Protein AF-0000000079759950 (afdb_homodimer)

Structure (mmCIF, N/CA/C/O backbone):
data_AF-0000000079759950-model_v1
#
loop_
_entity.id
_entity.type
_entity.pdbx_description
1 polymer 'Uncharacterized protein'
#
loop_
_atom_site.group_PDB
_atom_site.id
_atom_site.type_symbol
_atom_site.label_atom_id
_atom_site.label_alt_id
_atom_site.label_comp_id
_atom_site.label_asym_id
_atom_site.label_entity_id
_atom_site.label_seq_id
_atom_site.pdbx_PDB_ins_code
_atom_site.Cartn_x
_atom_site.Cartn_y
_atom_site.Cartn_z
_atom_site.occupancy
_atom_site.B_iso_or_equiv
_atom_site.auth_seq_id
_atom_site.auth_comp_id
_atom_site.auth_asym_id
_atom_site.auth_atom_id
_atom_site.pdbx_PDB_model_num
ATOM 1 N N . MET A 1 1 ? -33.906 28.5 10.883 1 54.34 1 MET A N 1
ATOM 2 C CA . MET A 1 1 ? -33.438 27.734 9.742 1 54.34 1 MET A CA 1
ATOM 3 C C . MET A 1 1 ? -32.594 28.625 8.82 1 54.34 1 MET A C 1
ATOM 5 O O . MET A 1 1 ? -31.562 28.188 8.305 1 54.34 1 MET A O 1
ATOM 9 N N . ARG A 1 2 ? -32.938 29.859 8.703 1 65.94 2 ARG A N 1
ATOM 10 C CA . ARG A 1 2 ? -32.219 30.797 7.84 1 65.94 2 ARG A CA 1
ATOM 11 C C . ARG A 1 2 ? -30.844 31.109 8.383 1 65.94 2 ARG A C 1
ATOM 13 O O . ARG A 1 2 ? -29.875 31.203 7.625 1 65.94 2 ARG A O 1
ATOM 20 N N . SER A 1 3 ? -30.828 31.047 9.617 1 78.44 3 SER A N 1
ATOM 21 C CA . SER A 1 3 ? -29.547 31.359 10.25 1 78.44 3 SER A CA 1
ATOM 22 C C . SER A 1 3 ? -28.562 30.203 10.102 1 78.44 3 SER A C 1
ATOM 24 O O . SER A 1 3 ? -27.375 30.422 9.875 1 78.44 3 SER A O 1
ATOM 26 N N . PHE A 1 4 ? -29.156 29.031 10.031 1 85.56 4 PHE A N 1
ATOM 27 C CA . PHE A 1 4 ? -28.312 27.844 9.875 1 85.56 4 PHE A CA 1
ATOM 28 C C . PHE A 1 4 ? -27.656 27.828 8.5 1 85.56 4 PHE A C 1
ATOM 30 O O . PHE A 1 4 ? -26.438 27.641 8.391 1 85.56 4 PHE A O 1
ATOM 37 N N . TRP A 1 5 ? -28.438 28.031 7.527 1 86.69 5 TRP A N 1
ATOM 38 C CA . TRP A 1 5 ? -27.938 27.969 6.16 1 86.69 5 TRP A CA 1
ATOM 39 C C . TRP A 1 5 ? -26.969 29.109 5.879 1 86.69 5 TRP A C 1
ATOM 41 O O . TRP A 1 5 ? -26.016 28.953 5.117 1 86.69 5 TRP A O 1
ATOM 51 N N . LEU A 1 6 ? -27.25 30.188 6.508 1 87.25 6 LEU A N 1
ATOM 52 C CA . LEU A 1 6 ? -26.328 31.312 6.371 1 87.25 6 LEU A CA 1
ATOM 53 C C . LEU A 1 6 ? -24.969 30.984 6.984 1 87.25 6 LEU A C 1
ATOM 55 O O . LEU A 1 6 ? -23.938 31.266 6.391 1 87.25 6 LEU A O 1
ATOM 59 N N . LEU A 1 7 ? -25.047 30.406 8.125 1 86.75 7 LEU A N 1
ATOM 60 C CA . LEU A 1 7 ? -23.797 30.016 8.797 1 86.75 7 LEU A CA 1
ATOM 61 C C . LEU A 1 7 ? -23.062 28.953 8 1 86.75 7 LEU A C 1
ATOM 63 O O . LEU A 1 7 ? -21.828 28.984 7.922 1 86.75 7 LEU A O 1
ATOM 67 N N . THR A 1 8 ? -23.859 28.062 7.535 1 89.44 8 THR A N 1
ATOM 68 C CA . THR A 1 8 ? -23.266 27.016 6.695 1 89.44 8 THR A CA 1
ATOM 69 C C . THR A 1 8 ? -22.578 27.641 5.477 1 89.44 8 THR A C 1
ATOM 71 O O . THR A 1 8 ? -21.5 27.203 5.082 1 89.44 8 THR A O 1
ATOM 74 N N . GLY A 1 9 ? -23.203 28.531 4.879 1 90 9 GLY A N 1
ATOM 75 C CA . GLY A 1 9 ? -22.609 29.234 3.746 1 90 9 GLY A CA 1
ATOM 76 C C . GLY A 1 9 ? -21.297 29.922 4.09 1 90 9 GLY A C 1
ATOM 77 O O . GLY A 1 9 ? -20.344 29.859 3.322 1 90 9 GLY A O 1
ATOM 78 N N . PHE A 1 10 ? -21.234 30.484 5.215 1 87.44 10 PHE A N 1
ATOM 79 C CA . PHE A 1 10 ? -20.031 31.172 5.664 1 87.44 10 PHE A CA 1
ATOM 80 C C . PHE A 1 10 ? -18.906 30.172 5.918 1 87.44 10 PHE A C 1
ATOM 82 O O . PHE A 1 10 ? -17.75 30.453 5.617 1 87.44 10 PHE A O 1
ATOM 89 N N . GLU A 1 11 ? -19.312 29.156 6.484 1 88.38 11 GLU A N 1
ATOM 90 C CA . GLU A 1 11 ? -18.312 28.125 6.758 1 88.38 11 GLU A CA 1
ATOM 91 C C . GLU A 1 11 ? -17.75 27.547 5.465 1 88.38 11 GLU A C 1
ATOM 93 O O . GLU A 1 11 ? -16.562 27.234 5.379 1 88.38 11 GLU A O 1
ATOM 98 N N . TYR A 1 12 ? -18.594 27.359 4.5 1 91.06 12 TYR A N 1
ATOM 99 C CA . TYR A 1 12 ? -18.109 26.906 3.195 1 91.06 12 TYR A CA 1
ATOM 100 C C . TYR A 1 12 ? -17.172 27.938 2.586 1 91.06 12 TYR A C 1
ATOM 102 O O . TYR A 1 12 ? -16.156 27.578 1.994 1 91.06 12 TYR A O 1
ATOM 110 N N . LYS A 1 13 ? -17.562 29.141 2.709 1 89.56 13 LYS A N 1
ATOM 111 C CA . LYS A 1 13 ? -16.703 30.203 2.176 1 89.56 13 LYS A CA 1
ATOM 112 C C . LYS A 1 13 ? -15.344 30.203 2.852 1 89.56 13 LYS A C 1
ATOM 114 O O . LYS A 1 13 ? -14.312 30.375 2.189 1 89.56 13 LYS A O 1
ATOM 119 N N . LYS A 1 14 ? -15.336 30.016 4.098 1 86.19 14 LYS A N 1
ATOM 120 C CA . LYS A 1 14 ? -14.086 29.938 4.852 1 86.19 14 LYS A CA 1
ATOM 121 C C . LYS A 1 14 ? -13.211 28.797 4.348 1 86.19 14 LYS A C 1
ATOM 123 O O . LYS A 1 14 ? -12 28.953 4.199 1 86.19 14 LYS A O 1
ATOM 128 N N . LEU A 1 15 ? -13.844 27.703 4.129 1 88.94 15 LEU A N 1
ATOM 129 C CA . LEU A 1 15 ? -13.125 26.516 3.654 1 88.94 15 LEU A CA 1
ATOM 130 C C . LEU A 1 15 ? -12.586 26.734 2.246 1 88.94 15 LEU A C 1
ATOM 132 O O . LEU A 1 15 ? -11.438 26.406 1.959 1 88.94 15 LEU A O 1
ATOM 136 N N . PHE A 1 16 ? -13.367 27.344 1.4 1 91.06 16 PHE A N 1
ATOM 137 C CA . PHE A 1 16 ? -13.031 27.5 -0.008 1 91.06 16 PHE A CA 1
ATOM 138 C C . PHE A 1 16 ? -12.062 28.672 -0.199 1 91.06 16 PHE A C 1
ATOM 140 O O . PHE A 1 16 ? -11.461 28.812 -1.266 1 91.06 16 PHE A O 1
ATOM 147 N N . GLN A 1 17 ? -11.883 29.453 0.745 1 89.12 17 GLN A N 1
ATOM 148 C CA . GLN A 1 17 ? -10.93 30.562 0.665 1 89.12 17 GLN A CA 1
ATOM 149 C C . GLN A 1 17 ? -9.492 30.062 0.838 1 89.12 17 GLN A C 1
ATOM 151 O O . GLN A 1 17 ? -8.547 30.75 0.435 1 89.12 17 GLN A O 1
ATOM 156 N N . ARG A 1 18 ? -9.414 28.984 1.383 1 86.19 18 ARG A N 1
ATOM 157 C CA . ARG A 1 18 ? -8.086 28.406 1.569 1 86.19 18 ARG A CA 1
ATOM 158 C C . ARG A 1 18 ? -7.586 27.766 0.284 1 86.19 18 ARG A C 1
ATOM 160 O O . ARG A 1 18 ? -8.172 26.781 -0.192 1 86.19 18 ARG A O 1
ATOM 167 N N . LYS A 1 19 ? -6.504 28.141 -0.191 1 86.31 19 LYS A N 1
ATOM 168 C CA . LYS A 1 19 ? -5.93 27.641 -1.439 1 86.31 19 LYS A CA 1
ATOM 169 C C . LYS A 1 19 ? -5.547 26.172 -1.321 1 86.31 19 LYS A C 1
ATOM 171 O O . LYS A 1 19 ? -5.629 25.422 -2.297 1 86.31 19 LYS A O 1
ATOM 176 N N . ILE A 1 20 ? -5.176 25.766 -0.132 1 83.88 20 ILE A N 1
ATOM 177 C CA . ILE A 1 20 ? -4.699 24.406 0.089 1 83.88 20 ILE A CA 1
ATOM 178 C C . ILE A 1 20 ? -5.828 23.422 -0.193 1 83.88 20 ILE A C 1
ATOM 180 O O . ILE A 1 20 ? -5.578 22.297 -0.629 1 83.88 20 ILE A O 1
ATOM 184 N N . VAL A 1 21 ? -7.043 23.812 0.044 1 90.38 21 VAL A N 1
ATOM 185 C CA . VAL A 1 21 ? -8.203 22.953 -0.175 1 90.38 21 VAL A CA 1
ATOM 186 C C . VAL A 1 21 ? -8.352 22.656 -1.666 1 90.38 21 VAL A C 1
ATOM 188 O O . VAL A 1 21 ? -8.469 21.5 -2.066 1 90.38 21 VAL A O 1
ATOM 191 N N . TRP A 1 22 ? -8.172 23.656 -2.465 1 91.62 22 TRP A N 1
ATOM 192 C CA . TRP A 1 22 ? -8.336 23.5 -3.908 1 91.62 22 TRP A CA 1
ATOM 193 C C . TRP A 1 22 ? -7.148 22.766 -4.52 1 91.62 22 TRP A C 1
ATOM 195 O O . TRP A 1 22 ? -7.32 21.938 -5.41 1 91.62 22 TRP A O 1
ATOM 205 N N . ILE A 1 23 ? -6.047 23.047 -4.023 1 88.75 23 ILE A N 1
ATOM 206 C CA . ILE A 1 23 ? -4.844 22.406 -4.539 1 88.75 23 ILE A CA 1
ATOM 207 C C . ILE A 1 23 ? -4.871 20.922 -4.211 1 88.75 23 ILE A C 1
ATOM 209 O O . ILE A 1 23 ? -4.629 20.078 -5.082 1 88.75 23 ILE A O 1
ATOM 213 N N . THR A 1 24 ? -5.211 20.672 -2.988 1 89.56 24 THR A N 1
ATOM 214 C CA . THR A 1 24 ? -5.254 19.281 -2.574 1 89.56 24 THR A CA 1
ATOM 215 C C . THR A 1 24 ? -6.324 18.516 -3.352 1 89.56 24 THR A C 1
ATOM 217 O O . THR A 1 24 ? -6.074 17.422 -3.842 1 89.56 24 THR A O 1
ATOM 220 N N . LEU A 1 25 ? -7.449 19.094 -3.477 1 93.44 25 LEU A N 1
ATOM 221 C CA . LEU A 1 25 ? -8.539 18.453 -4.207 1 93.44 25 LEU A CA 1
ATOM 222 C C . LEU A 1 25 ? -8.148 18.203 -5.66 1 93.44 25 LEU A C 1
ATOM 224 O O . LEU A 1 25 ? -8.352 17.094 -6.18 1 93.44 25 LEU A O 1
ATOM 228 N N . ALA A 1 26 ? -7.559 19.172 -6.301 1 93.31 26 ALA A N 1
ATOM 229 C CA . ALA A 1 26 ? -7.152 19.062 -7.699 1 93.31 26 ALA A CA 1
ATOM 230 C C . ALA A 1 26 ? -6.105 17.953 -7.879 1 93.31 26 ALA A C 1
ATOM 232 O O . ALA A 1 26 ? -6.199 17.156 -8.805 1 93.31 26 ALA A O 1
ATOM 233 N N . VAL A 1 27 ? -5.242 17.953 -6.984 1 89.31 27 VAL A N 1
ATOM 234 C CA . VAL A 1 27 ? -4.168 16.969 -7.066 1 89.31 27 VAL A CA 1
ATOM 235 C C . VAL A 1 27 ? -4.742 15.562 -6.875 1 89.31 27 VAL A C 1
ATOM 237 O O . VAL A 1 27 ? -4.363 14.625 -7.59 1 89.31 27 VAL A O 1
ATOM 240 N N . MET A 1 28 ? -5.629 15.445 -5.938 1 92.81 28 MET A N 1
ATOM 241 C CA . MET A 1 28 ? -6.211 14.141 -5.66 1 92.81 28 MET A CA 1
ATOM 242 C C . MET A 1 28 ? -7.078 13.672 -6.82 1 92.81 28 MET A C 1
ATOM 244 O O . MET A 1 28 ? -7.059 12.492 -7.18 1 92.81 28 MET A O 1
ATOM 248 N N . ILE A 1 29 ? -7.797 14.57 -7.398 1 94.31 29 ILE A N 1
ATOM 249 C CA . ILE A 1 29 ? -8.617 14.234 -8.555 1 94.31 29 ILE A CA 1
ATOM 250 C C . ILE A 1 29 ? -7.715 13.836 -9.727 1 94.31 29 ILE A C 1
ATOM 252 O O . ILE A 1 29 ? -7.988 12.859 -10.422 1 94.31 29 ILE A O 1
ATOM 256 N N . ALA A 1 30 ? -6.676 14.555 -9.906 1 91.94 30 ALA A N 1
ATOM 257 C CA . ALA A 1 30 ? -5.73 14.234 -10.977 1 91.94 30 ALA A CA 1
ATOM 258 C C . ALA A 1 30 ? -5.117 12.852 -10.766 1 91.94 30 ALA A C 1
ATOM 260 O O . ALA A 1 30 ? -4.98 12.078 -11.719 1 91.94 30 ALA A O 1
ATOM 261 N N . ALA A 1 31 ? -4.82 12.594 -9.578 1 89.5 31 ALA A N 1
ATOM 262 C CA . ALA A 1 31 ? -4.254 11.281 -9.266 1 89.5 31 ALA A CA 1
ATOM 263 C C . ALA A 1 31 ? -5.254 10.172 -9.57 1 89.5 31 ALA A C 1
ATOM 265 O O . ALA A 1 31 ? -4.879 9.117 -10.094 1 89.5 31 ALA A O 1
ATOM 266 N N . CYS A 1 32 ? -6.469 10.398 -9.25 1 91.88 32 CYS A N 1
ATOM 267 C CA . CYS A 1 32 ? -7.52 9.414 -9.492 1 91.88 32 CYS A CA 1
ATOM 268 C C . CYS A 1 32 ? -7.73 9.203 -10.984 1 91.88 32 CYS A C 1
ATOM 270 O O . CYS A 1 32 ? -8.023 8.086 -11.422 1 91.88 32 CYS A O 1
ATOM 272 N N . ILE A 1 33 ? -7.543 10.227 -11.742 1 91.5 33 ILE A N 1
ATOM 273 C CA . ILE A 1 33 ? -7.707 10.109 -13.188 1 91.5 33 ILE A CA 1
ATOM 274 C C . ILE A 1 33 ? -6.504 9.383 -13.781 1 91.5 33 ILE A C 1
ATOM 276 O O . ILE A 1 33 ? -6.656 8.539 -14.672 1 91.5 33 ILE A O 1
ATOM 280 N N . LEU A 1 34 ? -5.395 9.625 -13.266 1 85.94 34 LEU A N 1
ATOM 281 C CA . LEU A 1 34 ? -4.156 9.141 -13.867 1 85.94 34 LEU A CA 1
ATOM 282 C C . LEU A 1 34 ? -3.938 7.668 -13.539 1 85.94 34 LEU A C 1
ATOM 284 O O . LEU A 1 34 ? -3.379 6.926 -14.344 1 85.94 34 LEU A O 1
ATOM 288 N N . LEU A 1 35 ? -4.371 7.254 -12.445 1 85 35 LEU A N 1
ATOM 289 C CA . LEU A 1 35 ? -4.066 5.906 -11.984 1 85 35 LEU A CA 1
ATOM 290 C C . LEU A 1 35 ? -4.578 4.863 -12.977 1 85 35 LEU A C 1
ATOM 292 O O . LEU A 1 35 ? -3.814 4.016 -13.445 1 85 35 LEU A O 1
ATOM 296 N N . PRO A 1 36 ? -5.828 4.91 -13.375 1 84.81 36 PRO A N 1
ATOM 297 C CA . PRO A 1 36 ? -6.281 3.912 -14.344 1 84.81 36 PRO A CA 1
ATOM 298 C C . PRO A 1 36 ? -5.645 4.098 -15.719 1 84.81 36 PRO A C 1
ATOM 300 O O . PRO A 1 36 ? -5.48 3.127 -16.469 1 84.81 36 PRO A O 1
ATOM 303 N N . CYS A 1 37 ? -5.219 5.219 -16 1 81.25 37 CYS A N 1
ATOM 304 C CA . CYS A 1 37 ? -4.664 5.504 -17.312 1 81.25 37 CYS A CA 1
ATOM 305 C C . CYS A 1 37 ? -3.242 4.973 -17.438 1 81.25 37 CYS A C 1
ATOM 307 O O . CYS A 1 37 ? -2.83 4.523 -18.5 1 81.25 37 CYS A O 1
ATOM 309 N N . ILE A 1 38 ? -2.549 5.008 -16.391 1 75.94 38 ILE A N 1
ATOM 310 C CA . ILE A 1 38 ? -1.153 4.586 -16.406 1 75.94 38 ILE A CA 1
ATOM 311 C C . ILE A 1 38 ? -1.077 3.076 -16.641 1 75.94 38 ILE A C 1
ATOM 313 O O . ILE A 1 38 ? -0.226 2.598 -17.391 1 75.94 38 ILE A O 1
ATOM 317 N N . SER A 1 39 ? -1.91 2.391 -15.961 1 66.69 39 SER A N 1
ATOM 318 C CA . SER A 1 39 ? -1.923 0.938 -16.094 1 66.69 39 SER A CA 1
ATOM 319 C C . SER A 1 39 ? -2.184 0.514 -17.531 1 66.69 39 SER A C 1
ATOM 321 O O . SER A 1 39 ? -1.73 -0.548 -17.969 1 66.69 39 SER A O 1
ATOM 323 N N . TYR A 1 40 ? -2.775 1.352 -18.219 1 69.56 40 TYR A N 1
ATOM 324 C CA . TYR A 1 40 ? -3.148 0.972 -19.578 1 69.56 40 TYR A CA 1
ATOM 325 C C . TYR A 1 40 ? -2.141 1.506 -20.594 1 69.56 40 TYR A C 1
ATOM 327 O O . TYR A 1 40 ? -2.086 1.034 -21.734 1 69.56 40 TYR A O 1
ATOM 335 N N . MET A 1 41 ? -1.49 2.492 -20.141 1 67.31 41 MET A N 1
ATOM 336 C CA . MET A 1 41 ? -0.475 3.049 -21.031 1 67.31 41 MET A CA 1
ATOM 337 C C . MET A 1 41 ? 0.798 2.211 -20.984 1 67.31 41 MET A C 1
ATOM 339 O O . MET A 1 41 ? 1.613 2.273 -21.906 1 67.31 41 MET A O 1
ATOM 343 N N . ALA A 1 42 ? 0.924 1.417 -19.984 1 57.72 42 ALA A N 1
ATOM 344 C CA . ALA A 1 42 ? 2.141 0.632 -19.797 1 57.72 42 ALA A CA 1
ATOM 345 C C . ALA A 1 42 ? 2.25 -0.474 -20.844 1 57.72 42 ALA A C 1
ATOM 347 O O . ALA A 1 42 ? 1.273 -1.175 -21.125 1 57.72 42 ALA A O 1
ATOM 348 N N . THR A 1 43 ? 2.977 -0.289 -22.062 1 55.91 43 THR A N 1
ATOM 349 C CA . THR A 1 43 ? 3.24 -1.2 -23.172 1 55.91 43 THR A CA 1
ATOM 350 C C . THR A 1 43 ? 3.934 -2.467 -22.672 1 55.91 43 THR A C 1
ATOM 352 O O . THR A 1 43 ? 4.352 -3.305 -23.469 1 55.91 43 THR A O 1
ATOM 355 N N . GLY A 1 44 ? 3.939 -3.021 -21.609 1 52.22 44 GLY A N 1
ATOM 356 C CA . GLY A 1 44 ? 4.98 -3.961 -21.219 1 52.22 44 GLY A CA 1
ATOM 357 C C . GLY A 1 44 ? 4.918 -5.27 -21.984 1 52.22 44 GLY A C 1
ATOM 358 O O . GLY A 1 44 ? 5.707 -6.18 -21.734 1 52.22 44 GLY A O 1
ATOM 359 N N . TYR A 1 45 ? 3.869 -5.418 -22.875 1 53.41 45 TYR A N 1
ATOM 360 C CA . TYR A 1 45 ? 3.816 -6.805 -23.328 1 53.41 45 TYR A CA 1
ATOM 361 C C . TYR A 1 45 ? 4.387 -6.949 -24.734 1 53.41 45 TYR A C 1
ATOM 363 O O . TYR A 1 45 ? 4.395 -5.988 -25.5 1 53.41 45 TYR A O 1
ATOM 371 N N . THR A 1 46 ? 5.395 -7.695 -24.844 1 52.09 46 THR A N 1
ATOM 372 C CA . THR A 1 46 ? 5.852 -8.109 -26.172 1 52.09 46 THR A CA 1
ATOM 373 C C . THR A 1 46 ? 5.086 -9.344 -26.641 1 52.09 46 THR A C 1
ATOM 375 O O . THR A 1 46 ? 4.859 -10.273 -25.875 1 52.09 46 THR A O 1
ATOM 378 N N . ILE A 1 47 ? 4.23 -9.172 -27.609 1 52.28 47 ILE A N 1
ATOM 379 C CA . ILE A 1 47 ? 3.656 -10.32 -28.312 1 52.28 47 ILE A CA 1
ATOM 380 C C . ILE A 1 47 ? 4.504 -10.656 -29.531 1 52.28 47 ILE A C 1
ATOM 382 O O . ILE A 1 47 ? 4.684 -9.812 -30.422 1 52.28 47 ILE A O 1
ATOM 386 N N . ASP A 1 48 ? 4.93 -11.906 -29.609 1 50.34 48 ASP A N 1
ATOM 387 C CA . ASP A 1 48 ? 5.738 -12.414 -30.703 1 50.34 48 ASP A CA 1
ATOM 388 C C . ASP A 1 48 ? 6.949 -11.516 -30.953 1 50.34 48 ASP A C 1
ATOM 390 O O . ASP A 1 48 ? 7.285 -11.227 -32.125 1 50.34 48 ASP A O 1
ATOM 394 N N . GLY A 1 49 ? 7.457 -10.852 -29.844 1 54.44 49 GLY A N 1
ATOM 395 C CA . GLY A 1 49 ? 8.695 -10.094 -29.969 1 54.44 49 GLY A CA 1
ATOM 396 C C . GLY A 1 49 ? 8.469 -8.617 -30.234 1 54.44 49 GLY A C 1
ATOM 397 O O . GLY A 1 49 ? 9.414 -7.828 -30.203 1 54.44 49 GLY A O 1
ATOM 398 N N . GLU A 1 50 ? 7.281 -8.32 -30.703 1 57.75 50 GLU A N 1
ATOM 399 C CA . GLU A 1 50 ? 7.016 -6.926 -31.031 1 57.75 50 GLU A CA 1
ATOM 400 C C . GLU A 1 50 ? 6.344 -6.199 -29.875 1 57.75 50 GLU A C 1
ATOM 402 O O . GLU A 1 50 ? 5.422 -6.73 -29.25 1 57.75 50 GLU A O 1
ATOM 407 N N . PRO A 1 51 ? 6.93 -5.18 -29.531 1 60.75 51 PRO A N 1
ATOM 408 C CA . PRO A 1 51 ? 6.297 -4.387 -28.469 1 60.75 51 PRO A CA 1
ATOM 409 C C . PRO A 1 51 ? 4.898 -3.902 -28.844 1 60.75 51 PRO A C 1
ATOM 411 O O . PRO A 1 51 ? 4.688 -3.436 -29.969 1 60.75 51 PRO A O 1
ATOM 414 N N . VAL A 1 52 ? 3.904 -4.367 -28.266 1 64.62 52 VAL A N 1
ATOM 415 C CA . VAL A 1 52 ? 2.537 -3.934 -28.547 1 64.62 52 VAL A CA 1
ATOM 416 C C . VAL A 1 52 ? 2.115 -2.885 -27.516 1 64.62 52 VAL A C 1
ATOM 418 O O . VAL A 1 52 ? 2.533 -2.938 -26.359 1 64.62 52 VAL A O 1
ATOM 421 N N . ASN A 1 53 ? 1.562 -1.842 -28.125 1 69.38 53 ASN A N 1
ATOM 422 C CA . ASN A 1 53 ? 1.013 -0.799 -27.266 1 69.38 53 ASN A CA 1
ATOM 423 C C . ASN A 1 53 ? 0.017 -1.369 -26.25 1 69.38 53 ASN A C 1
ATOM 425 O O . ASN A 1 53 ? -0.835 -2.186 -26.609 1 69.38 53 ASN A O 1
ATOM 429 N N . GLY A 1 54 ? 0.21 -1.082 -25.047 1 72.38 54 GLY A N 1
ATOM 430 C CA . GLY A 1 54 ? -0.637 -1.579 -23.969 1 72.38 54 GLY A CA 1
ATOM 431 C C . GLY A 1 54 ? -2.111 -1.299 -24.188 1 72.38 54 GLY A C 1
ATOM 432 O O . GLY A 1 54 ? -2.961 -2.145 -23.906 1 72.38 54 GLY A O 1
ATOM 433 N N . TYR A 1 55 ? -2.309 -0.155 -24.828 1 76 55 TYR A N 1
ATOM 434 C CA . TYR A 1 55 ? -3.697 0.229 -25.047 1 76 55 TYR A CA 1
ATOM 435 C C . TYR A 1 55 ? -4.324 -0.613 -26.156 1 76 55 TYR A C 1
ATOM 437 O O . TYR A 1 55 ? -5.469 -1.06 -26.031 1 76 55 TYR A O 1
ATOM 445 N N . ASP A 1 56 ? -3.625 -0.832 -27.188 1 77.06 56 ASP A N 1
ATOM 446 C CA . ASP A 1 56 ? -4.145 -1.627 -28.297 1 77.06 56 ASP A CA 1
ATOM 447 C C . ASP A 1 56 ? -4.32 -3.088 -27.891 1 77.06 56 ASP A C 1
ATOM 449 O O . ASP A 1 56 ? -5.289 -3.736 -28.297 1 77.06 56 ASP A O 1
ATOM 453 N N . LEU A 1 57 ? -3.416 -3.447 -27.125 1 78.25 57 LEU A N 1
ATOM 454 C CA . LEU A 1 57 ? -3.529 -4.809 -26.609 1 78.25 57 LEU A CA 1
ATOM 455 C C . LEU A 1 57 ? -4.75 -4.953 -25.719 1 78.25 57 LEU A C 1
ATOM 457 O O . LEU A 1 57 ? -5.484 -5.941 -25.797 1 78.25 57 LEU A O 1
ATOM 461 N N . LYS A 1 58 ? -4.949 -3.955 -24.953 1 82.69 58 LYS A N 1
ATOM 462 C CA . LYS A 1 58 ? -6.117 -3.992 -24.078 1 82.69 58 LYS A CA 1
ATOM 463 C C . LYS A 1 58 ? -7.41 -3.965 -24.891 1 82.69 58 LYS A C 1
ATOM 465 O O . LYS A 1 58 ? -8.359 -4.684 -24.578 1 82.69 58 LYS A O 1
ATOM 470 N N . LYS A 1 59 ? -7.41 -3.207 -25.844 1 84.12 59 LYS A N 1
ATOM 471 C CA . LYS A 1 59 ? -8.594 -3.131 -26.703 1 84.12 59 LYS A CA 1
ATOM 472 C C . LYS A 1 59 ? -8.891 -4.48 -27.344 1 84.12 59 LYS A C 1
ATOM 474 O O . LYS A 1 59 ? -10.055 -4.891 -27.438 1 84.12 59 LYS A O 1
ATOM 479 N N . LYS A 1 60 ? -7.859 -5.078 -27.75 1 83.81 60 LYS A N 1
ATOM 480 C CA . LYS A 1 60 ? -8.023 -6.398 -28.359 1 83.81 60 LYS A CA 1
ATOM 481 C C . LYS A 1 60 ? -8.547 -7.406 -27.328 1 83.81 60 LYS A C 1
ATOM 483 O O . LYS A 1 60 ? -9.453 -8.188 -27.625 1 83.81 60 LYS A O 1
ATOM 488 N N . HIS A 1 61 ? -7.984 -7.332 -26.188 1 84.31 61 HIS A N 1
ATOM 489 C CA . HIS A 1 61 ? -8.414 -8.242 -25.125 1 84.31 61 HIS A CA 1
ATOM 490 C C . HIS A 1 61 ? -9.867 -7.98 -24.734 1 84.31 61 HIS A C 1
ATOM 492 O O . HIS A 1 61 ? -10.625 -8.922 -24.5 1 84.31 61 HIS A O 1
ATOM 498 N N . VAL A 1 62 ? -10.18 -6.746 -24.719 1 89.12 62 VAL A N 1
ATOM 499 C CA . VAL A 1 62 ? -11.539 -6.371 -24.359 1 89.12 62 VAL A CA 1
ATOM 500 C C . VAL A 1 62 ? -12.516 -6.898 -25.422 1 89.12 62 VAL A C 1
ATOM 502 O O . VAL A 1 62 ? -13.562 -7.449 -25.078 1 89.12 62 VAL A O 1
ATOM 505 N N . ALA A 1 63 ? -12.156 -6.734 -26.641 1 90.62 63 ALA A N 1
ATOM 506 C CA . ALA A 1 63 ? -13.016 -7.219 -27.719 1 90.62 63 ALA A CA 1
ATOM 507 C C . ALA A 1 63 ? -13.18 -8.734 -27.641 1 90.62 63 ALA A C 1
ATOM 509 O O . ALA A 1 63 ? -14.297 -9.25 -27.797 1 90.62 63 ALA A O 1
ATOM 510 N N . GLN A 1 64 ? -12.125 -9.414 -27.359 1 90.62 64 GLN A N 1
ATOM 511 C CA . GLN A 1 64 ? -12.164 -10.867 -27.25 1 90.62 64 GLN A CA 1
ATOM 512 C C . GLN A 1 64 ? -13.008 -11.305 -26.062 1 90.62 64 GLN A C 1
ATOM 514 O O . GLN A 1 64 ? -13.805 -12.242 -26.172 1 90.62 64 GLN A O 1
ATOM 519 N N . ASP A 1 65 ? -12.812 -10.68 -25.016 1 93.56 65 ASP A N 1
ATOM 520 C CA . ASP A 1 65 ? -13.547 -11.016 -23.797 1 93.56 65 ASP A CA 1
ATOM 521 C C . ASP A 1 65 ? -15.039 -10.711 -23.953 1 93.56 65 ASP A C 1
ATOM 523 O O . ASP A 1 65 ? -15.883 -11.445 -23.438 1 93.56 65 ASP A O 1
ATOM 527 N N . LYS A 1 66 ? -15.344 -9.633 -24.641 1 93.44 66 LYS A N 1
ATOM 528 C CA . LYS A 1 66 ? -16.734 -9.281 -24.891 1 93.44 66 LYS A CA 1
ATOM 529 C C . LYS A 1 66 ? -17.422 -10.328 -25.766 1 93.44 66 LYS A C 1
ATOM 531 O O . LYS A 1 66 ? -18.578 -10.664 -25.547 1 93.44 66 LYS A O 1
ATOM 536 N N . GLU A 1 67 ? -16.672 -10.82 -26.672 1 92.81 67 GLU A N 1
ATOM 537 C CA . GLU A 1 67 ? -17.219 -11.844 -27.562 1 92.81 67 GLU A CA 1
ATOM 538 C C . GLU A 1 67 ? -17.484 -13.141 -26.812 1 92.81 67 GLU A C 1
ATOM 540 O O . GLU A 1 67 ? -18.406 -13.875 -27.156 1 92.81 67 GLU A O 1
ATOM 545 N N . ALA A 1 68 ? -16.734 -13.375 -25.812 1 93.5 68 ALA A N 1
ATOM 546 C CA . ALA A 1 68 ? -16.859 -14.609 -25.047 1 93.5 68 ALA A CA 1
ATOM 547 C C . ALA A 1 68 ? -17.906 -14.477 -23.953 1 93.5 68 ALA A C 1
ATOM 549 O O . ALA A 1 68 ? -18.203 -15.438 -23.234 1 93.5 68 ALA A O 1
ATOM 550 N N . SER A 1 69 ? -18.438 -13.266 -23.828 1 94.88 69 SER A N 1
ATOM 551 C CA . SER A 1 69 ? -19.453 -13.031 -22.797 1 94.88 69 SER A CA 1
ATOM 552 C C . SER A 1 69 ? -20.656 -13.93 -23 1 94.88 69 SER A C 1
ATOM 554 O O . SER A 1 69 ? -21.172 -14.07 -24.109 1 94.88 69 SER A O 1
ATOM 556 N N . GLY A 1 70 ? -21.062 -14.617 -21.922 1 94.44 70 GLY A N 1
ATOM 557 C CA . GLY A 1 70 ? -22.172 -15.547 -21.984 1 94.44 70 GLY A CA 1
ATOM 558 C C . GLY A 1 70 ? -21.75 -17 -22.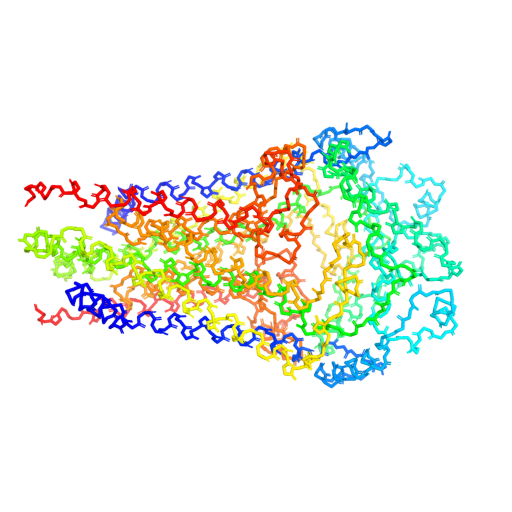062 1 94.44 70 GLY A C 1
ATOM 559 O O . GLY A 1 70 ? -22.594 -17.906 -22.031 1 94.44 70 GLY A O 1
ATOM 560 N N . THR A 1 71 ? -20.453 -17.25 -22.094 1 95.56 71 THR A N 1
ATOM 561 C CA . THR A 1 71 ? -19.938 -18.609 -22.188 1 95.56 71 THR A CA 1
ATOM 562 C C . THR A 1 71 ? -20.031 -19.328 -20.844 1 95.56 71 THR A C 1
ATOM 564 O O . THR A 1 71 ? -19.594 -18.781 -19.812 1 95.56 71 THR A O 1
ATOM 567 N N . ARG A 1 72 ? -20.531 -20.484 -20.875 1 95.38 72 ARG A N 1
ATOM 568 C CA . ARG A 1 72 ? -20.609 -21.297 -19.672 1 95.38 72 ARG A CA 1
ATOM 569 C C . ARG A 1 72 ? -19.328 -22.078 -19.453 1 95.38 72 ARG A C 1
ATOM 571 O O . ARG A 1 72 ? -18.719 -22.578 -20.406 1 95.38 72 ARG A O 1
ATOM 578 N N . LEU A 1 73 ? -18.875 -22.109 -18.297 1 95.62 73 LEU A N 1
ATOM 579 C CA . LEU A 1 73 ? -17.688 -22.875 -17.953 1 95.62 73 LEU A CA 1
ATOM 580 C C . LEU A 1 73 ? -18.031 -24.344 -17.719 1 95.62 73 LEU A C 1
ATOM 582 O O . LEU A 1 73 ? -18.031 -24.812 -16.578 1 95.62 73 LEU A O 1
ATOM 586 N N . ASP A 1 74 ? -18.328 -25 -18.828 1 95.5 74 ASP A N 1
ATOM 587 C CA . ASP A 1 74 ? -18.719 -26.406 -18.781 1 95.5 74 ASP A CA 1
ATOM 588 C C . ASP A 1 74 ? -17.656 -27.297 -19.422 1 95.5 74 ASP A C 1
ATOM 590 O O . ASP A 1 74 ? -16.531 -26.844 -19.688 1 95.5 74 ASP A O 1
ATOM 594 N N . GLY A 1 75 ? -17.953 -28.5 -19.5 1 94.31 75 GLY A N 1
ATOM 595 C CA . GLY A 1 75 ? -17.016 -29.453 -20.047 1 94.31 75 GLY A CA 1
ATOM 596 C C . GLY A 1 75 ? -16.562 -29.109 -21.453 1 94.31 75 GLY A C 1
ATOM 597 O O . GLY A 1 75 ? -15.391 -29.281 -21.797 1 94.31 75 GLY A O 1
ATOM 598 N N . LYS A 1 76 ? -17.5 -28.578 -22.266 1 93.44 76 LYS A N 1
ATOM 599 C CA . LYS A 1 76 ? -17.156 -28.188 -23.641 1 93.44 76 LYS A CA 1
ATOM 600 C C . LYS A 1 76 ? -16.125 -27.078 -23.641 1 93.44 76 LYS A C 1
ATOM 602 O O . LYS A 1 76 ? -15.156 -27.125 -24.406 1 93.44 76 LYS A O 1
ATOM 607 N N . THR A 1 77 ? -16.328 -26.094 -22.844 1 94.19 77 THR A N 1
ATOM 608 C CA . THR A 1 77 ? -15.398 -24.969 -22.75 1 94.19 77 THR A CA 1
ATOM 609 C C . THR A 1 77 ? -14.023 -25.438 -22.281 1 94.19 77 THR A C 1
ATOM 611 O O . THR A 1 77 ? -13 -24.984 -22.797 1 94.19 77 THR A O 1
ATOM 614 N N . LEU A 1 78 ? -13.953 -26.312 -21.297 1 93.88 78 LEU A N 1
ATOM 615 C CA . LEU A 1 78 ? -12.688 -26.828 -20.781 1 93.88 78 LEU A CA 1
ATOM 616 C C . LEU A 1 78 ? -11.945 -27.625 -21.844 1 93.88 78 LEU A C 1
ATOM 618 O O . LEU A 1 78 ? -10.719 -27.516 -21.953 1 93.88 78 LEU A O 1
ATOM 622 N N . LYS A 1 79 ? -12.648 -28.344 -22.594 1 92.44 79 LYS A N 1
ATOM 623 C CA . LYS A 1 79 ? -12.039 -29.094 -23.688 1 92.44 79 LYS A CA 1
ATOM 624 C C . LYS A 1 79 ? -11.469 -28.156 -24.734 1 92.44 79 LYS A C 1
ATOM 626 O O . LYS A 1 79 ? -10.359 -28.375 -25.234 1 92.44 79 LYS A O 1
ATOM 631 N N . ASN A 1 80 ? -12.211 -27.125 -25.047 1 91.25 80 ASN A N 1
ATOM 632 C CA . ASN A 1 80 ? -11.727 -26.141 -25.984 1 91.25 80 ASN A CA 1
ATOM 633 C C . ASN A 1 80 ? -10.461 -25.453 -25.484 1 91.25 80 ASN A C 1
ATOM 635 O O . ASN A 1 80 ? -9.562 -25.141 -26.266 1 91.25 80 ASN A O 1
ATOM 639 N N . MET A 1 81 ? -10.438 -25.219 -24.188 1 90.38 81 MET A N 1
ATOM 640 C CA . MET A 1 81 ? -9.266 -24.578 -23.578 1 90.38 81 MET A CA 1
ATOM 641 C C . MET A 1 81 ? -8.031 -25.469 -23.719 1 90.38 81 MET A C 1
ATOM 643 O O . MET A 1 81 ? -6.918 -24.969 -23.875 1 90.38 81 MET A O 1
ATOM 647 N N . GLU A 1 82 ? -8.266 -26.688 -23.625 1 87.88 82 GLU A N 1
ATOM 648 C CA . GLU A 1 82 ? -7.176 -27.641 -23.75 1 87.88 82 GLU A CA 1
ATOM 649 C C . GLU A 1 82 ? -6.703 -27.75 -25.203 1 87.88 82 GLU A C 1
ATOM 651 O O . GLU A 1 82 ? -5.5 -27.766 -25.469 1 87.88 82 GLU A O 1
ATOM 656 N N . GLU A 1 83 ? -7.59 -27.766 -26.156 1 86.38 83 GLU A N 1
ATOM 657 C CA . GLU A 1 83 ? -7.293 -28.031 -27.562 1 86.38 83 GLU A CA 1
ATOM 658 C C . GLU A 1 83 ? -6.797 -26.766 -28.266 1 86.38 83 GLU A C 1
ATOM 660 O O . GLU A 1 83 ? -5.895 -26.844 -29.094 1 86.38 83 GLU A O 1
ATOM 665 N N . SER A 1 84 ? -7.418 -25.672 -27.859 1 85.44 84 SER A N 1
ATOM 666 C CA . SER A 1 84 ? -7.074 -24.422 -28.516 1 85.44 84 SER A CA 1
ATOM 667 C C . SER A 1 84 ? -6.926 -23.281 -27.5 1 85.44 84 SER A C 1
ATOM 669 O O . SER A 1 84 ? -7.691 -22.312 -27.531 1 85.44 84 SER A O 1
ATOM 671 N N . PRO A 1 85 ? -5.832 -23.359 -26.719 1 81.88 85 PRO A N 1
ATOM 672 C CA . PRO A 1 85 ? -5.664 -22.359 -25.656 1 81.88 85 PRO A CA 1
ATOM 673 C C . PRO A 1 85 ? -5.547 -20.938 -26.203 1 81.88 85 PRO A C 1
ATOM 675 O O . PRO A 1 85 ? -5.941 -19.984 -25.547 1 81.88 85 PRO A O 1
ATOM 678 N N . SER A 1 86 ? -5.074 -20.75 -27.375 1 76.44 86 SER A N 1
ATOM 679 C CA . SER A 1 86 ? -4.848 -19.422 -27.938 1 76.44 86 SER A CA 1
ATOM 680 C C . SER A 1 86 ? -6.164 -18.734 -28.312 1 76.44 86 SER A C 1
ATOM 682 O O . SER A 1 86 ? -6.227 -17.516 -28.406 1 76.44 86 SER A O 1
ATOM 684 N N . ASP A 1 87 ? -7.203 -19.594 -28.438 1 78.5 87 ASP A N 1
ATOM 685 C CA . ASP A 1 87 ? -8.492 -19.062 -28.859 1 78.5 87 ASP A CA 1
ATOM 686 C C . ASP A 1 87 ? -9.336 -18.656 -27.656 1 78.5 87 ASP A C 1
ATOM 688 O O . ASP A 1 87 ? -10.406 -18.062 -27.812 1 78.5 87 ASP A O 1
ATOM 692 N N . ILE A 1 88 ? -8.844 -19.016 -26.578 1 82.69 88 ILE A N 1
ATOM 693 C CA . ILE A 1 88 ? -9.641 -18.75 -25.375 1 82.69 88 ILE A CA 1
ATOM 694 C C . ILE A 1 88 ? -9.258 -17.375 -24.797 1 82.69 88 ILE A C 1
ATOM 696 O O . ILE A 1 88 ? -8.086 -17.109 -24.578 1 82.69 88 ILE A O 1
ATOM 700 N N . PRO A 1 89 ? -10.328 -16.609 -24.609 1 86.81 89 PRO A N 1
ATOM 701 C CA . PRO A 1 89 ? -10.078 -15.273 -24.062 1 86.81 89 PRO A CA 1
ATOM 702 C C . PRO A 1 89 ? -9.469 -15.312 -22.656 1 86.81 89 PRO A C 1
ATOM 704 O O . PRO A 1 89 ? -9.664 -16.281 -21.922 1 86.81 89 PRO A O 1
ATOM 707 N N . GLY A 1 90 ? -8.781 -14.281 -22.266 1 85.62 90 GLY A N 1
ATOM 708 C CA . GLY A 1 90 ? -8.086 -14.164 -21 1 85.62 90 GLY A CA 1
ATOM 709 C C . GLY A 1 90 ? -9.008 -14.242 -19.797 1 85.62 90 GLY A C 1
ATOM 710 O O . GLY A 1 90 ? -8.68 -14.867 -18.781 1 85.62 90 GLY A O 1
ATOM 711 N N . GLY A 1 91 ? -10.156 -13.68 -20 1 89.06 91 GLY A N 1
ATOM 712 C CA . GLY A 1 91 ? -11.094 -13.672 -18.891 1 89.06 91 GLY A CA 1
ATOM 713 C C . GLY A 1 91 ? -11.516 -15.062 -18.453 1 89.06 91 GLY A C 1
ATOM 714 O O . GLY A 1 91 ? -11.594 -15.344 -17.25 1 89.06 91 GLY A O 1
ATOM 715 N N . LEU A 1 92 ? -11.695 -15.898 -19.406 1 91.38 92 LEU A N 1
ATOM 716 C CA . LEU A 1 92 ? -12.086 -17.281 -19.109 1 91.38 92 LEU A CA 1
ATOM 717 C C . LEU A 1 92 ? -10.922 -18.047 -18.5 1 91.38 92 LEU A C 1
ATOM 719 O O . LEU A 1 92 ? -11.109 -18.828 -17.562 1 91.38 92 LEU A O 1
ATOM 723 N N . PHE A 1 93 ? -9.844 -17.828 -18.984 1 88.25 93 PHE A N 1
ATOM 724 C CA . PHE A 1 93 ? -8.648 -18.469 -18.438 1 88.25 93 PHE A CA 1
ATOM 725 C C . PHE A 1 93 ? -8.422 -18.062 -17 1 88.25 93 PHE A C 1
ATOM 727 O O . PHE A 1 93 ? -8.07 -18.891 -16.156 1 88.25 93 PHE A O 1
ATOM 734 N N . ASN A 1 94 ? -8.609 -16.844 -16.797 1 89.81 94 ASN A N 1
ATOM 735 C CA . ASN A 1 94 ? -8.422 -16.344 -15.438 1 89.81 94 ASN A CA 1
ATOM 736 C C . ASN A 1 94 ? -9.398 -16.984 -14.461 1 89.81 94 ASN A C 1
ATOM 738 O O . ASN A 1 94 ? -9.047 -17.266 -13.312 1 89.81 94 ASN A O 1
ATOM 742 N N . MET A 1 95 ? -10.594 -17.203 -14.898 1 93.38 95 MET A N 1
ATOM 743 C CA . MET A 1 95 ? -11.578 -17.859 -14.039 1 93.38 95 MET A CA 1
ATOM 744 C C . MET A 1 95 ? -11.086 -19.234 -13.594 1 93.38 95 MET A C 1
ATOM 746 O O . MET A 1 95 ? -11.141 -19.562 -12.414 1 93.38 95 MET A O 1
ATOM 750 N N . VAL A 1 96 ? -10.578 -19.953 -14.539 1 92 96 VAL A N 1
ATOM 751 C CA . VAL A 1 96 ? -10.086 -21.297 -14.258 1 92 96 VAL A CA 1
ATOM 752 C C . VAL A 1 96 ? -8.844 -21.219 -13.375 1 92 96 VAL A C 1
ATOM 754 O O . VAL A 1 96 ? -8.703 -21.984 -12.422 1 92 96 VAL A O 1
ATOM 757 N N . TYR A 1 97 ? -8.086 -20.281 -13.695 1 85.94 97 TYR A N 1
ATOM 758 C CA . TYR A 1 97 ? -6.871 -20.062 -12.922 1 85.94 97 TYR A CA 1
ATOM 759 C C . TYR A 1 97 ? -7.199 -19.797 -11.453 1 85.94 97 TYR A C 1
ATOM 761 O O . TYR A 1 97 ? -6.566 -20.359 -10.555 1 85.94 97 TYR A O 1
ATOM 769 N N . TYR A 1 98 ? -8.109 -19 -11.219 1 89.44 98 TYR A N 1
ATOM 770 C CA . TYR A 1 98 ? -8.453 -18.625 -9.852 1 89.44 98 TYR A CA 1
ATOM 771 C C . TYR A 1 98 ? -9.086 -19.797 -9.109 1 89.44 98 TYR A C 1
ATOM 773 O O . TYR A 1 98 ? -8.961 -19.891 -7.883 1 89.44 98 TYR A O 1
ATOM 781 N N . ILE A 1 99 ? -9.656 -20.641 -9.82 1 92.06 99 ILE A N 1
ATOM 782 C CA . ILE A 1 99 ? -10.266 -21.812 -9.18 1 92.06 99 ILE A CA 1
ATOM 783 C C . ILE A 1 99 ? -9.188 -22.859 -8.891 1 92.06 99 ILE A C 1
ATOM 785 O O . ILE A 1 99 ? -9.109 -23.375 -7.773 1 92.06 99 ILE A O 1
ATOM 789 N N . THR A 1 100 ? -8.312 -23.062 -9.836 1 88.06 100 THR A N 1
ATOM 790 C CA . THR A 1 100 ? -7.395 -24.203 -9.742 1 88.06 100 THR A CA 1
ATOM 791 C C . THR A 1 100 ? -6.066 -23.766 -9.125 1 88.06 100 THR A C 1
ATOM 793 O O . THR A 1 100 ? -5.32 -24.578 -8.602 1 88.06 100 THR A O 1
ATOM 796 N N . GLY A 1 101 ? -5.77 -22.5 -9.203 1 77.06 101 GLY A N 1
ATOM 797 C CA . GLY A 1 101 ? -4.488 -22.016 -8.719 1 77.06 101 GLY A CA 1
ATOM 798 C C . GLY A 1 101 ? -3.367 -22.172 -9.727 1 77.06 101 GLY A C 1
ATOM 799 O O . GLY A 1 101 ? -2.203 -21.906 -9.422 1 77.06 101 GLY A O 1
ATOM 800 N N . GLY A 1 102 ? -3.734 -22.672 -10.977 1 71.38 102 GLY A N 1
ATOM 801 C CA . GLY A 1 102 ? -2.736 -22.891 -12.008 1 71.38 102 GLY A CA 1
ATOM 802 C C . GLY A 1 102 ? -3.295 -22.75 -13.414 1 71.38 102 GLY A C 1
ATOM 803 O O . GLY A 1 102 ? -4.512 -22.672 -13.602 1 71.38 102 GLY A O 1
ATOM 804 N N . TRP A 1 103 ? -2.373 -22.703 -14.289 1 66.94 103 TRP A N 1
ATOM 805 C CA . TRP A 1 103 ? -2.762 -22.469 -15.672 1 66.94 103 TRP A CA 1
ATOM 806 C C . TRP A 1 103 ? -2.977 -23.781 -16.422 1 66.94 103 TRP A C 1
ATOM 808 O O . TRP A 1 103 ? -3.48 -23.781 -17.547 1 66.94 103 TRP A O 1
ATOM 818 N N . GLU A 1 104 ? -2.771 -24.906 -15.773 1 69.44 104 GLU A N 1
ATOM 819 C CA . GLU A 1 104 ? -2.885 -26.203 -16.453 1 69.44 104 GLU A CA 1
ATOM 820 C C . GLU A 1 104 ? -4.324 -26.703 -16.438 1 69.44 104 GLU A C 1
ATOM 822 O O . GLU A 1 104 ? -4.938 -26.828 -15.375 1 69.44 104 GLU A O 1
ATOM 827 N N . VAL A 1 105 ? -4.84 -26.938 -17.641 1 78.31 105 VAL A N 1
ATOM 828 C CA . VAL A 1 105 ? -6.219 -27.406 -17.75 1 78.31 105 VAL A CA 1
ATOM 829 C C . VAL A 1 105 ? -6.242 -28.797 -18.406 1 78.31 105 VAL A C 1
ATOM 831 O O . VAL A 1 105 ? -7.293 -29.266 -18.844 1 78.31 105 VAL A O 1
ATOM 834 N N . ASP A 1 106 ? -5.113 -29.453 -18.438 1 78.12 106 ASP A N 1
ATOM 835 C CA . ASP A 1 106 ? -5.051 -30.734 -19.125 1 78.12 106 ASP A CA 1
ATOM 836 C C . ASP A 1 106 ? -5.883 -31.781 -18.406 1 78.12 106 ASP A C 1
ATOM 838 O O . ASP A 1 106 ? -5.609 -32.125 -17.234 1 78.12 106 ASP A O 1
ATOM 842 N N . GLY A 1 107 ? -6.844 -32.281 -19.125 1 84.44 107 GLY A N 1
ATOM 843 C CA . GLY A 1 107 ? -7.66 -33.375 -18.609 1 84.44 107 GLY A CA 1
ATOM 844 C C . GLY A 1 107 ? -8.641 -32.969 -17.547 1 84.44 107 GLY A C 1
ATOM 845 O O . GLY A 1 107 ? -9.273 -33.781 -16.906 1 84.44 107 GLY A O 1
ATOM 846 N N . LEU A 1 108 ? -8.789 -31.719 -17.344 1 90.31 108 LEU A N 1
ATOM 847 C CA . LEU A 1 108 ? -9.68 -31.203 -16.312 1 90.31 108 LEU A CA 1
ATOM 848 C C . LEU A 1 108 ? -11.141 -31.344 -16.734 1 90.31 108 LEU A C 1
ATOM 850 O O . LEU A 1 108 ? -11.555 -30.781 -17.75 1 90.31 108 LEU A O 1
ATOM 854 N N . LYS A 1 109 ? -11.867 -32.156 -16.016 1 93.19 109 LYS A N 1
ATOM 855 C CA . LYS A 1 109 ? -13.289 -32.375 -16.281 1 93.19 109 LYS A CA 1
ATOM 856 C C . LYS A 1 109 ? -14.133 -31.359 -15.5 1 93.19 109 LYS A C 1
ATOM 858 O O . LYS A 1 109 ? -13.664 -30.766 -14.523 1 93.19 109 LYS A O 1
ATOM 863 N N . GLU A 1 110 ? -15.305 -31.141 -16.016 1 95.06 110 GLU A N 1
ATOM 864 C CA . GLU A 1 110 ? -16.234 -30.188 -15.406 1 95.06 110 GLU A CA 1
ATOM 865 C C . GLU A 1 110 ? -16.469 -30.516 -13.938 1 95.06 110 GLU A C 1
ATOM 867 O O . GLU A 1 110 ? -16.375 -29.625 -13.078 1 95.06 110 GLU A O 1
ATOM 872 N N . GLN A 1 111 ? -16.75 -31.75 -13.664 1 94.88 111 GLN A N 1
ATOM 873 C CA . GLN A 1 111 ? -17.016 -32.188 -12.297 1 94.88 111 GLN A CA 1
ATOM 874 C C . GLN A 1 111 ? -15.812 -31.922 -11.391 1 94.88 111 GLN A C 1
ATOM 876 O O . GLN A 1 111 ? -15.969 -31.516 -10.242 1 94.88 111 GLN A O 1
ATOM 881 N N . GLU A 1 112 ? -14.688 -32.156 -11.898 1 94 112 GLU A N 1
ATOM 882 C CA . GLU A 1 112 ? -13.461 -31.953 -11.133 1 94 112 GLU A CA 1
ATOM 883 C C . GLU A 1 112 ? -13.234 -30.484 -10.836 1 94 112 GLU A C 1
ATOM 885 O O . GLU A 1 112 ? -12.82 -30.125 -9.734 1 94 112 GLU A O 1
ATOM 890 N N . LEU A 1 113 ? -13.508 -29.688 -11.781 1 95.69 113 LEU A N 1
ATOM 891 C CA . LEU A 1 113 ? -13.352 -28.25 -11.609 1 95.69 113 LEU A CA 1
ATOM 892 C C . LEU A 1 113 ? -14.219 -27.75 -10.469 1 95.69 113 LEU A C 1
ATOM 894 O O . LEU A 1 113 ? -13.734 -27.016 -9.594 1 95.69 113 LEU A O 1
ATOM 898 N N . TYR A 1 114 ? -15.445 -28.094 -10.469 1 96.12 114 TYR A N 1
ATOM 899 C CA . TYR A 1 114 ? -16.375 -27.578 -9.461 1 96.12 114 TYR A CA 1
ATOM 900 C C . TYR A 1 114 ? -16.125 -28.25 -8.109 1 96.12 114 TYR A C 1
ATOM 902 O O . TYR A 1 114 ? -16.438 -27.672 -7.066 1 96.12 114 TYR A O 1
ATOM 910 N N . GLN A 1 115 ? -15.523 -29.406 -8.141 1 94 115 GLN A N 1
ATOM 911 C CA . GLN A 1 115 ? -15.078 -30 -6.883 1 94 115 GLN A CA 1
ATOM 912 C C . GLN A 1 115 ? -13.898 -29.219 -6.297 1 94 115 GLN A C 1
ATOM 914 O O . GLN A 1 115 ? -13.836 -28.984 -5.09 1 94 115 GLN A O 1
ATOM 919 N N . ILE A 1 116 ? -13.031 -28.875 -7.16 1 93.12 116 ILE A N 1
ATOM 920 C CA . ILE A 1 116 ? -11.898 -28.062 -6.723 1 93.12 116 ILE A CA 1
ATOM 921 C C . ILE A 1 116 ? -12.406 -26.75 -6.152 1 93.12 116 ILE A C 1
ATOM 923 O O . ILE A 1 116 ? -11.938 -26.297 -5.102 1 93.12 116 ILE A O 1
ATOM 927 N N . ARG A 1 117 ? -13.328 -26.156 -6.832 1 96 117 ARG A N 1
ATOM 928 C CA . ARG A 1 117 ? -13.914 -24.906 -6.363 1 96 117 ARG A CA 1
ATOM 929 C C . ARG A 1 117 ? -14.523 -25.078 -4.977 1 96 117 ARG A C 1
ATOM 931 O O . ARG A 1 117 ? -14.273 -24.266 -4.078 1 96 117 ARG A O 1
ATOM 938 N N . GLU A 1 118 ? -15.273 -26.109 -4.836 1 94.81 118 GLU A N 1
ATOM 939 C CA . GLU A 1 118 ? -15.93 -26.375 -3.561 1 94.81 118 GLU A CA 1
ATOM 940 C C . GLU A 1 118 ? -14.906 -26.594 -2.449 1 94.81 118 GLU A C 1
ATOM 942 O O . GLU A 1 118 ? -15.062 -26.062 -1.345 1 94.81 118 GLU A O 1
ATOM 947 N N . ASN A 1 119 ? -13.953 -27.281 -2.762 1 91.19 119 ASN A N 1
ATOM 948 C CA . ASN A 1 119 ? -12.898 -27.531 -1.784 1 91.19 119 ASN A CA 1
ATOM 949 C C . ASN A 1 119 ? -12.188 -26.25 -1.377 1 91.19 119 ASN A C 1
ATOM 951 O O . ASN A 1 119 ? -11.883 -26.047 -0.2 1 91.19 119 ASN A O 1
ATOM 955 N N . ASN A 1 120 ? -11.93 -25.469 -2.354 1 90.19 120 ASN A N 1
ATOM 956 C CA . ASN A 1 120 ? -11.266 -24.203 -2.068 1 90.19 120 ASN A CA 1
ATOM 957 C C . ASN A 1 120 ? -12.141 -23.281 -1.216 1 90.19 120 ASN A C 1
ATOM 959 O O . ASN A 1 120 ? -11.648 -22.609 -0.317 1 90.19 120 ASN A O 1
ATOM 963 N N . ILE A 1 121 ? -13.398 -23.281 -1.477 1 93.81 121 ILE A N 1
ATOM 964 C CA . ILE A 1 121 ? -14.336 -22.484 -0.7 1 93.81 121 ILE A CA 1
ATOM 965 C C . ILE A 1 121 ? -14.375 -22.984 0.74 1 93.81 121 ILE A C 1
ATOM 967 O O . ILE A 1 121 ? -14.312 -22.203 1.685 1 93.81 121 ILE A O 1
ATOM 971 N N . GLU A 1 122 ? -14.406 -24.234 0.893 1 90.94 122 GLU A N 1
ATOM 972 C CA . GLU A 1 122 ? -14.43 -24.828 2.227 1 90.94 122 GLU A CA 1
ATOM 973 C C . GLU A 1 122 ? -13.117 -24.578 2.967 1 90.94 122 GLU A C 1
ATOM 975 O O . GLU A 1 122 ? -13.117 -24.328 4.172 1 90.94 122 GLU A O 1
ATOM 980 N N . ALA A 1 123 ? -12.086 -24.672 2.227 1 85.12 123 ALA A N 1
ATOM 981 C CA . ALA A 1 123 ? -10.781 -24.375 2.824 1 85.12 123 ALA A CA 1
ATOM 982 C C . ALA A 1 123 ? -10.719 -22.938 3.332 1 85.12 123 ALA A C 1
ATOM 984 O O . ALA A 1 123 ? -10.141 -22.672 4.391 1 85.12 123 ALA A O 1
ATOM 985 N N . ASN A 1 124 ? -11.297 -22.109 2.602 1 86.56 124 ASN A N 1
ATOM 986 C CA . ASN A 1 124 ? -11.359 -20.703 3.012 1 86.56 124 ASN A CA 1
ATOM 987 C C . ASN A 1 124 ? -12.203 -20.531 4.273 1 86.56 124 ASN A C 1
ATOM 989 O O . ASN A 1 124 ? -11.852 -19.734 5.152 1 86.56 124 ASN A O 1
ATOM 993 N N . TRP A 1 125 ? -13.266 -21.25 4.375 1 90.44 125 TRP A N 1
ATOM 994 C CA . TRP A 1 125 ? -14.117 -21.188 5.559 1 90.44 125 TRP A CA 1
ATOM 995 C C . TRP A 1 125 ? -13.375 -21.688 6.793 1 90.44 125 TRP A C 1
ATOM 997 O O . TRP A 1 125 ? -13.508 -21.109 7.875 1 90.44 125 TRP A O 1
ATOM 1007 N N . GLU A 1 126 ? -12.602 -22.641 6.598 1 84.62 126 GLU A N 1
ATOM 1008 C CA . GLU A 1 126 ? -11.836 -23.203 7.703 1 84.62 126 GLU A CA 1
ATOM 1009 C C . GLU A 1 126 ? -10.719 -22.25 8.141 1 84.62 126 GLU A C 1
ATOM 1011 O O . GLU A 1 126 ? -10.5 -22.062 9.336 1 84.62 126 GLU A O 1
ATOM 1016 N N . SER A 1 127 ? -10.164 -21.734 7.129 1 79.06 127 SER A N 1
ATOM 1017 C CA . SER A 1 127 ? -9.086 -20.797 7.43 1 79.06 127 SER A CA 1
ATOM 1018 C C . SER A 1 127 ? -9.617 -19.578 8.172 1 79.06 127 SER A C 1
ATOM 1020 O O . SER A 1 127 ? -8.93 -19.016 9.031 1 79.06 127 SER A O 1
ATOM 1022 N N . ALA A 1 128 ? -10.797 -19.188 7.848 1 83.31 128 ALA A N 1
ATOM 1023 C CA . ALA A 1 128 ? -11.422 -18.031 8.477 1 83.31 128 ALA A CA 1
ATOM 1024 C C . ALA A 1 128 ? -12.07 -18.406 9.805 1 83.31 128 ALA A C 1
ATOM 1026 O O . ALA A 1 128 ? -12.633 -17.562 10.492 1 83.31 128 ALA A O 1
ATOM 1027 N N . ARG A 1 129 ? -12.07 -19.672 10.18 1 84 129 ARG A N 1
ATOM 1028 C CA . ARG A 1 129 ? -12.594 -20.203 11.438 1 84 129 ARG A CA 1
ATOM 1029 C C . ARG A 1 129 ? -14.078 -19.875 11.586 1 84 129 ARG A C 1
ATOM 1031 O O . ARG A 1 129 ? -14.5 -19.375 12.633 1 84 129 ARG A O 1
ATOM 1038 N N . LEU A 1 130 ? -14.758 -20.219 10.555 1 91 130 LEU A N 1
ATOM 1039 C CA . LEU A 1 130 ? -16.203 -20 10.594 1 91 130 LEU A CA 1
ATOM 1040 C C . LEU A 1 130 ? -16.875 -20.984 11.555 1 91 130 LEU A C 1
ATOM 1042 O O . LEU A 1 130 ? -16.453 -22.125 11.664 1 91 130 LEU A O 1
ATOM 1046 N N . SER A 1 131 ? -17.859 -20.531 12.266 1 90.12 131 SER A N 1
ATOM 1047 C CA . SER A 1 131 ? -18.672 -21.406 13.102 1 90.12 131 SER A CA 1
ATOM 1048 C C . SER A 1 131 ? -19.562 -22.297 12.25 1 90.12 131 SER A C 1
ATOM 1050 O O . SER A 1 131 ? -19.688 -22.109 11.039 1 90.12 131 SER A O 1
ATOM 1052 N N . LYS A 1 132 ? -20.156 -23.312 12.867 1 92.88 132 LYS A N 1
ATOM 1053 C CA . LYS A 1 132 ? -21.062 -24.219 12.156 1 92.88 132 LYS A CA 1
ATOM 1054 C C . LYS A 1 132 ? -22.25 -23.469 11.57 1 92.88 132 LYS A C 1
ATOM 1056 O O . LYS A 1 132 ? -22.688 -23.75 10.453 1 92.88 132 LYS A O 1
ATOM 1061 N N . GLY A 1 133 ? -22.703 -22.531 12.312 1 94.38 133 GLY A N 1
ATOM 1062 C CA . GLY A 1 133 ? -23.812 -21.703 11.828 1 94.38 133 GLY A CA 1
ATOM 1063 C C . GLY A 1 133 ? -23.438 -20.828 10.648 1 94.38 133 GLY A C 1
ATOM 1064 O O . GLY A 1 133 ? -24.219 -20.688 9.703 1 94.38 133 GLY A O 1
ATOM 1065 N N . GLU A 1 134 ? -22.328 -20.297 10.664 1 94.88 134 GLU A N 1
ATOM 1066 C CA . GLU A 1 134 ? -21.844 -19.469 9.562 1 94.88 134 GLU A CA 1
ATOM 1067 C C . GLU A 1 134 ? -21.625 -20.297 8.297 1 94.88 134 GLU A C 1
ATOM 1069 O O . GLU A 1 134 ? -21.953 -19.859 7.195 1 94.88 134 GLU A O 1
ATOM 1074 N N . LYS A 1 135 ? -21.094 -21.453 8.484 1 95.56 135 LYS A N 1
ATOM 1075 C CA . LYS A 1 135 ? -20.859 -22.344 7.348 1 95.56 135 LYS A CA 1
ATOM 1076 C C . LYS A 1 135 ? -22.188 -22.734 6.68 1 95.56 135 LYS A C 1
ATOM 1078 O O . LYS A 1 135 ? -22.281 -22.75 5.453 1 95.56 135 LYS A O 1
ATOM 1083 N N . LYS A 1 136 ? -23.141 -23.031 7.516 1 95.62 136 LYS A N 1
ATOM 1084 C CA . LYS A 1 136 ? -24.453 -23.375 6.98 1 95.62 136 LYS A CA 1
ATOM 1085 C C . LYS A 1 136 ? -25.047 -22.188 6.203 1 95.62 136 LYS A C 1
ATOM 1087 O O . LYS A 1 136 ? -25.594 -22.375 5.113 1 95.62 136 LYS A O 1
ATOM 1092 N N . TYR A 1 137 ? -24.938 -21.078 6.789 1 96.31 137 TYR A N 1
ATOM 1093 C CA . TYR A 1 137 ? -25.438 -19.891 6.125 1 96.31 137 TYR A CA 1
ATOM 1094 C C . TYR A 1 137 ? -24.734 -19.656 4.793 1 96.31 137 TYR A C 1
ATOM 1096 O O . TYR A 1 137 ? -25.375 -19.375 3.781 1 96.31 137 TYR A O 1
ATOM 1104 N N . MET A 1 138 ? -23.438 -19.75 4.785 1 96.19 138 MET A N 1
ATOM 1105 C CA . MET A 1 138 ? -22.656 -19.531 3.566 1 96.19 138 MET A CA 1
ATOM 1106 C C . MET A 1 138 ? -22.969 -20.594 2.523 1 96.19 138 MET A C 1
ATOM 1108 O O . MET A 1 138 ? -22.953 -20.312 1.322 1 96.19 138 MET A O 1
ATOM 1112 N N . ALA A 1 139 ? -23.188 -21.781 2.965 1 96.06 139 ALA A N 1
ATOM 1113 C CA . ALA A 1 139 ? -23.578 -22.859 2.055 1 96.06 139 ALA A CA 1
ATOM 1114 C C . ALA A 1 139 ? -24.906 -22.531 1.366 1 96.06 139 ALA A C 1
ATOM 1116 O O . ALA A 1 139 ? -25.078 -22.828 0.182 1 96.06 139 ALA A O 1
ATOM 1117 N N . GLU A 1 140 ? -25.766 -21.969 2.129 1 95.69 140 GLU A N 1
ATOM 1118 C CA . GLU A 1 140 ? -27.031 -21.531 1.561 1 95.69 140 GLU A CA 1
ATOM 1119 C C . GLU A 1 140 ? -26.844 -20.469 0.497 1 95.69 140 GLU A C 1
ATOM 1121 O O . GLU A 1 140 ? -27.531 -20.453 -0.519 1 95.69 140 GLU A O 1
ATOM 1126 N N . GLN A 1 141 ? -25.922 -19.547 0.76 1 95.56 141 GLN A N 1
ATOM 1127 C CA . GLN A 1 141 ? -25.625 -18.531 -0.233 1 95.56 141 GLN A CA 1
ATOM 1128 C C . GLN A 1 141 ? -25.031 -19.141 -1.497 1 95.56 141 GLN A C 1
ATOM 1130 O O . GLN A 1 141 ? -25.344 -18.719 -2.609 1 95.56 141 GLN A O 1
ATOM 1135 N N . GLU A 1 142 ? -24.203 -20.125 -1.302 1 95.88 142 GLU A N 1
ATOM 1136 C CA . GLU A 1 142 ? -23.562 -20.828 -2.416 1 95.88 142 GLU A CA 1
ATOM 1137 C C . GLU A 1 142 ? -24.594 -21.516 -3.295 1 95.88 142 GLU A C 1
ATOM 1139 O O . GLU A 1 142 ? -24.438 -21.578 -4.516 1 95.88 142 GLU A O 1
ATOM 1144 N N . GLU A 1 143 ? -25.641 -22 -2.744 1 95 143 GLU A N 1
ATOM 1145 C CA . GLU A 1 143 ? -26.688 -22.719 -3.467 1 95 143 GLU A CA 1
ATOM 1146 C C . GLU A 1 143 ? -27.453 -21.797 -4.402 1 95 143 GLU A C 1
ATOM 1148 O O . GLU A 1 143 ? -28.031 -22.234 -5.387 1 95 143 GLU A O 1
ATOM 1153 N N . LYS A 1 144 ? -27.359 -20.547 -4.133 1 95.56 144 LYS A N 1
ATOM 1154 C CA . LYS A 1 144 ? -28.062 -19.578 -4.953 1 95.56 144 LYS A CA 1
ATOM 1155 C C . LYS A 1 144 ? -27.312 -19.297 -6.25 1 95.56 144 LYS A C 1
ATOM 1157 O O . LYS A 1 144 ? -27.859 -18.688 -7.172 1 95.56 144 LYS A O 1
ATOM 1162 N N . ILE A 1 145 ? -26.109 -19.719 -6.293 1 96.44 145 ILE A N 1
ATOM 1163 C CA . ILE A 1 145 ? -25.281 -19.484 -7.465 1 96.44 145 ILE A CA 1
ATOM 1164 C C . ILE A 1 145 ? -25.5 -20.594 -8.492 1 96.44 145 ILE A C 1
ATOM 1166 O O . ILE A 1 145 ? -25.359 -21.781 -8.172 1 96.44 145 ILE A O 1
ATOM 1170 N N . GLU A 1 146 ? -25.797 -20.141 -9.664 1 93.44 146 GLU A N 1
ATOM 1171 C CA . GLU A 1 146 ? -26.078 -21.109 -10.734 1 93.44 146 GLU A CA 1
ATOM 1172 C C . GLU A 1 146 ? -24.781 -21.703 -11.289 1 93.44 146 GLU A C 1
ATOM 1174 O O . GLU A 1 146 ? -23.828 -20.969 -11.578 1 93.44 146 GLU A O 1
ATOM 1179 N N . LYS A 1 147 ? -24.719 -23.016 -11.367 1 94.44 147 LYS A N 1
ATOM 1180 C CA . LYS A 1 147 ? -23.594 -23.75 -11.961 1 94.44 147 LYS A CA 1
ATOM 1181 C C . LYS A 1 147 ? -24.047 -24.516 -13.195 1 94.44 147 LYS A C 1
ATOM 1183 O O . LYS A 1 147 ? -25.172 -25 -13.258 1 94.44 147 LYS A O 1
ATOM 1188 N N . PRO A 1 148 ? -23.312 -24.641 -14.305 1 96.19 148 PRO A N 1
ATOM 1189 C CA . PRO A 1 148 ? -21.938 -24.141 -14.406 1 96.19 148 PRO A CA 1
ATOM 1190 C C . PRO A 1 148 ? -21.891 -22.609 -14.477 1 96.19 148 PRO A C 1
ATOM 1192 O O . PRO A 1 148 ? -22.828 -21.969 -14.961 1 96.19 148 PRO A O 1
ATOM 1195 N N . LEU A 1 149 ? -20.844 -22.062 -13.961 1 97.06 149 LEU A N 1
ATOM 1196 C CA . LEU A 1 149 ? -20.656 -20.609 -13.93 1 97.06 149 LEU A CA 1
ATOM 1197 C C . LEU A 1 149 ? -20.641 -20.031 -15.344 1 97.06 149 LEU A C 1
ATOM 1199 O O . LEU A 1 149 ? -20.203 -20.703 -16.281 1 97.06 149 LEU A O 1
ATOM 1203 N N . THR A 1 150 ? -21.188 -18.922 -15.477 1 96 150 THR A N 1
ATOM 1204 C CA . THR A 1 150 ? -21.188 -18.234 -16.766 1 96 150 THR A CA 1
ATOM 1205 C C . THR A 1 150 ? -20.234 -17.047 -16.734 1 96 150 THR A C 1
ATOM 1207 O O . THR A 1 150 ? -20.281 -16.219 -15.82 1 96 150 THR A O 1
ATOM 1210 N N . TYR A 1 151 ? -19.359 -17.047 -17.719 1 96.69 151 TYR A N 1
ATOM 1211 C CA . TYR A 1 151 ? -18.469 -15.906 -17.875 1 96.69 151 TYR A CA 1
ATOM 1212 C C . TYR A 1 151 ? -19.172 -14.758 -18.594 1 96.69 151 TYR A C 1
ATOM 1214 O O . TYR A 1 151 ? -19.672 -14.922 -19.703 1 96.69 151 TYR A O 1
ATOM 1222 N N . GLU A 1 152 ? -19.281 -13.695 -17.953 1 96.88 152 GLU A N 1
ATOM 1223 C CA . GLU A 1 152 ? -19.797 -12.453 -18.531 1 96.88 152 GLU A CA 1
ATOM 1224 C C . GLU A 1 152 ? -18.781 -11.32 -18.375 1 96.88 152 GLU A C 1
ATOM 1226 O O . GLU A 1 152 ? -18.234 -11.109 -17.297 1 96.88 152 GLU A O 1
ATOM 1231 N N . TYR A 1 153 ? -18.531 -10.672 -19.453 1 96.81 153 TYR A N 1
ATOM 1232 C CA . TYR A 1 153 ? -17.562 -9.586 -19.438 1 96.81 153 TYR A CA 1
ATOM 1233 C C . TYR A 1 153 ? -17.984 -8.477 -18.469 1 96.81 153 TYR A C 1
ATOM 1235 O O . TYR A 1 153 ? -19.109 -7.984 -18.562 1 96.81 153 TYR A O 1
ATOM 1243 N N . SER A 1 154 ? -17.141 -8.148 -17.531 1 96.81 154 SER A N 1
ATOM 1244 C CA . SER A 1 154 ? -17.422 -7.121 -16.531 1 96.81 154 SER A CA 1
ATOM 1245 C C . SER A 1 154 ? -16.141 -6.473 -16.016 1 96.81 154 SER A C 1
ATOM 1247 O O . SER A 1 154 ? -16.047 -6.094 -14.852 1 96.81 154 SER A O 1
ATOM 1249 N N . ASP A 1 155 ? -15.133 -6.277 -16.828 1 93.69 155 ASP A N 1
ATOM 1250 C CA . ASP A 1 155 ? -13.812 -5.801 -16.422 1 93.69 155 ASP A CA 1
ATOM 1251 C C . ASP A 1 155 ? -13.891 -4.379 -15.875 1 93.69 155 ASP A C 1
ATOM 1253 O O . ASP A 1 155 ? -13.164 -4.027 -14.938 1 93.69 155 ASP A O 1
ATOM 1257 N N . GLY A 1 156 ? -14.719 -3.588 -16.562 1 94.19 156 GLY A N 1
ATOM 1258 C CA . GLY A 1 156 ? -14.867 -2.229 -16.062 1 94.19 156 GLY A CA 1
ATOM 1259 C C . GLY A 1 156 ? -15.266 -2.168 -14.602 1 94.19 156 GLY A C 1
ATOM 1260 O O . GLY A 1 156 ? -14.703 -1.396 -13.82 1 94.19 156 GLY A O 1
ATOM 1261 N N . TYR A 1 157 ? -16.141 -3.02 -14.211 1 96.19 157 TYR A N 1
ATOM 1262 C CA . TYR A 1 157 ? -16.641 -3.033 -12.836 1 96.19 157 TYR A CA 1
ATOM 1263 C C . TYR A 1 157 ? -15.625 -3.631 -11.883 1 96.19 157 TYR A C 1
ATOM 1265 O O . TYR A 1 157 ? -15.453 -3.146 -10.766 1 96.19 157 TYR A O 1
ATOM 1273 N N . GLN A 1 158 ? -14.992 -4.641 -12.344 1 94.69 158 GLN A N 1
ATOM 1274 C CA . GLN A 1 158 ? -13.953 -5.25 -11.523 1 94.69 158 GLN A CA 1
ATOM 1275 C C . GLN A 1 158 ? -12.812 -4.266 -11.258 1 94.69 158 GLN A C 1
ATOM 1277 O O . GLN A 1 158 ? -12.383 -4.098 -10.117 1 94.69 158 GLN A O 1
ATOM 1282 N N . GLU A 1 159 ? -12.359 -3.623 -12.297 1 92.19 159 GLU A N 1
ATOM 1283 C CA . GLU A 1 159 ? -11.234 -2.697 -12.172 1 92.19 159 GLU A CA 1
ATOM 1284 C C . GLU A 1 159 ? -11.617 -1.484 -11.328 1 92.19 159 GLU A C 1
ATOM 1286 O O . GLU A 1 159 ? -10.836 -1.044 -10.477 1 92.19 159 GLU A O 1
ATOM 1291 N N . ALA A 1 160 ? -12.75 -0.979 -11.586 1 93.5 160 ALA A N 1
ATOM 1292 C CA . ALA A 1 160 ? -13.211 0.144 -10.773 1 93.5 160 ALA A CA 1
ATOM 1293 C C . ALA A 1 160 ? -13.281 -0.238 -9.297 1 93.5 160 ALA A C 1
ATOM 1295 O O . ALA A 1 160 ? -12.867 0.536 -8.43 1 93.5 160 ALA A O 1
ATOM 1296 N N . GLY A 1 161 ? -13.766 -1.4 -9.016 1 93.12 161 GLY A N 1
ATOM 1297 C CA . GLY A 1 161 ? -13.844 -1.877 -7.648 1 93.12 161 GLY A CA 1
ATOM 1298 C C . GLY A 1 161 ? -12.492 -2.018 -6.984 1 93.12 161 GLY A C 1
ATOM 1299 O O . GLY A 1 161 ? -12.32 -1.653 -5.816 1 93.12 161 GLY A O 1
ATOM 1300 N N . THR A 1 162 ? -11.609 -2.529 -7.707 1 91.19 162 THR A N 1
ATOM 1301 C CA . THR A 1 162 ? -10.273 -2.74 -7.164 1 91.19 162 THR A CA 1
ATOM 1302 C C . THR A 1 162 ? -9.602 -1.408 -6.852 1 91.19 162 THR A C 1
ATOM 1304 O O . THR A 1 162 ? -8.797 -1.317 -5.922 1 91.19 162 THR A O 1
ATOM 1307 N N . GLN A 1 163 ? -9.961 -0.39 -7.512 1 90.56 163 GLN A N 1
ATOM 1308 C CA . GLN A 1 163 ? -9.297 0.899 -7.348 1 90.56 163 GLN A CA 1
ATOM 1309 C C . GLN A 1 163 ? -9.969 1.729 -6.258 1 90.56 163 GLN A C 1
ATOM 1311 O O . GLN A 1 163 ? -9.492 2.812 -5.914 1 90.56 163 GLN A O 1
ATOM 1316 N N . MET A 1 164 ? -11.016 1.245 -5.688 1 91.81 164 MET A N 1
ATOM 1317 C CA . MET A 1 164 ? -11.727 1.995 -4.656 1 91.81 164 MET A CA 1
ATOM 1318 C C . MET A 1 164 ? -10.867 2.17 -3.412 1 91.81 164 MET A C 1
ATOM 1320 O O . MET A 1 164 ? -11.016 3.152 -2.684 1 91.81 164 MET A O 1
ATOM 1324 N N . VAL A 1 165 ? -9.977 1.262 -3.172 1 90.31 165 VAL A N 1
ATOM 1325 C CA . VAL A 1 165 ? -9.094 1.391 -2.021 1 90.31 165 VAL A CA 1
ATOM 1326 C C . VAL A 1 165 ? -8.242 2.652 -2.164 1 90.31 165 VAL A C 1
ATOM 1328 O O . VAL A 1 165 ? -7.945 3.324 -1.173 1 90.31 165 VAL A O 1
ATOM 1331 N N . PHE A 1 166 ? -7.844 2.977 -3.357 1 89.56 166 PHE A N 1
ATOM 1332 C CA . PHE A 1 166 ? -7.066 4.18 -3.621 1 89.56 166 PHE A CA 1
ATOM 1333 C C . PHE A 1 166 ? -7.895 5.43 -3.342 1 89.56 166 PHE A C 1
ATOM 1335 O O . PHE A 1 166 ? -7.391 6.398 -2.768 1 89.56 166 PHE A O 1
ATOM 1342 N N . VAL A 1 167 ? -9.117 5.395 -3.758 1 92.19 167 VAL A N 1
ATOM 1343 C CA . VAL A 1 167 ? -10.031 6.492 -3.455 1 92.19 167 VAL A CA 1
ATOM 1344 C C . VAL A 1 167 ? -10.125 6.684 -1.942 1 92.19 167 VAL A C 1
ATOM 1346 O O . VAL A 1 167 ? -10.078 7.812 -1.45 1 92.19 167 VAL A O 1
ATOM 1349 N N . GLY A 1 168 ? -10.266 5.582 -1.268 1 91.94 168 GLY A N 1
ATOM 1350 C CA . GLY A 1 168 ? -10.344 5.652 0.183 1 91.94 168 GLY A CA 1
ATOM 1351 C C . GLY A 1 168 ? -9.125 6.293 0.816 1 91.94 168 GLY A C 1
ATOM 1352 O O . GLY A 1 168 ? -9.25 7.094 1.747 1 91.94 168 GLY A O 1
ATOM 1353 N N . LEU A 1 169 ? -8.023 6.016 0.334 1 91 169 LEU A N 1
ATOM 1354 C CA . LEU A 1 169 ? -6.781 6.559 0.871 1 91 169 LEU A CA 1
ATOM 1355 C C . LEU A 1 169 ? -6.695 8.062 0.619 1 91 169 LEU A C 1
ATOM 1357 O O . LEU A 1 169 ? -6.371 8.828 1.527 1 91 169 LEU A O 1
ATOM 1361 N N . LEU A 1 170 ? -6.973 8.453 -0.583 1 92.69 170 LEU A N 1
ATOM 1362 C CA . LEU A 1 170 ? -6.895 9.867 -0.933 1 92.69 170 LEU A CA 1
ATOM 1363 C C . LEU A 1 170 ? -7.957 10.672 -0.192 1 92.69 170 LEU A C 1
ATOM 1365 O O . LEU A 1 170 ? -7.723 11.82 0.182 1 92.69 170 LEU A O 1
ATOM 1369 N N . GLN A 1 171 ? -9.07 10.039 -0.086 1 94.69 171 GLN A N 1
ATOM 1370 C CA . GLN A 1 171 ? -10.133 10.672 0.689 1 94.69 171 GLN A CA 1
ATOM 1371 C C . GLN A 1 171 ? -9.68 10.938 2.123 1 94.69 171 GLN A C 1
ATOM 1373 O O . GLN A 1 171 ? -9.93 12.016 2.668 1 94.69 171 GLN A O 1
ATOM 1378 N N . THR A 1 172 ? -9.109 9.938 2.721 1 93 172 THR A N 1
ATOM 1379 C CA . THR A 1 172 ? -8.617 10.086 4.086 1 93 172 THR A CA 1
ATOM 1380 C C . THR A 1 172 ? -7.598 11.219 4.176 1 93 172 THR A C 1
ATOM 1382 O O . THR A 1 172 ? -7.652 12.047 5.086 1 93 172 THR A O 1
ATOM 1385 N N . LEU A 1 173 ? -6.723 11.258 3.258 1 91.44 173 LEU A N 1
ATOM 1386 C CA . LEU A 1 173 ? -5.707 12.305 3.232 1 91.44 173 LEU A CA 1
ATOM 1387 C C . LEU A 1 173 ? -6.344 13.68 3.047 1 91.44 173 LEU A C 1
ATOM 1389 O O . LEU A 1 173 ? -5.992 14.625 3.746 1 91.44 173 LEU A O 1
ATOM 1393 N N . LEU A 1 174 ? -7.273 13.766 2.104 1 94.5 174 LEU A N 1
ATOM 1394 C CA . LEU A 1 174 ? -7.953 15.031 1.835 1 94.5 174 LEU A CA 1
ATOM 1395 C C . LEU A 1 174 ? -8.68 15.531 3.078 1 94.5 174 LEU A C 1
ATOM 1397 O O . LEU A 1 174 ? -8.555 16.703 3.447 1 94.5 174 LEU A O 1
ATOM 1401 N N . ILE A 1 175 ? -9.391 14.609 3.678 1 95.12 175 ILE A N 1
ATOM 1402 C CA . ILE A 1 175 ? -10.164 14.969 4.863 1 95.12 175 ILE A CA 1
ATOM 1403 C C . ILE A 1 175 ? -9.219 15.359 5.996 1 95.12 175 ILE A C 1
ATOM 1405 O O . ILE A 1 175 ? -9.469 16.344 6.707 1 95.12 175 ILE A O 1
ATOM 1409 N N . ALA A 1 176 ? -8.156 14.648 6.121 1 91.81 176 ALA A N 1
ATOM 1410 C CA . ALA A 1 176 ? -7.176 14.93 7.168 1 91.81 176 ALA A CA 1
ATOM 1411 C C . ALA A 1 176 ? -6.562 16.312 6.984 1 91.81 176 ALA A C 1
ATOM 1413 O O . ALA A 1 176 ? -6.242 17 7.965 1 91.81 176 ALA A O 1
ATOM 1414 N N . ILE A 1 177 ? -6.414 16.75 5.824 1 89.25 177 ILE A N 1
ATOM 1415 C CA . ILE A 1 177 ? -5.77 18.016 5.523 1 89.25 177 ILE A CA 1
ATOM 1416 C C . ILE A 1 177 ? -6.781 19.156 5.66 1 89.25 177 ILE A C 1
ATOM 1418 O O . ILE A 1 177 ? -6.48 20.203 6.246 1 89.25 177 ILE A O 1
ATOM 1422 N N . CYS A 1 178 ? -7.984 18.969 5.246 1 90.56 178 CYS A N 1
ATOM 1423 C CA . CYS A 1 178 ? -8.898 20.078 5.031 1 90.56 178 CYS A CA 1
ATOM 1424 C C . CYS A 1 178 ? -9.852 20.234 6.211 1 90.56 178 CYS A C 1
ATOM 1426 O O . CYS A 1 178 ? -10.203 21.359 6.582 1 90.56 178 CYS A O 1
ATOM 1428 N N . ILE A 1 179 ? -10.211 19.203 6.801 1 90.56 179 ILE A N 1
ATOM 1429 C CA . ILE A 1 179 ? -11.383 19.234 7.668 1 90.56 179 ILE A CA 1
ATOM 1430 C C . ILE A 1 179 ? -10.977 19.703 9.062 1 90.56 179 ILE A C 1
ATOM 1432 O O . ILE A 1 179 ? -11.68 20.516 9.68 1 90.56 179 ILE A O 1
ATOM 1436 N N . PRO A 1 180 ? -9.875 19.266 9.594 1 84.12 180 PRO A N 1
ATOM 1437 C CA . PRO A 1 180 ? -9.523 19.75 10.93 1 84.12 180 PRO A CA 1
ATOM 1438 C C . PRO A 1 180 ? -9.367 21.281 10.984 1 84.12 180 PRO A C 1
ATOM 1440 O O . PRO A 1 180 ? -9.539 21.875 12.047 1 84.12 180 PRO A O 1
ATOM 1443 N N . SER A 1 181 ? -9.117 21.906 9.922 1 79.06 181 SER A N 1
ATOM 1444 C CA . SER A 1 181 ? -8.922 23.344 9.875 1 79.06 181 SER A CA 1
ATOM 1445 C C . SER A 1 181 ? -10.227 24.094 10.125 1 79.06 181 SER A C 1
ATOM 1447 O O . SER A 1 181 ? -10.219 25.281 10.477 1 79.06 181 SER A O 1
ATOM 1449 N N . VAL A 1 182 ? -11.281 23.422 9.945 1 77.62 182 VAL A N 1
ATOM 1450 C CA . VAL A 1 182 ? -12.594 24.031 10.148 1 77.62 182 VAL A CA 1
ATOM 1451 C C . VAL A 1 182 ? -12.758 24.438 11.609 1 77.62 182 VAL A C 1
ATOM 1453 O O . VAL A 1 182 ? -13.297 25.5 11.906 1 77.62 182 VAL A O 1
ATOM 1456 N N . PHE A 1 183 ? -12.219 23.672 12.508 1 74.5 183 PHE A N 1
ATOM 1457 C CA . PHE A 1 183 ? -12.344 23.969 13.93 1 74.5 183 PHE A CA 1
ATOM 1458 C C . PHE A 1 183 ? -11.086 24.656 14.453 1 74.5 183 PHE A C 1
ATOM 1460 O O . PHE A 1 183 ? -11.156 25.5 15.359 1 74.5 183 PHE A O 1
ATOM 1467 N N . ALA A 1 184 ? -10.008 24.328 13.914 1 68.44 184 ALA A N 1
ATOM 1468 C CA . ALA A 1 184 ? -8.719 24.766 14.453 1 68.44 184 ALA A CA 1
ATOM 1469 C C . ALA A 1 184 ? -8.484 26.25 14.195 1 68.44 184 ALA A C 1
ATOM 1471 O O . ALA A 1 184 ? -7.812 26.922 14.984 1 68.44 184 ALA A O 1
ATOM 1472 N N . GLU A 1 185 ? -8.992 26.734 13.156 1 67.81 185 GLU A N 1
ATOM 1473 C CA . GLU A 1 185 ? -8.75 28.125 12.789 1 67.81 185 GLU A CA 1
ATOM 1474 C C . GLU A 1 185 ? -9.273 29.078 13.859 1 67.81 185 GLU A C 1
ATOM 1476 O O . GLU A 1 185 ? -8.664 30.109 14.141 1 67.81 185 GLU A O 1
ATOM 1481 N N . GLU A 1 186 ? -10.297 28.641 14.461 1 64.5 186 GLU A N 1
ATOM 1482 C CA . GLU A 1 186 ? -10.852 29.516 15.5 1 64.5 186 GLU A CA 1
ATOM 1483 C C . GLU A 1 186 ? -9.977 29.516 16.75 1 64.5 186 GLU A C 1
ATOM 1485 O O . GLU A 1 186 ? -9.883 30.531 17.438 1 64.5 186 GLU A O 1
ATOM 1490 N N . HIS A 1 187 ? -9.32 28.406 16.906 1 61.25 187 HIS A N 1
ATOM 1491 C CA . HIS A 1 187 ? -8.438 28.312 18.062 1 61.25 187 HIS A CA 1
ATOM 1492 C C . HIS A 1 187 ? -7.098 29 17.781 1 61.25 187 HIS A C 1
ATOM 1494 O O . HIS A 1 187 ? -6.555 29.672 18.656 1 61.25 187 HIS A O 1
ATOM 1500 N N . ILE A 1 188 ? -6.742 28.844 16.625 1 56.84 188 ILE A N 1
ATOM 1501 C CA . ILE A 1 188 ? -5.441 29.375 16.234 1 56.84 188 ILE A CA 1
ATOM 1502 C C . ILE A 1 188 ? -5.512 30.906 16.156 1 56.84 188 ILE A C 1
ATOM 1504 O O . ILE A 1 188 ? -4.59 31.594 16.594 1 56.84 188 ILE A O 1
ATOM 1508 N N . ARG A 1 189 ? -6.656 31.453 15.719 1 56.62 189 ARG A N 1
ATOM 1509 C CA . ARG A 1 189 ? -6.816 32.906 15.562 1 56.62 189 ARG A CA 1
ATOM 1510 C C . ARG A 1 189 ? -7.457 33.5 16.797 1 56.62 189 ARG A C 1
ATOM 1512 O O . ARG A 1 189 ? -7.684 34.719 16.844 1 56.62 189 ARG A O 1
ATOM 1519 N N . LYS A 1 190 ? -7.648 32.719 17.844 1 51.88 190 LYS A N 1
ATOM 1520 C CA . LYS A 1 190 ? -8.203 33.125 19.125 1 51.88 190 LYS A CA 1
ATOM 1521 C C . LYS A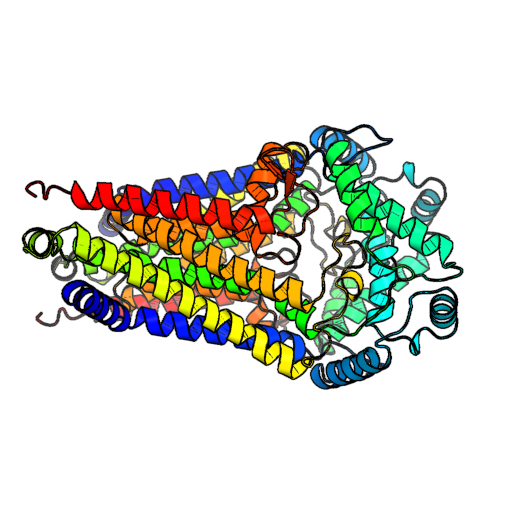 1 190 ? -9.531 33.844 18.938 1 51.88 190 LYS A C 1
ATOM 1523 O O . LYS A 1 190 ? -9.805 34.844 19.609 1 51.88 190 LYS A O 1
ATOM 1528 N N . THR A 1 191 ? -10.18 33.469 17.688 1 49.75 191 THR A N 1
ATOM 1529 C CA . THR A 1 191 ? -11.492 34.094 17.484 1 49.75 191 THR A CA 1
ATOM 1530 C C . THR A 1 191 ? -12.578 33.281 18.203 1 49.75 191 THR A C 1
ATOM 1532 O O . THR A 1 191 ? -13.758 33.656 18.156 1 49.75 191 THR A O 1
ATOM 1535 N N . ASP A 1 192 ? -12.219 32.281 18.828 1 56.38 192 ASP A N 1
ATOM 1536 C CA . ASP A 1 192 ? -13.148 31.453 19.578 1 56.38 192 ASP A CA 1
ATOM 1537 C C . ASP A 1 192 ? -13.891 32.25 20.641 1 56.38 192 ASP A C 1
ATOM 1539 O O . ASP A 1 192 ? -15.062 32 20.906 1 56.38 192 ASP A O 1
ATOM 1543 N N . GLN A 1 193 ? -13.195 33.219 21.125 1 53.06 193 GLN A N 1
ATOM 1544 C CA . GLN A 1 193 ? -13.797 34.031 22.172 1 53.06 193 GLN A CA 1
ATOM 1545 C C . GLN A 1 193 ? -14.953 34.875 21.625 1 53.06 193 GLN A C 1
ATOM 1547 O O . GLN A 1 193 ? -15.938 35.125 22.328 1 53.06 193 GLN A O 1
ATOM 1552 N N . LEU A 1 194 ? -14.797 35.344 20.422 1 53.34 194 LEU A N 1
ATOM 1553 C CA . LEU A 1 194 ? -15.836 36.156 19.828 1 53.34 194 LEU A CA 1
ATOM 1554 C C . LEU A 1 194 ? -17.016 35.312 19.375 1 53.34 194 LEU A C 1
ATOM 1556 O O . LEU A 1 194 ? -18.172 35.719 19.531 1 53.34 194 LEU A O 1
ATOM 1560 N N . ASN A 1 195 ? -16.781 34.25 18.844 1 57.78 195 ASN A N 1
ATOM 1561 C CA . ASN A 1 195 ? -17.828 33.375 18.312 1 57.78 195 ASN A CA 1
ATOM 1562 C C . ASN A 1 195 ? -18.688 32.781 19.422 1 57.78 195 ASN A C 1
ATOM 1564 O O . ASN A 1 195 ? -19.891 32.562 19.219 1 57.78 195 ASN A O 1
ATOM 1568 N N . LEU A 1 196 ? -18.047 32.594 20.531 1 57.09 196 LEU A N 1
ATOM 1569 C CA . LEU A 1 196 ? -18.766 31.969 21.641 1 57.09 196 LEU A CA 1
ATOM 1570 C C . LEU A 1 196 ? -19.688 32.969 22.328 1 57.09 196 LEU A C 1
ATOM 1572 O O . LEU A 1 196 ? -20.625 32.594 23.031 1 57.09 196 LEU A O 1
ATOM 1576 N N . CYS A 1 197 ? -19.375 34.25 22.094 1 52.03 197 CYS A N 1
ATOM 1577 C CA . CYS A 1 197 ? -20.172 35.281 22.75 1 52.03 197 CYS A CA 1
ATOM 1578 C C . CYS A 1 197 ? -21.375 35.688 21.891 1 52.03 197 CYS A C 1
ATOM 1580 O O . CYS A 1 197 ? -22.219 36.469 22.328 1 52.03 197 CYS A O 1
ATOM 1582 N N . THR A 1 198 ? -21.328 35.312 20.656 1 55.34 198 THR A N 1
ATOM 1583 C CA . THR A 1 198 ? -22.438 35.781 19.844 1 55.34 198 THR A CA 1
ATOM 1584 C C . THR A 1 198 ? -23.688 34.938 20.109 1 55.34 198 THR A C 1
ATOM 1586 O O . THR A 1 198 ? -23.594 33.812 20.594 1 55.34 198 THR A O 1
ATOM 1589 N N . ASN A 1 199 ? -24.875 35.594 19.953 1 51.03 199 ASN A N 1
ATOM 1590 C CA . ASN A 1 199 ? -26.203 35.062 20.234 1 51.03 199 ASN A CA 1
ATOM 1591 C C . ASN A 1 199 ? -26.453 33.75 19.484 1 51.03 199 ASN A C 1
ATOM 1593 O O . ASN A 1 199 ? -27.281 32.969 19.922 1 51.03 199 ASN A O 1
ATOM 1597 N N . MET A 1 200 ? -26.156 33.906 18.172 1 56.56 200 MET A N 1
ATOM 1598 C CA . MET A 1 200 ? -26.562 32.719 17.438 1 56.56 200 MET A CA 1
ATOM 1599 C C . MET A 1 200 ? -25.656 31.531 17.766 1 56.56 200 MET A C 1
ATOM 1601 O O . MET A 1 200 ? -24.422 31.641 17.672 1 56.56 200 MET A O 1
ATOM 1605 N N . GLY A 1 201 ? -25.922 30.734 19.016 1 60.12 201 GLY A N 1
ATOM 1606 C CA . GLY A 1 201 ? -25.484 29.781 20.016 1 60.12 201 GLY A CA 1
ATOM 1607 C C . GLY A 1 201 ? -24.469 28.781 19.5 1 60.12 201 GLY A C 1
ATOM 1608 O O . GLY A 1 201 ? -24.328 28.625 18.281 1 60.12 201 GLY A O 1
ATOM 1609 N N . LYS A 1 202 ? -23.578 28.359 20.375 1 72.56 202 LYS A N 1
ATOM 1610 C CA . LYS A 1 202 ? -22.578 27.297 20.391 1 72.56 202 LYS A CA 1
ATOM 1611 C C . LYS A 1 202 ? -23.078 26.062 19.656 1 72.56 202 LYS A C 1
ATOM 1613 O O . LYS A 1 202 ? -22.328 25.422 18.906 1 72.56 202 LYS A O 1
ATOM 1618 N N . LYS A 1 203 ? -24.375 26.062 19.594 1 80.12 203 LYS A N 1
ATOM 1619 C CA . LYS A 1 203 ? -24.938 24.828 19.047 1 80.12 203 LYS A CA 1
ATOM 1620 C C . LYS A 1 203 ? -25.109 24.922 17.547 1 80.12 203 LYS A C 1
ATOM 1622 O O . LYS A 1 203 ? -24.734 24 16.812 1 80.12 203 LYS A O 1
ATOM 1627 N N . THR A 1 204 ? -25.641 26.031 17.078 1 83.62 204 THR A N 1
ATOM 1628 C CA . THR A 1 204 ? -25.922 26.188 15.656 1 83.62 204 THR A CA 1
ATOM 1629 C C . THR A 1 204 ? -24.641 26.266 14.852 1 83.62 204 THR A C 1
ATOM 1631 O O . THR A 1 204 ? -24.547 25.719 13.75 1 83.62 204 THR A O 1
ATOM 1634 N N . LEU A 1 205 ? -23.75 26.906 15.344 1 84.12 205 LEU A N 1
ATOM 1635 C CA . LEU A 1 205 ? -22.453 27.031 14.664 1 84.12 205 LEU A CA 1
ATOM 1636 C C . LEU A 1 205 ? -21.766 25.672 14.594 1 84.12 205 LEU A C 1
ATOM 1638 O O . LEU A 1 205 ? -21.172 25.328 13.562 1 84.12 205 LEU A O 1
ATOM 1642 N N . TYR A 1 206 ? -21.875 25 15.672 1 88.38 206 TYR A N 1
ATOM 1643 C CA . TYR A 1 206 ? -21.297 23.672 15.695 1 88.38 206 TYR A CA 1
ATOM 1644 C C . TYR A 1 206 ? -21.922 22.766 14.641 1 88.38 206 TYR A C 1
ATOM 1646 O O . TYR A 1 206 ? -21.203 22.094 13.891 1 88.38 206 TYR A O 1
ATOM 1654 N N . LEU A 1 207 ? -23.203 22.797 14.547 1 90.25 207 LEU A N 1
ATOM 1655 C CA . LEU A 1 207 ? -23.922 21.969 13.578 1 90.25 207 LEU A CA 1
ATOM 1656 C C . LEU A 1 207 ? -23.594 22.406 12.148 1 90.25 207 LEU A C 1
ATOM 1658 O O . LEU A 1 207 ? -23.547 21.578 11.242 1 90.25 207 LEU A O 1
ATOM 1662 N N . ALA A 1 208 ? -23.484 23.641 11.969 1 90.19 208 ALA A N 1
ATOM 1663 C CA . ALA A 1 208 ? -23.109 24.141 10.648 1 90.19 208 ALA A CA 1
ATOM 1664 C C . ALA A 1 208 ? -21.719 23.641 10.234 1 90.19 208 ALA A C 1
ATOM 1666 O O . ALA A 1 208 ? -21.516 23.266 9.078 1 90.19 208 ALA A O 1
ATOM 1667 N N . LYS A 1 209 ? -20.812 23.625 11.156 1 91 209 LYS A N 1
ATOM 1668 C CA . LYS A 1 209 ? -19.469 23.141 10.891 1 91 209 LYS A CA 1
ATOM 1669 C C . LYS A 1 209 ? -19.484 21.641 10.539 1 91 209 LYS A C 1
ATOM 1671 O O . LYS A 1 209 ? -18.812 21.219 9.609 1 91 209 LYS A O 1
ATOM 1676 N N . ILE A 1 210 ? -20.297 20.953 11.266 1 93.69 210 ILE A N 1
ATOM 1677 C CA . ILE A 1 210 ? -20.438 19.516 11.016 1 93.69 210 ILE A CA 1
ATOM 1678 C C . ILE A 1 210 ? -21.016 19.281 9.633 1 93.69 210 ILE A C 1
ATOM 1680 O O . ILE A 1 210 ? -20.531 18.438 8.875 1 93.69 210 ILE A O 1
ATOM 1684 N N . ALA A 1 211 ? -21.953 20.016 9.32 1 94.44 211 ALA A N 1
ATOM 1685 C CA . ALA A 1 211 ? -22.609 19.875 8.023 1 94.44 211 ALA A CA 1
ATOM 1686 C C . ALA A 1 211 ? -21.656 20.172 6.883 1 94.44 211 ALA A C 1
ATOM 1688 O O . ALA A 1 211 ? -21.625 19.453 5.879 1 94.44 211 ALA A O 1
ATOM 1689 N N . VAL A 1 212 ? -20.875 21.141 7.047 1 94.12 212 VAL A N 1
ATOM 1690 C CA . VAL A 1 212 ? -19.922 21.531 6.012 1 94.12 212 VAL A CA 1
ATOM 1691 C C . VAL A 1 212 ? -18.844 20.469 5.887 1 94.12 212 VAL A C 1
ATOM 1693 O O . VAL A 1 212 ? -18.484 20.062 4.781 1 94.12 212 VAL A O 1
ATOM 1696 N N . GLY A 1 213 ? -18.359 20.062 7.027 1 94.75 213 GLY A N 1
ATOM 1697 C CA . GLY A 1 213 ? -17.328 19.031 7.008 1 94.75 213 GLY A CA 1
ATOM 1698 C C . GLY A 1 213 ? -17.781 17.734 6.352 1 94.75 213 GLY A C 1
ATOM 1699 O O . GLY A 1 213 ? -17.078 17.188 5.496 1 94.75 213 GLY A O 1
ATOM 1700 N N . ILE A 1 214 ? -18.906 17.297 6.699 1 96.62 214 ILE A N 1
ATOM 1701 C CA . ILE A 1 214 ? -19.422 16.031 6.188 1 96.62 214 ILE A CA 1
ATOM 1702 C C . ILE A 1 214 ? -19.797 16.188 4.715 1 96.62 214 ILE A C 1
ATOM 1704 O O . ILE A 1 214 ? -19.438 15.359 3.885 1 96.62 214 ILE A O 1
ATOM 1708 N N . SER A 1 215 ? -20.484 17.266 4.414 1 96.88 215 SER A N 1
ATOM 1709 C CA . SER A 1 215 ? -20.922 17.453 3.037 1 96.88 215 SER A CA 1
ATOM 1710 C C . SER A 1 215 ? -19.734 17.641 2.096 1 96.88 215 SER A C 1
ATOM 1712 O O . SER A 1 215 ? -19.734 17.125 0.978 1 96.88 215 SER A O 1
ATOM 1714 N N . PHE A 1 216 ? -18.797 18.391 2.518 1 96.44 216 PHE A N 1
ATOM 1715 C CA . PHE A 1 216 ? -17.594 18.562 1.705 1 96.44 216 PHE A CA 1
ATOM 1716 C C . PHE A 1 216 ? -16.906 17.219 1.479 1 96.44 216 PHE A C 1
ATOM 1718 O O . PHE A 1 216 ? -16.5 16.906 0.358 1 96.44 216 PHE A O 1
ATOM 1725 N N . SER A 1 217 ? -16.734 16.453 2.508 1 97.31 217 SER A N 1
ATOM 1726 C CA . SER A 1 217 ? -16.094 15.148 2.422 1 97.31 217 SER A CA 1
ATOM 1727 C C . SER A 1 217 ? -16.844 14.211 1.485 1 97.31 217 SER A C 1
ATOM 1729 O O . SER A 1 217 ? -16.234 13.492 0.695 1 97.31 217 SER A O 1
ATOM 1731 N N . LEU A 1 218 ? -18.141 14.266 1.579 1 98 218 LEU A N 1
ATOM 1732 C CA . LEU A 1 218 ? -18.969 13.438 0.713 1 98 218 LEU A CA 1
ATOM 1733 C C . LEU A 1 218 ? -18.828 13.852 -0.746 1 98 218 LEU A C 1
ATOM 1735 O O . LEU A 1 218 ? -18.625 13.008 -1.62 1 98 218 LEU A O 1
ATOM 1739 N N . ALA A 1 219 ? -18.906 15.102 -0.975 1 97.5 219 ALA A N 1
ATOM 1740 C CA . ALA A 1 219 ? -18.797 15.617 -2.338 1 97.5 219 ALA A CA 1
ATOM 1741 C C . ALA A 1 219 ? -17.422 15.281 -2.939 1 97.5 219 ALA A C 1
ATOM 1743 O O . ALA A 1 219 ? -17.344 14.852 -4.09 1 97.5 219 ALA A O 1
ATOM 1744 N N . ALA A 1 220 ? -16.406 15.523 -2.143 1 97.25 220 ALA A N 1
ATOM 1745 C CA . ALA A 1 220 ? -15.062 15.227 -2.609 1 97.25 220 ALA A CA 1
ATOM 1746 C C . ALA A 1 220 ? -14.898 13.742 -2.916 1 97.25 220 ALA A C 1
ATOM 1748 O O . ALA A 1 220 ? -14.266 13.367 -3.91 1 97.25 220 ALA A O 1
ATOM 1749 N N . THR A 1 221 ? -15.469 12.93 -2.098 1 97.44 221 THR A N 1
ATOM 1750 C CA . THR A 1 221 ? -15.398 11.484 -2.297 1 97.44 221 THR A CA 1
ATOM 1751 C C . THR A 1 221 ? -16.109 11.078 -3.588 1 97.44 221 THR A C 1
ATOM 1753 O O . THR A 1 221 ? -15.586 10.266 -4.355 1 97.44 221 THR A O 1
ATOM 1756 N N . VAL A 1 222 ? -17.25 11.625 -3.812 1 98 222 VAL A N 1
ATOM 1757 C CA . VAL A 1 222 ? -17.984 11.336 -5.039 1 98 222 VAL A CA 1
ATOM 1758 C C . VAL A 1 222 ? -17.172 11.766 -6.25 1 98 222 VAL A C 1
ATOM 1760 O O . VAL A 1 222 ? -17.062 11.039 -7.234 1 98 222 VAL A O 1
ATOM 1763 N N . MET A 1 223 ? -16.547 12.891 -6.137 1 98 223 MET A N 1
ATOM 1764 C CA . MET A 1 223 ? -15.742 13.398 -7.238 1 98 223 MET A CA 1
ATOM 1765 C C . MET A 1 223 ? -14.555 12.477 -7.516 1 98 223 MET A C 1
ATOM 1767 O O . MET A 1 223 ? -14.266 12.172 -8.672 1 98 223 MET A O 1
ATOM 1771 N N . MET A 1 224 ? -13.961 12.031 -6.512 1 97.38 224 MET A N 1
ATOM 1772 C CA . MET A 1 224 ? -12.812 11.141 -6.68 1 97.38 224 MET A CA 1
ATOM 1773 C C . MET A 1 224 ? -13.25 9.781 -7.219 1 97.38 224 MET A C 1
ATOM 1775 O O . MET A 1 224 ? -12.578 9.211 -8.078 1 97.38 224 MET A O 1
ATOM 1779 N N . ALA A 1 225 ? -14.359 9.297 -6.688 1 96.94 225 ALA A N 1
ATOM 1780 C CA . ALA A 1 225 ? -14.891 8.023 -7.172 1 96.94 225 ALA A CA 1
ATOM 1781 C C . ALA A 1 225 ? -15.219 8.102 -8.664 1 96.94 225 ALA A C 1
ATOM 1783 O O . ALA A 1 225 ? -14.898 7.191 -9.422 1 96.94 225 ALA A O 1
ATOM 1784 N N . LEU A 1 226 ? -15.797 9.18 -9.07 1 97.06 226 LEU A N 1
ATOM 1785 C CA . LEU A 1 226 ? -16.125 9.367 -10.477 1 97.06 226 LEU A CA 1
ATOM 1786 C C . LEU A 1 226 ? -14.875 9.547 -11.312 1 97.06 226 LEU A C 1
ATOM 1788 O O . LEU A 1 226 ? -14.797 9.07 -12.453 1 97.06 226 LEU A O 1
ATOM 1792 N N . ALA A 1 227 ? -13.922 10.203 -10.758 1 96.62 227 ALA A N 1
ATOM 1793 C CA . ALA A 1 227 ? -12.672 10.469 -11.461 1 96.62 227 ALA A CA 1
ATOM 1794 C C . ALA A 1 227 ? -11.93 9.172 -11.781 1 96.62 227 ALA A C 1
ATOM 1796 O O . ALA A 1 227 ? -11.211 9.094 -12.781 1 96.62 227 ALA A O 1
ATOM 1797 N N . ILE A 1 228 ? -12.133 8.195 -10.977 1 94.31 228 ILE A N 1
ATOM 1798 C CA . ILE A 1 228 ? -11.461 6.926 -11.219 1 94.31 228 ILE A CA 1
ATOM 1799 C C . ILE A 1 228 ? -12.344 6.031 -12.086 1 94.31 228 ILE A C 1
ATOM 1801 O O . ILE A 1 228 ? -11.844 5.34 -12.977 1 94.31 228 ILE A O 1
ATOM 1805 N N . THR A 1 229 ? -13.648 6.109 -11.906 1 96 229 THR A N 1
ATOM 1806 C CA . THR A 1 229 ? -14.578 5.191 -12.555 1 96 229 THR A CA 1
ATOM 1807 C C . THR A 1 229 ? -14.805 5.586 -14.008 1 96 229 THR A C 1
ATOM 1809 O O . THR A 1 229 ? -14.875 4.723 -14.891 1 96 229 THR A O 1
ATOM 1812 N N . ILE A 1 230 ? -14.836 6.812 -14.289 1 95.88 230 ILE A N 1
ATOM 1813 C CA . ILE A 1 230 ? -15.164 7.273 -15.633 1 95.88 230 ILE A CA 1
ATOM 1814 C C . ILE A 1 230 ? -14.062 6.844 -16.609 1 95.88 230 ILE A C 1
ATOM 1816 O O . ILE A 1 230 ? -14.336 6.18 -17.609 1 95.88 230 ILE A O 1
ATOM 1820 N N . PRO A 1 231 ? -12.812 7.125 -16.344 1 93.88 231 PRO A N 1
ATOM 1821 C CA . PRO A 1 231 ? -11.773 6.648 -17.25 1 93.88 231 PRO A CA 1
ATOM 1822 C C . PRO A 1 231 ? -11.727 5.125 -17.359 1 93.88 231 PRO A C 1
ATOM 1824 O O . PRO A 1 231 ? -11.461 4.578 -18.422 1 93.88 231 PRO A O 1
ATOM 1827 N N . THR A 1 232 ? -11.969 4.445 -16.297 1 93.56 232 THR A N 1
ATOM 1828 C CA . THR A 1 232 ? -11.977 2.986 -16.312 1 93.56 232 THR A CA 1
ATOM 1829 C C . THR A 1 232 ? -13.055 2.457 -17.25 1 93.56 232 THR A C 1
ATOM 1831 O O . THR A 1 232 ? -12.812 1.533 -18.031 1 93.56 232 THR A O 1
ATOM 1834 N N . PHE A 1 233 ? -14.188 3.076 -17.234 1 95.19 233 PHE A N 1
ATOM 1835 C CA . PHE A 1 233 ? -15.297 2.641 -18.078 1 95.19 233 PHE A CA 1
ATOM 1836 C C . PHE A 1 233 ? -15.062 3.062 -19.531 1 95.19 233 PHE A C 1
ATOM 1838 O O . PHE A 1 233 ? -15.492 2.373 -20.453 1 95.19 233 PHE A O 1
ATOM 1845 N N . LEU A 1 234 ? -14.383 4.117 -19.719 1 91.56 234 LEU A N 1
ATOM 1846 C CA . LEU A 1 234 ? -14.07 4.547 -21.078 1 91.56 234 LEU A CA 1
ATOM 1847 C C . LEU A 1 234 ? -13.133 3.561 -21.75 1 91.56 234 LEU A C 1
ATOM 1849 O O . LEU A 1 234 ? -13.234 3.334 -22.969 1 91.56 234 LEU A O 1
ATOM 1853 N N . ILE A 1 235 ? -12.367 2.924 -21 1 88.12 235 ILE A N 1
ATOM 1854 C CA . ILE A 1 235 ? -11.367 2.004 -21.547 1 88.12 235 ILE A CA 1
ATOM 1855 C C . ILE A 1 235 ? -11.961 0.602 -21.656 1 88.12 235 ILE A C 1
ATOM 1857 O O . ILE A 1 235 ? -11.812 -0.072 -22.672 1 88.12 235 ILE A O 1
ATOM 1861 N N . ASN A 1 236 ? -12.664 0.208 -20.656 1 91.69 236 ASN A N 1
ATOM 1862 C CA . ASN A 1 236 ? -13.109 -1.179 -20.562 1 91.69 236 ASN A CA 1
ATOM 1863 C C . ASN A 1 236 ? -14.547 -1.342 -21.047 1 91.69 236 ASN A C 1
ATOM 1865 O O . ASN A 1 236 ? -14.977 -2.453 -21.359 1 91.69 236 ASN A O 1
ATOM 1869 N N . GLY A 1 237 ? -15.32 -0.287 -21.078 1 92.25 237 GLY A N 1
ATOM 1870 C CA . GLY A 1 237 ? -16.719 -0.364 -21.484 1 92.25 237 GLY A CA 1
ATOM 1871 C C . GLY A 1 237 ? -17.672 -0.392 -20.297 1 92.25 237 GLY A C 1
ATOM 1872 O O . GLY A 1 237 ? -17.25 -0.607 -19.156 1 92.25 237 GLY A O 1
ATOM 1873 N N . LEU A 1 238 ? -18.906 -0.182 -20.516 1 94.31 238 LEU A N 1
ATOM 1874 C CA . LEU A 1 238 ? -19.938 -0.113 -19.484 1 94.31 238 LEU A CA 1
ATOM 1875 C C . LEU A 1 238 ? -20.688 -1.438 -19.375 1 94.31 238 LEU A C 1
ATOM 1877 O O . LEU A 1 238 ? -21.547 -1.603 -18.516 1 94.31 238 LEU A O 1
ATOM 1881 N N . GLU A 1 239 ? -20.297 -2.391 -20.109 1 95.88 239 GLU A N 1
ATOM 1882 C CA . GLU A 1 239 ? -20.984 -3.676 -20.109 1 95.88 239 GLU A CA 1
ATOM 1883 C C . GLU A 1 239 ? -20.656 -4.484 -18.859 1 95.88 239 GLU A C 1
ATOM 1885 O O . GLU A 1 239 ? -19.562 -4.352 -18.297 1 95.88 239 GLU A O 1
ATOM 1890 N N . GLY A 1 240 ? -21.641 -5.266 -18.453 1 96.31 240 GLY A N 1
ATOM 1891 C CA . GLY A 1 240 ? -21.375 -6.219 -17.391 1 96.31 240 GLY A CA 1
ATOM 1892 C C . GLY A 1 240 ? -22 -5.824 -16.062 1 96.31 240 GLY A C 1
ATOM 1893 O O . GLY A 1 240 ? -21.656 -6.387 -15.023 1 96.31 240 GLY A O 1
ATOM 1894 N N . PHE A 1 241 ? -22.875 -4.883 -16.094 1 96.88 241 PHE A N 1
ATOM 1895 C CA . PHE A 1 241 ? -23.531 -4.453 -14.867 1 96.88 241 PHE A CA 1
ATOM 1896 C C . PHE A 1 241 ? -24.25 -5.617 -14.195 1 96.88 241 PHE A C 1
ATOM 1898 O O . PHE A 1 241 ? -24.188 -5.77 -12.977 1 96.88 241 PHE A O 1
ATOM 1905 N N . ASP A 1 242 ? -24.844 -6.496 -14.992 1 96.88 242 ASP A N 1
ATOM 1906 C CA . ASP A 1 242 ? -25.641 -7.598 -14.461 1 96.88 242 ASP A CA 1
ATOM 1907 C C . ASP A 1 242 ? -24.844 -8.898 -14.438 1 96.88 242 ASP A C 1
ATOM 1909 O O . ASP A 1 242 ? -25.391 -9.961 -14.156 1 96.88 242 ASP A O 1
ATOM 1913 N N . ALA A 1 243 ? -23.531 -8.812 -14.75 1 97.31 243 ALA A N 1
ATOM 1914 C CA . ALA A 1 243 ? -22.672 -9.992 -14.734 1 97.31 243 ALA A CA 1
ATOM 1915 C C . ALA A 1 243 ? -22.469 -10.5 -13.305 1 97.31 243 ALA A C 1
ATOM 1917 O O . ALA A 1 243 ? -22.312 -9.711 -12.375 1 97.31 243 ALA A O 1
ATOM 1918 N N . PRO A 1 244 ? -22.562 -11.797 -13.18 1 97.12 244 PRO A N 1
ATOM 1919 C CA . PRO A 1 244 ? -22.25 -12.328 -11.852 1 97.12 244 PRO A CA 1
ATOM 1920 C C . PRO A 1 244 ? -20.812 -12.047 -11.422 1 97.12 244 PRO A C 1
ATOM 1922 O O . PRO A 1 244 ? -19.891 -12.078 -12.258 1 97.12 244 PRO A O 1
ATOM 1925 N N . ILE A 1 245 ? -20.578 -11.789 -10.148 1 96.38 245 ILE A N 1
ATOM 1926 C CA . ILE A 1 245 ? -19.234 -11.438 -9.664 1 96.38 245 ILE A CA 1
ATOM 1927 C C . ILE A 1 245 ? -18.297 -12.625 -9.836 1 96.38 245 ILE A C 1
ATOM 1929 O O . ILE A 1 245 ? -17.078 -12.461 -9.875 1 96.38 245 ILE A O 1
ATOM 1933 N N . GLN A 1 246 ? -18.812 -13.852 -9.961 1 96.81 246 GLN A N 1
ATOM 1934 C CA . GLN A 1 246 ? -18 -15.055 -10.125 1 96.81 246 GLN A CA 1
ATOM 1935 C C . GLN A 1 246 ? -17.234 -15.023 -11.438 1 96.81 246 GLN A C 1
ATOM 1937 O O . GLN A 1 246 ? -16.281 -15.797 -11.633 1 96.81 246 GLN A O 1
ATOM 1942 N N . SER A 1 247 ? -17.641 -14.125 -12.32 1 95.75 247 SER A N 1
ATOM 1943 C CA . SER A 1 247 ? -16.906 -13.992 -13.578 1 95.75 247 SER A CA 1
ATOM 1944 C C . SER A 1 247 ? -15.477 -13.555 -13.336 1 95.75 247 SER A C 1
ATOM 1946 O O . SER A 1 247 ? -14.578 -13.867 -14.125 1 95.75 247 SER A O 1
ATOM 1948 N N . PHE A 1 248 ? -15.281 -12.781 -12.273 1 94.5 248 PHE A N 1
ATOM 1949 C CA . PHE A 1 248 ? -13.922 -12.336 -12 1 94.5 248 PHE A CA 1
ATOM 1950 C C . PHE A 1 248 ? -13.484 -12.758 -10.602 1 94.5 248 PHE A C 1
ATOM 1952 O O . PHE A 1 248 ? -12.305 -12.648 -10.258 1 94.5 248 PHE A O 1
ATOM 1959 N N . ALA A 1 249 ? -14.391 -13.219 -9.836 1 94.62 249 ALA A N 1
ATOM 1960 C CA . ALA A 1 249 ? -14.117 -13.781 -8.516 1 94.62 249 ALA A CA 1
ATOM 1961 C C . ALA A 1 249 ? -14.859 -15.102 -8.312 1 94.62 249 ALA A C 1
ATOM 1963 O O . ALA A 1 249 ? -15.805 -15.172 -7.531 1 94.62 249 ALA A O 1
ATOM 1964 N N . PRO A 1 250 ? -14.383 -16.094 -8.906 1 96.38 250 PRO A N 1
ATOM 1965 C CA . PRO A 1 250 ? -15.133 -17.344 -8.984 1 96.38 250 PRO A CA 1
ATOM 1966 C C . PRO A 1 250 ? -15.266 -18.031 -7.633 1 96.38 250 PRO A C 1
ATOM 1968 O O . PRO A 1 250 ? -16.109 -18.922 -7.465 1 96.38 250 PRO A O 1
ATOM 1971 N N . LEU A 1 251 ? -14.523 -17.656 -6.656 1 94.56 251 LEU A N 1
ATOM 1972 C CA . LEU A 1 251 ? -14.57 -18.328 -5.363 1 94.56 251 LEU A CA 1
ATOM 1973 C C . LEU A 1 251 ? -15.508 -17.609 -4.402 1 94.56 251 LEU A C 1
ATOM 1975 O O . LEU A 1 251 ? -15.742 -18.078 -3.287 1 94.56 251 LEU A O 1
ATOM 1979 N N . GLU A 1 252 ? -16.031 -16.5 -4.836 1 94.44 252 GLU A N 1
ATOM 1980 C CA . GLU A 1 252 ? -16.953 -15.766 -3.977 1 94.44 252 GLU A CA 1
ATOM 1981 C C . GLU A 1 252 ? -18.328 -16.406 -3.967 1 94.44 252 GLU A C 1
ATOM 1983 O O . GLU A 1 252 ? -18.828 -16.828 -5.012 1 94.44 252 GLU A O 1
ATOM 1988 N N . SER A 1 253 ? -18.938 -16.484 -2.795 1 94.38 253 SER A N 1
ATOM 1989 C CA . SER A 1 253 ? -20.188 -17.219 -2.633 1 94.38 253 SER A CA 1
ATOM 1990 C C . SER A 1 253 ? -21.391 -16.281 -2.57 1 94.38 253 SER A C 1
ATOM 1992 O O . SER A 1 253 ? -22.5 -16.688 -2.205 1 94.38 253 SER A O 1
ATOM 1994 N N . TRP A 1 254 ? -21.25 -15.078 -2.891 1 95.38 254 TRP A N 1
ATOM 1995 C CA . TRP A 1 254 ? -22.344 -14.117 -2.891 1 95.38 254 TRP A CA 1
ATOM 1996 C C . TRP A 1 254 ? -23 -14.047 -4.262 1 95.38 254 TRP A C 1
ATOM 1998 O O . TRP A 1 254 ? -22.328 -13.891 -5.277 1 95.38 254 TRP A O 1
ATOM 2008 N N . ALA A 1 255 ? -24.328 -14.188 -4.199 1 95.5 255 ALA A N 1
ATOM 2009 C CA . ALA A 1 255 ? -25.094 -14.031 -5.434 1 95.5 255 ALA A CA 1
ATOM 2010 C C . ALA A 1 255 ? -25.344 -12.555 -5.734 1 95.5 255 ALA A C 1
ATOM 2012 O O . ALA A 1 255 ? -26.422 -12.023 -5.422 1 95.5 255 ALA A O 1
ATOM 2013 N N . MET A 1 256 ? -24.344 -11.938 -6.238 1 95.19 256 MET A N 1
ATOM 2014 C CA . MET A 1 256 ? -24.438 -10.508 -6.535 1 95.19 256 MET A CA 1
ATOM 2015 C C . MET A 1 256 ? -23.844 -10.195 -7.902 1 95.19 256 MET A C 1
ATOM 2017 O O . MET A 1 256 ? -23.062 -10.984 -8.438 1 95.19 256 MET A O 1
ATOM 2021 N N . THR A 1 257 ? -24.297 -9.094 -8.43 1 97.31 257 THR A N 1
ATOM 2022 C CA . THR A 1 257 ? -23.781 -8.68 -9.734 1 97.31 257 THR A CA 1
ATOM 2023 C C . THR A 1 257 ? -22.578 -7.762 -9.586 1 97.31 257 THR A C 1
ATOM 2025 O O . THR A 1 257 ? -22.328 -7.23 -8.5 1 97.31 257 THR A O 1
ATOM 2028 N N . ALA A 1 258 ? -21.844 -7.641 -10.672 1 97.25 258 ALA A N 1
ATOM 2029 C CA . ALA A 1 258 ? -20.672 -6.766 -10.688 1 97.25 258 ALA A CA 1
ATOM 2030 C C . ALA A 1 258 ? -21.062 -5.32 -10.398 1 97.25 258 ALA A C 1
ATOM 2032 O O . ALA A 1 258 ? -20.359 -4.617 -9.664 1 97.25 258 ALA A O 1
ATOM 2033 N N . GLY A 1 259 ? -22.172 -4.895 -10.961 1 97.19 259 GLY A N 1
ATOM 2034 C CA . GLY A 1 259 ? -22.656 -3.551 -10.695 1 97.19 259 GLY A CA 1
ATOM 2035 C C . GLY A 1 259 ? -23.031 -3.33 -9.242 1 97.19 259 GLY A C 1
ATOM 2036 O O . GLY A 1 259 ? -22.719 -2.287 -8.664 1 97.19 259 GLY A O 1
ATOM 2037 N N . GLU A 1 260 ? -23.719 -4.316 -8.711 1 96.75 260 GLU A N 1
ATOM 2038 C CA . GLU A 1 260 ? -24.094 -4.23 -7.301 1 96.75 260 GLU A CA 1
ATOM 2039 C C . GLU A 1 260 ? -22.859 -4.141 -6.402 1 96.75 260 GLU A C 1
ATOM 2041 O O . GLU A 1 260 ? -22.828 -3.342 -5.465 1 96.75 260 GLU A O 1
ATOM 2046 N N . ARG A 1 261 ? -21.922 -4.934 -6.691 1 96.12 261 ARG A N 1
ATOM 2047 C CA . ARG A 1 261 ? -20.688 -4.926 -5.906 1 96.12 261 ARG A CA 1
ATOM 2048 C C . ARG A 1 261 ? -20.016 -3.553 -5.941 1 96.12 261 ARG A C 1
ATOM 2050 O O . ARG A 1 261 ? -19.609 -3.027 -4.906 1 96.12 261 ARG A O 1
ATOM 2057 N N . LEU A 1 262 ? -19.938 -2.934 -7.109 1 96.31 262 LEU A N 1
ATOM 2058 C CA . LEU A 1 262 ? -19.312 -1.622 -7.246 1 96.31 262 LEU A CA 1
ATOM 2059 C C . LEU A 1 262 ? -20.094 -0.564 -6.48 1 96.31 262 LEU A C 1
ATOM 2061 O O . LEU A 1 262 ? -19.5 0.271 -5.789 1 96.31 262 LEU A O 1
ATOM 2065 N N . LEU A 1 263 ? -21.391 -0.633 -6.574 1 96.25 263 LEU A N 1
ATOM 2066 C CA . LEU A 1 263 ? -22.234 0.342 -5.891 1 96.25 263 LEU A CA 1
ATOM 2067 C C . LEU A 1 263 ? -22.078 0.218 -4.375 1 96.25 263 LEU A C 1
ATOM 2069 O O . LEU A 1 263 ? -22.062 1.226 -3.666 1 96.25 263 LEU A O 1
ATOM 2073 N N . ILE A 1 264 ? -21.984 -0.975 -3.945 1 96.12 264 ILE A N 1
ATOM 2074 C CA . ILE A 1 264 ? -21.781 -1.2 -2.52 1 96.12 264 ILE A CA 1
ATOM 2075 C C . ILE A 1 264 ? -20.438 -0.601 -2.094 1 96.12 264 ILE A C 1
ATOM 2077 O O . ILE A 1 264 ? -20.359 0.079 -1.067 1 96.12 264 ILE A O 1
ATOM 2081 N N . MET A 1 265 ? -19.453 -0.85 -2.863 1 95.69 265 MET A N 1
ATOM 2082 C CA . MET A 1 265 ? -18.125 -0.335 -2.529 1 95.69 265 MET A CA 1
ATOM 2083 C C . MET A 1 265 ? -18.125 1.19 -2.512 1 95.69 265 MET A C 1
ATOM 2085 O O . MET A 1 265 ? -17.516 1.805 -1.631 1 95.69 265 MET A O 1
ATOM 2089 N N . MET A 1 266 ? -18.797 1.813 -3.438 1 95.69 266 MET A N 1
ATOM 2090 C CA . MET A 1 266 ? -18.906 3.27 -3.467 1 95.69 266 MET A CA 1
ATOM 2091 C C . MET A 1 266 ? -19.656 3.785 -2.244 1 95.69 266 MET A C 1
ATOM 2093 O O . MET A 1 266 ? -19.266 4.785 -1.644 1 95.69 266 MET A O 1
ATOM 2097 N N . ALA A 1 267 ? -20.672 3.064 -1.916 1 96.12 267 ALA A N 1
ATOM 2098 C CA . ALA A 1 267 ? -21.438 3.441 -0.731 1 96.12 267 ALA A CA 1
ATOM 2099 C C . ALA A 1 267 ? -20.578 3.352 0.528 1 96.12 267 ALA A C 1
ATOM 2101 O O . ALA A 1 267 ? -20.672 4.207 1.413 1 96.12 267 ALA A O 1
ATOM 2102 N N . MET A 1 268 ? -19.781 2.348 0.609 1 95.81 268 MET A N 1
ATOM 2103 C CA . MET A 1 268 ? -18.875 2.205 1.747 1 95.81 268 MET A CA 1
ATOM 2104 C C . MET A 1 268 ? -17.891 3.363 1.806 1 95.81 268 MET A C 1
ATOM 2106 O O . MET A 1 268 ? -17.547 3.836 2.891 1 95.81 268 MET A O 1
ATOM 2110 N N . GLY A 1 269 ? -17.438 3.77 0.648 1 95.88 269 GLY A N 1
ATOM 2111 C CA . GLY A 1 269 ? -16.578 4.938 0.596 1 95.88 269 GLY A CA 1
ATOM 2112 C C . GLY A 1 269 ? -17.219 6.188 1.161 1 95.88 269 GLY A C 1
ATOM 2113 O O . GLY A 1 269 ? -16.578 6.953 1.881 1 95.88 269 GLY A O 1
ATOM 2114 N N . LEU A 1 270 ? -18.453 6.348 0.883 1 97.81 270 LEU A N 1
ATOM 2115 C CA . LEU A 1 270 ? -19.188 7.508 1.382 1 97.81 270 LEU A CA 1
ATOM 2116 C C . LEU A 1 270 ? -19.375 7.422 2.893 1 97.81 270 LEU A C 1
ATOM 2118 O O . LEU A 1 270 ? -19.234 8.422 3.6 1 97.81 270 LEU A O 1
ATOM 2122 N N . LEU A 1 271 ? -19.656 6.254 3.326 1 97.75 271 LEU A N 1
ATOM 2123 C CA . LEU A 1 271 ? -19.797 6.055 4.762 1 97.75 271 LEU A CA 1
ATOM 2124 C C . LEU A 1 271 ? -18.484 6.301 5.488 1 97.75 271 LEU A C 1
ATOM 2126 O O . LEU A 1 271 ? -18.469 6.898 6.566 1 97.75 271 LEU A O 1
ATOM 2130 N N . ALA A 1 272 ? -17.469 5.812 4.879 1 96.88 272 ALA A N 1
ATOM 2131 C CA . ALA A 1 272 ? -16.141 6.062 5.457 1 96.88 272 ALA A CA 1
ATOM 2132 C C . ALA A 1 272 ? -15.852 7.559 5.527 1 96.88 272 ALA A C 1
ATOM 2134 O O . ALA A 1 272 ? -15.234 8.031 6.48 1 96.88 272 ALA A O 1
ATOM 2135 N N . ALA A 1 273 ? -16.266 8.297 4.539 1 97.56 273 ALA A N 1
ATOM 2136 C CA . ALA A 1 273 ? -16.078 9.742 4.523 1 97.56 273 ALA A CA 1
ATOM 2137 C C . ALA A 1 273 ? -16.797 10.406 5.695 1 97.56 273 ALA A C 1
ATOM 2139 O O . ALA A 1 273 ? -16.266 11.32 6.324 1 97.56 273 ALA A O 1
ATOM 2140 N N . ILE A 1 274 ? -17.953 9.953 5.941 1 97.88 274 ILE A N 1
ATOM 2141 C CA . ILE A 1 274 ? -18.719 10.477 7.07 1 97.88 274 ILE A CA 1
ATOM 2142 C C . ILE A 1 274 ? -17.969 10.195 8.375 1 97.88 274 ILE A C 1
ATOM 2144 O O . ILE A 1 274 ? -17.797 11.094 9.195 1 97.88 274 ILE A O 1
ATOM 2148 N N . LEU A 1 275 ? -17.516 9.023 8.508 1 97.56 275 LEU A N 1
ATOM 2149 C CA . LEU A 1 275 ? -16.797 8.617 9.711 1 97.56 275 LEU A CA 1
ATOM 2150 C C . LEU A 1 275 ? -15.516 9.43 9.867 1 97.56 275 LEU A C 1
ATOM 2152 O O . LEU A 1 275 ? -15.258 9.984 10.945 1 97.56 275 LEU A O 1
ATOM 2156 N N . HIS A 1 276 ? -14.719 9.516 8.836 1 96.81 276 HIS A N 1
ATOM 2157 C CA . HIS A 1 276 ? -13.445 10.219 8.883 1 96.81 276 HIS A CA 1
ATOM 2158 C C . HIS A 1 276 ? -13.641 11.703 9.18 1 96.81 276 HIS A C 1
ATOM 2160 O O . HIS A 1 276 ? -12.875 12.297 9.945 1 96.81 276 HIS A O 1
ATOM 2166 N N . SER A 1 277 ? -14.578 12.273 8.547 1 96.75 277 SER A N 1
ATOM 2167 C CA . SER A 1 277 ? -14.812 13.695 8.773 1 96.75 277 SER A CA 1
ATOM 2168 C C . SER A 1 277 ? -15.266 13.953 10.203 1 96.75 277 SER A C 1
ATOM 2170 O O . SER A 1 277 ? -14.781 14.883 10.852 1 96.75 277 SER A O 1
ATOM 2172 N N . ALA A 1 278 ? -16.172 13.125 10.688 1 96.31 278 ALA A N 1
ATOM 2173 C CA . ALA A 1 278 ? -16.641 13.273 12.07 1 96.31 278 ALA A CA 1
ATOM 2174 C C . ALA A 1 278 ? -15.492 13.07 13.055 1 96.31 278 ALA A C 1
ATOM 2176 O O . ALA A 1 278 ? -15.328 13.852 13.992 1 96.31 278 ALA A O 1
ATOM 2177 N N . ALA A 1 279 ? -14.742 12.062 12.828 1 95.25 279 ALA A N 1
ATOM 2178 C CA . ALA A 1 279 ? -13.609 11.773 13.695 1 95.25 279 ALA A CA 1
ATOM 2179 C C . ALA A 1 279 ? -12.57 12.898 13.633 1 95.25 279 ALA A C 1
ATOM 2181 O O . ALA A 1 279 ? -12.023 13.297 14.656 1 95.25 279 ALA A O 1
ATOM 2182 N N . GLY A 1 280 ? -12.328 13.352 12.422 1 93.5 280 GLY A N 1
ATOM 2183 C CA . GLY A 1 280 ? -11.383 14.438 12.25 1 93.5 280 GLY A CA 1
ATOM 2184 C C . GLY A 1 280 ? -11.781 15.703 12.984 1 93.5 280 GLY A C 1
ATOM 2185 O O . GLY A 1 280 ? -10.945 16.359 13.602 1 93.5 280 GLY A O 1
ATOM 2186 N N . MET A 1 281 ? -13.008 16.031 12.906 1 93.81 281 MET A N 1
ATOM 2187 C CA . MET A 1 281 ? -13.5 17.25 13.57 1 93.81 281 MET A CA 1
ATOM 2188 C C . MET A 1 281 ? -13.438 17.094 15.086 1 93.81 281 MET A C 1
ATOM 2190 O O . MET A 1 281 ? -13.078 18.031 15.789 1 93.81 281 MET A O 1
ATOM 2194 N N . LEU A 1 282 ? -13.781 15.914 15.57 1 94.06 282 LEU A N 1
ATOM 2195 C CA . LEU A 1 282 ? -13.703 15.664 17 1 94.06 282 LEU A CA 1
ATOM 2196 C C . LEU A 1 282 ? -12.266 15.812 17.5 1 94.06 282 LEU A C 1
ATOM 2198 O O . LEU A 1 282 ? -12.016 16.5 18.5 1 94.06 282 LEU A O 1
ATOM 2202 N N . MET A 1 283 ? -11.414 15.211 16.812 1 92.5 283 MET A N 1
ATOM 2203 C CA . MET A 1 283 ? -10.016 15.258 17.219 1 92.5 283 MET A CA 1
ATOM 2204 C C . MET A 1 283 ? -9.469 16.672 17.141 1 92.5 283 MET A C 1
ATOM 2206 O O . MET A 1 283 ? -8.641 17.078 17.953 1 92.5 283 MET A O 1
ATOM 2210 N N . SER A 1 284 ? -9.844 17.328 16.125 1 89.44 284 SER A N 1
ATOM 2211 C CA . SER A 1 284 ? -9.406 18.703 15.953 1 89.44 284 SER A CA 1
ATOM 2212 C C . SER A 1 284 ? -9.883 19.578 17.109 1 89.44 284 SER A C 1
ATOM 2214 O O . SER A 1 284 ? -9.141 20.438 17.594 1 89.44 284 SER A O 1
ATOM 2216 N N . GLU A 1 285 ? -11.102 19.359 17.5 1 87.38 285 GLU A N 1
ATOM 2217 C CA . GLU A 1 285 ? -11.656 20.109 18.625 1 87.38 285 GLU A CA 1
ATOM 2218 C C . GLU A 1 285 ? -10.938 19.75 19.938 1 87.38 285 GLU A C 1
ATOM 2220 O O . GLU A 1 285 ? -10.656 20.641 20.75 1 87.38 285 GLU A O 1
ATOM 2225 N N . LYS A 1 286 ? -10.625 18.547 20.078 1 87.5 286 LYS A N 1
ATOM 2226 C CA . LYS A 1 286 ? -9.961 18.094 21.297 1 87.5 286 LYS A CA 1
ATOM 2227 C C . LYS A 1 286 ? -8.508 18.562 21.328 1 87.5 286 LYS A C 1
ATOM 2229 O O . LYS A 1 286 ? -8.023 19.016 22.375 1 87.5 286 LYS A O 1
ATOM 2234 N N . ALA A 1 287 ? -7.879 18.422 20.234 1 84.31 287 ALA A N 1
ATOM 2235 C CA . ALA A 1 287 ? -6.461 18.766 20.172 1 84.31 287 ALA A CA 1
ATOM 2236 C C . ALA A 1 287 ? -6.266 20.266 19.969 1 84.31 287 ALA A C 1
ATOM 2238 O O . ALA A 1 287 ? -5.156 20.781 20.141 1 84.31 287 ALA A O 1
ATOM 2239 N N . ARG A 1 288 ? -7.254 20.969 19.547 1 81.75 288 ARG A N 1
ATOM 2240 C CA . ARG A 1 288 ? -7.199 22.406 19.281 1 81.75 288 ARG A CA 1
ATOM 2241 C C . ARG A 1 288 ? -6.141 22.734 18.234 1 81.75 288 ARG A C 1
ATOM 2243 O O . ARG A 1 288 ? -5.352 23.672 18.406 1 81.75 288 ARG A O 1
ATOM 2250 N N . GLY A 1 289 ? -6.082 21.812 17.281 1 81.44 289 GLY A N 1
ATOM 2251 C CA . GLY A 1 289 ? -5.113 21.969 16.203 1 81.44 289 GLY A CA 1
ATOM 2252 C C . GLY A 1 289 ? -5.387 21.047 15.023 1 81.44 289 GLY A C 1
ATOM 2253 O O . GLY A 1 289 ? -6.336 20.266 15.047 1 81.44 289 GLY A O 1
ATOM 2254 N N . ASN A 1 290 ? -4.551 21.25 13.977 1 83.44 290 ASN A N 1
ATOM 2255 C CA . ASN A 1 290 ? -4.785 20.5 12.742 1 83.44 290 ASN A CA 1
ATOM 2256 C C . ASN A 1 290 ? -3.77 19.375 12.555 1 83.44 290 ASN A C 1
ATOM 2258 O O . ASN A 1 290 ? -4.023 18.422 11.828 1 83.44 290 ASN A O 1
ATOM 2262 N N . VAL A 1 291 ? -2.688 19.438 13.227 1 80.5 291 VAL A N 1
ATOM 2263 C CA . VAL A 1 291 ? -1.565 18.547 12.938 1 80.5 291 VAL A CA 1
ATOM 2264 C C . VAL A 1 291 ? -1.801 17.188 13.594 1 80.5 291 VAL A C 1
ATOM 2266 O O . VAL A 1 291 ? -1.63 16.141 12.953 1 80.5 291 VAL A O 1
ATOM 2269 N N . ALA A 1 292 ? -2.24 17.219 14.859 1 84 292 ALA A N 1
ATOM 2270 C CA . ALA A 1 292 ? -2.439 15.969 15.594 1 84 292 ALA A CA 1
ATOM 2271 C C . ALA A 1 292 ? -3.51 15.109 14.93 1 84 292 ALA A C 1
ATOM 2273 O O . ALA A 1 292 ? -3.287 13.93 14.664 1 84 292 ALA A O 1
ATOM 2274 N N . PRO A 1 293 ? -4.633 15.703 14.586 1 88.44 293 PRO A N 1
ATOM 2275 C CA . PRO A 1 293 ? -5.645 14.898 13.898 1 88.44 293 PRO A CA 1
ATOM 2276 C C . PRO A 1 293 ? -5.148 14.344 12.57 1 88.44 293 PRO A C 1
ATOM 2278 O O . PRO A 1 293 ? -5.43 13.188 12.234 1 88.44 293 PRO A O 1
ATOM 2281 N N . MET A 1 294 ? -4.445 15.148 11.844 1 87.25 294 MET A N 1
ATOM 2282 C CA . MET A 1 294 ? -3.908 14.688 10.57 1 87.25 294 MET A CA 1
ATOM 2283 C C . MET A 1 294 ? -2.973 13.5 10.766 1 87.25 294 MET A C 1
ATOM 2285 O O . MET A 1 294 ? -3.066 12.508 10.047 1 87.25 294 MET A O 1
ATOM 2289 N N . ALA A 1 295 ? -2.137 13.594 11.727 1 84.19 295 ALA A N 1
ATOM 2290 C CA . ALA A 1 295 ? -1.165 12.539 12.008 1 84.19 295 ALA A CA 1
ATOM 2291 C C . ALA A 1 295 ? -1.863 11.234 12.391 1 84.19 295 ALA A C 1
ATOM 2293 O O . ALA A 1 295 ? -1.495 10.164 11.906 1 84.19 295 ALA A O 1
ATOM 2294 N N . VAL A 1 296 ? -2.85 11.359 13.172 1 87.62 296 VAL A N 1
ATOM 2295 C CA . VAL A 1 296 ? -3.557 10.172 13.656 1 87.62 296 VAL A CA 1
ATOM 2296 C C . VAL A 1 296 ? -4.309 9.516 12.5 1 87.62 296 VAL A C 1
ATOM 2298 O O . VAL A 1 296 ? -4.258 8.297 12.336 1 87.62 296 VAL A O 1
ATOM 2301 N N . MET A 1 297 ? -4.961 10.328 11.703 1 91.38 297 MET A N 1
ATOM 2302 C CA . MET A 1 297 ? -5.762 9.781 10.609 1 91.38 297 MET A CA 1
ATOM 2303 C C . MET A 1 297 ? -4.879 9.133 9.555 1 91.38 297 MET A C 1
ATOM 2305 O O . MET A 1 297 ? -5.129 7.996 9.141 1 91.38 297 MET A O 1
ATOM 2309 N N . VAL A 1 298 ? -3.812 9.781 9.203 1 87.44 298 VAL A N 1
ATOM 2310 C CA . VAL A 1 298 ? -2.904 9.25 8.195 1 87.44 298 VAL A CA 1
ATOM 2311 C C . VAL A 1 298 ? -2.137 8.062 8.758 1 87.44 298 VAL A C 1
ATOM 2313 O O . VAL A 1 298 ? -1.94 7.059 8.07 1 87.44 298 VAL A O 1
ATOM 2316 N N . GLY A 1 299 ? -1.702 8.203 9.969 1 85.06 299 GLY A N 1
ATOM 2317 C CA . GLY A 1 299 ? -1.031 7.086 10.609 1 85.06 299 GLY A CA 1
ATOM 2318 C C . GLY A 1 299 ? -1.885 5.832 10.664 1 85.06 299 GLY A C 1
ATOM 2319 O O . GLY A 1 299 ? -1.412 4.738 10.344 1 85.06 299 GLY A O 1
ATOM 2320 N N . PHE A 1 300 ? -3.088 6.035 11.047 1 86.56 300 PHE A N 1
ATOM 2321 C CA . PHE A 1 300 ? -4.004 4.902 11.141 1 86.56 300 PHE A CA 1
ATOM 2322 C C . PHE A 1 300 ? -4.246 4.297 9.766 1 86.56 300 PHE A C 1
ATOM 2324 O O . PHE A 1 300 ? -4.348 3.074 9.625 1 86.56 300 PHE A O 1
ATOM 2331 N N . MET A 1 301 ? -4.34 5.113 8.812 1 88.31 301 MET A N 1
ATOM 2332 C CA . MET A 1 301 ? -4.516 4.641 7.441 1 88.31 301 MET A CA 1
ATOM 2333 C C . MET A 1 301 ? -3.326 3.791 7.008 1 88.31 301 MET A C 1
ATOM 2335 O O . MET A 1 301 ? -3.506 2.719 6.426 1 88.31 301 MET A O 1
ATOM 2339 N N . LEU A 1 302 ? -2.146 4.191 7.293 1 83.06 302 LEU A N 1
ATOM 2340 C CA . LEU A 1 302 ? -0.943 3.471 6.895 1 83.06 302 LEU A CA 1
ATOM 2341 C C . LEU A 1 302 ? -0.841 2.135 7.625 1 83.06 302 LEU A C 1
ATOM 2343 O O . LEU A 1 302 ? -0.52 1.112 7.016 1 83.06 302 LEU A O 1
ATOM 2347 N N . VAL A 1 303 ? -1.174 2.166 8.844 1 79.62 303 VAL A N 1
ATOM 2348 C CA . VAL A 1 303 ? -1.132 0.932 9.625 1 79.62 303 VAL A CA 1
ATOM 2349 C C . VAL A 1 303 ? -2.156 -0.06 9.078 1 79.62 303 VAL A C 1
ATOM 2351 O O . VAL A 1 303 ? -1.874 -1.256 8.969 1 79.62 303 VAL A O 1
ATOM 2354 N N . SER A 1 304 ? -3.26 0.444 8.727 1 82.62 304 SER A N 1
ATOM 2355 C CA . SER A 1 304 ? -4.316 -0.435 8.234 1 82.62 304 SER A CA 1
ATOM 2356 C C . SER A 1 304 ? -3.953 -1.042 6.883 1 82.62 304 SER A C 1
ATOM 2358 O O . SER A 1 304 ? -4.418 -2.131 6.543 1 82.62 304 SER A O 1
ATOM 2360 N N . LEU A 1 305 ? -3.123 -0.34 6.176 1 79.19 305 LEU A N 1
ATOM 2361 C CA . LEU A 1 305 ? -2.713 -0.833 4.863 1 79.19 305 LEU A CA 1
ATOM 2362 C C . LEU A 1 305 ? -1.747 -2.004 5.004 1 79.19 305 LEU A C 1
ATOM 2364 O O . LEU A 1 305 ? -1.716 -2.893 4.148 1 79.19 305 LEU A O 1
ATOM 2368 N N . PHE A 1 306 ? -1.031 -2.025 6.121 1 75.88 306 PHE A N 1
ATOM 2369 C CA . PHE A 1 306 ? 0.057 -2.992 6.184 1 75.88 306 PHE A CA 1
ATOM 2370 C C . PHE A 1 306 ? -0.206 -4.035 7.266 1 75.88 306 PHE A C 1
ATOM 2372 O O . PHE A 1 306 ? 0.439 -5.086 7.289 1 75.88 306 PHE A O 1
ATOM 2379 N N . ALA A 1 307 ? -1.161 -3.777 8.078 1 75.56 307 ALA A N 1
ATOM 2380 C CA . ALA A 1 307 ? -1.392 -4.684 9.203 1 75.56 307 ALA A CA 1
ATOM 2381 C C . ALA A 1 307 ? -2.572 -5.609 8.93 1 75.56 307 ALA A C 1
ATOM 2383 O O . ALA A 1 307 ? -3.57 -5.195 8.336 1 75.56 307 ALA A O 1
ATOM 2384 N N . THR A 1 308 ? -2.357 -6.855 9.211 1 79 308 THR A N 1
ATOM 2385 C CA . THR A 1 308 ? -3.447 -7.828 9.18 1 79 308 THR A CA 1
ATOM 2386 C C . THR A 1 308 ? -3.561 -8.555 10.516 1 79 308 THR A C 1
ATOM 2388 O O . THR A 1 308 ? -2.57 -8.703 11.234 1 79 308 THR A O 1
ATOM 2391 N N . VAL A 1 309 ? -4.754 -8.812 10.859 1 79.56 309 VAL A N 1
ATOM 2392 C CA . VAL A 1 309 ? -4.992 -9.57 12.086 1 79.56 309 VAL A CA 1
ATOM 2393 C C . VAL A 1 309 ? -5.195 -11.047 11.75 1 79.56 309 VAL A C 1
ATOM 2395 O O . VAL A 1 309 ? -6.012 -11.383 10.891 1 79.56 309 VAL A O 1
ATOM 2398 N N . PRO A 1 310 ? -4.414 -11.781 12.422 1 76.31 310 PRO A N 1
ATOM 2399 C CA . PRO A 1 310 ? -4.559 -13.219 12.18 1 76.31 310 PRO A CA 1
ATOM 2400 C C . PRO A 1 310 ? -5.965 -13.734 12.484 1 76.31 310 PRO A C 1
ATOM 2402 O O . PRO A 1 310 ? -6.613 -13.25 13.414 1 76.31 310 PRO A O 1
ATOM 2405 N N . ASP A 1 311 ? -6.344 -14.719 11.82 1 77 311 ASP A N 1
ATOM 2406 C CA . ASP A 1 311 ? -7.703 -15.242 11.891 1 77 311 ASP A CA 1
ATOM 2407 C C . ASP A 1 311 ? -7.965 -15.914 13.242 1 77 311 ASP A C 1
ATOM 2409 O O . ASP A 1 311 ? -9.117 -16.094 13.641 1 77 311 ASP A O 1
ATOM 2413 N N . GLN A 1 312 ? -6.926 -16.328 13.883 1 76.88 312 GLN A N 1
ATOM 2414 C CA . GLN A 1 312 ? -7.086 -16.984 15.172 1 76.88 312 GLN A CA 1
ATOM 2415 C C . GLN A 1 312 ? -7.758 -16.078 16.188 1 76.88 312 GLN A C 1
ATOM 2417 O O . GLN A 1 312 ? -8.453 -16.531 17.094 1 76.88 312 GLN A O 1
ATOM 2422 N N . TYR A 1 313 ? -7.418 -14.875 16.047 1 81.44 313 TYR A N 1
ATOM 2423 C CA . TYR A 1 313 ? -8.094 -13.891 16.891 1 81.44 313 TYR A CA 1
ATOM 2424 C C . TYR A 1 313 ? -9.367 -13.383 16.219 1 81.44 313 TYR A C 1
ATOM 2426 O O . TYR A 1 313 ? -9.414 -12.25 15.742 1 81.44 313 TYR A O 1
ATOM 2434 N N . ARG A 1 314 ? -10.328 -14.156 16.312 1 83.88 314 ARG A N 1
ATOM 2435 C CA . ARG A 1 314 ? -11.539 -13.992 15.516 1 83.88 314 ARG A CA 1
ATOM 2436 C C . ARG A 1 314 ? -12.188 -12.641 15.773 1 83.88 314 ARG A C 1
ATOM 2438 O O . ARG A 1 314 ? -12.453 -11.883 14.836 1 83.88 314 ARG A O 1
ATOM 2445 N N . ALA A 1 315 ? -12.375 -12.344 17.062 1 86.5 315 ALA A N 1
ATOM 2446 C CA . ALA A 1 315 ? -13.055 -11.102 17.406 1 86.5 315 ALA A CA 1
ATOM 2447 C C . ALA A 1 315 ? -12.266 -9.891 16.938 1 86.5 315 ALA A C 1
ATOM 2449 O O . ALA A 1 315 ? -12.836 -8.945 16.391 1 86.5 315 ALA A O 1
ATOM 2450 N N . LEU A 1 316 ? -11.016 -9.992 17.094 1 86.69 316 LEU A N 1
ATOM 2451 C CA . LEU A 1 316 ? -10.156 -8.883 16.688 1 86.69 316 LEU A CA 1
ATOM 2452 C C . LEU A 1 316 ? -10.102 -8.773 15.172 1 86.69 316 LEU A C 1
ATOM 2454 O O . LEU A 1 316 ? -10.078 -7.668 14.625 1 86.69 316 LEU A O 1
ATOM 2458 N N . ALA A 1 317 ? -10.086 -9.938 14.555 1 87.56 317 ALA A N 1
ATOM 2459 C CA . ALA A 1 317 ? -10.062 -9.945 13.094 1 87.56 317 ALA A CA 1
ATOM 2460 C C . ALA A 1 317 ? -11.352 -9.375 12.523 1 87.56 317 ALA A C 1
ATOM 2462 O O . ALA A 1 317 ? -11.328 -8.633 11.539 1 87.56 317 ALA A O 1
ATOM 2463 N N . GLN A 1 318 ? -12.391 -9.672 13.148 1 89.88 318 GLN A N 1
ATOM 2464 C CA . GLN A 1 318 ? -13.68 -9.141 12.727 1 89.88 318 GLN A CA 1
ATOM 2465 C C . GLN A 1 318 ? -13.727 -7.625 12.906 1 89.88 318 GLN A C 1
ATOM 2467 O O . GLN A 1 318 ? -14.195 -6.906 12.016 1 89.88 318 GLN A O 1
ATOM 2472 N N . ALA A 1 319 ? -13.273 -7.23 13.984 1 90.56 319 ALA A N 1
ATOM 2473 C CA . ALA A 1 319 ? -13.234 -5.793 14.234 1 90.56 319 ALA A CA 1
ATOM 2474 C C . ALA A 1 319 ? -12.328 -5.09 13.227 1 90.56 319 ALA A C 1
ATOM 2476 O O . ALA A 1 319 ? -12.656 -4.004 12.734 1 90.56 319 ALA A O 1
ATOM 2477 N N . TRP A 1 320 ? -11.266 -5.766 12.914 1 89.88 320 TRP A N 1
ATOM 2478 C CA . TRP A 1 320 ? -10.289 -5.195 11.984 1 89.88 320 TRP A CA 1
ATOM 2479 C C . TRP A 1 320 ? -10.859 -5.129 10.57 1 89.88 320 TRP A C 1
ATOM 2481 O O . TRP A 1 320 ? -10.5 -4.242 9.797 1 89.88 320 TRP A O 1
ATOM 2491 N N . ASP A 1 321 ? -11.766 -6.004 10.312 1 90.12 321 ASP A N 1
ATOM 2492 C CA . ASP A 1 321 ? -12.398 -6.02 8.992 1 90.12 321 ASP A CA 1
ATOM 2493 C C . ASP A 1 321 ? -13.25 -4.77 8.781 1 90.12 321 ASP A C 1
ATOM 2495 O O . ASP A 1 321 ? -13.516 -4.383 7.641 1 90.12 321 ASP A O 1
ATOM 2499 N N . LEU A 1 322 ? -13.602 -4.156 9.875 1 93.44 322 LEU A N 1
ATOM 2500 C CA . LEU A 1 322 ? -14.508 -3.016 9.773 1 93.44 322 LEU A CA 1
ATOM 2501 C C . LEU A 1 322 ? -13.719 -1.713 9.648 1 93.44 322 LEU A C 1
ATOM 2503 O O . LEU A 1 322 ? -14.305 -0.65 9.43 1 93.44 322 LEU A O 1
ATOM 2507 N N . VAL A 1 323 ? -12.461 -1.814 9.703 1 92.25 323 VAL A N 1
ATOM 2508 C CA . VAL A 1 323 ? -11.656 -0.612 9.555 1 92.25 323 VAL A CA 1
ATOM 2509 C C . VAL A 1 323 ? -11.719 -0.122 8.109 1 92.25 323 VAL A C 1
ATOM 2511 O O . VAL A 1 323 ? -11.664 -0.923 7.172 1 92.25 323 VAL A O 1
ATOM 2514 N N . PRO A 1 324 ? -11.812 1.203 7.91 1 90.31 324 PRO A N 1
ATOM 2515 C CA . PRO A 1 324 ? -12.039 1.747 6.57 1 90.31 324 PRO A CA 1
ATOM 2516 C C . PRO A 1 324 ? -11 1.262 5.555 1 90.31 324 PRO A C 1
ATOM 2518 O O . PRO A 1 324 ? -11.344 0.976 4.406 1 90.31 324 PRO A O 1
ATOM 2521 N N . GLY A 1 325 ? -9.828 1.098 5.945 1 87.44 325 GLY A N 1
ATOM 2522 C CA . GLY A 1 325 ? -8.82 0.59 5.031 1 87.44 325 GLY A CA 1
ATOM 2523 C C . GLY A 1 325 ? -9.156 -0.78 4.473 1 87.44 325 GLY A C 1
ATOM 2524 O O . GLY A 1 325 ? -8.891 -1.062 3.301 1 87.44 325 GLY A O 1
ATOM 2525 N N . ASN A 1 326 ? -9.758 -1.583 5.238 1 89.38 326 ASN A N 1
ATOM 2526 C CA . ASN A 1 326 ? -10.125 -2.932 4.824 1 89.38 326 ASN A CA 1
ATOM 2527 C C . ASN A 1 326 ? -11.461 -2.943 4.082 1 89.38 326 ASN A C 1
ATOM 2529 O O . ASN A 1 326 ? -11.625 -3.68 3.105 1 89.38 326 ASN A O 1
ATOM 2533 N N . VAL A 1 327 ? -12.32 -2.121 4.559 1 91.12 327 VAL A N 1
ATOM 2534 C CA . VAL A 1 327 ? -13.656 -2.082 3.98 1 91.12 327 VAL A CA 1
ATOM 2535 C C . VAL A 1 327 ? -13.586 -1.575 2.541 1 91.12 327 VAL A C 1
ATOM 2537 O O . VAL A 1 327 ? -14.406 -1.955 1.7 1 91.12 327 VAL A O 1
ATOM 2540 N N . LEU A 1 328 ? -12.594 -0.829 2.248 1 88.94 328 LEU A N 1
ATOM 2541 C CA . LEU A 1 328 ? -12.508 -0.231 0.919 1 88.94 328 LEU A CA 1
ATOM 2542 C C . LEU A 1 328 ? -11.602 -1.056 0.007 1 88.94 328 LEU A C 1
ATOM 2544 O O . LEU A 1 328 ? -11.453 -0.741 -1.176 1 88.94 328 LEU A O 1
ATOM 2548 N N . SER A 1 329 ? -11.07 -2.057 0.613 1 86.44 329 SER A N 1
ATOM 2549 C CA . SER A 1 329 ? -10.336 -2.994 -0.231 1 86.44 329 SER A CA 1
ATOM 2550 C C . SER A 1 329 ? -11.289 -3.836 -1.076 1 86.44 329 SER A C 1
ATOM 2552 O O . SER A 1 329 ? -12.469 -3.967 -0.749 1 86.44 329 SER A O 1
ATOM 2554 N N . ALA A 1 330 ? -10.789 -4.387 -2.133 1 75.25 330 ALA A N 1
ATOM 2555 C CA . ALA A 1 330 ? -11.625 -5.082 -3.107 1 75.25 330 ALA A CA 1
ATOM 2556 C C . ALA A 1 330 ? -12.32 -6.285 -2.475 1 75.25 330 ALA A C 1
ATOM 2558 O O . ALA A 1 330 ? -13.445 -6.625 -2.846 1 75.25 330 ALA A O 1
ATOM 2559 N N . THR A 1 331 ? -11.727 -6.945 -1.568 1 74.5 331 THR A N 1
ATOM 2560 C CA . THR A 1 331 ? -12.312 -8.156 -1.022 1 74.5 331 THR A CA 1
ATOM 2561 C C . THR A 1 331 ? -12.75 -7.945 0.424 1 74.5 331 THR A C 1
ATOM 2563 O O . THR A 1 331 ? -13.391 -8.812 1.02 1 74.5 331 THR A O 1
ATOM 2566 N N . GLY A 1 332 ? -12.57 -6.797 0.909 1 80.44 332 GLY A N 1
ATOM 2567 C CA . GLY A 1 332 ? -12.742 -6.562 2.334 1 80.44 332 GLY A CA 1
ATOM 2568 C C . GLY A 1 332 ? -14.188 -6.668 2.783 1 80.44 332 GLY A C 1
ATOM 2569 O O . GLY A 1 332 ? -14.516 -7.48 3.646 1 80.44 332 GLY A O 1
ATOM 2570 N N . PRO A 1 333 ? -15.055 -6.059 2.107 1 86.38 333 PRO A N 1
ATOM 2571 C CA . PRO A 1 333 ? -16.438 -6.039 2.584 1 86.38 333 PRO A CA 1
ATOM 2572 C C . PRO A 1 333 ? -17.172 -7.359 2.342 1 86.38 333 PRO A C 1
ATOM 2574 O O . PRO A 1 333 ? -18.188 -7.625 2.967 1 86.38 333 PRO A O 1
ATOM 2577 N N . PHE A 1 334 ? -16.594 -8.164 1.536 1 91.25 334 PHE A N 1
ATOM 2578 C CA . PHE A 1 334 ? -17.312 -9.359 1.11 1 91.25 334 PHE A CA 1
ATOM 2579 C C . PHE A 1 334 ? -16.656 -10.617 1.661 1 91.25 334 PHE A C 1
ATOM 2581 O O . PHE A 1 334 ? -16.812 -11.703 1.099 1 91.25 334 PHE A O 1
ATOM 2588 N N . GLY A 1 335 ? -15.969 -10.391 2.674 1 88 335 GLY A N 1
ATOM 2589 C CA . GLY A 1 335 ? -15.344 -11.523 3.336 1 88 335 GLY A CA 1
ATOM 2590 C C . GLY A 1 335 ? -16.344 -12.492 3.934 1 88 335 GLY A C 1
ATOM 2591 O O . GLY A 1 335 ? -17.531 -12.18 4.055 1 88 335 GLY A O 1
ATOM 2592 N N . VAL A 1 336 ? -15.898 -13.617 4.301 1 89.94 336 VAL A N 1
ATOM 2593 C CA . VAL A 1 336 ? -16.781 -14.703 4.707 1 89.94 336 VAL A CA 1
ATOM 2594 C C . VAL A 1 336 ? -16.984 -14.664 6.219 1 89.94 336 VAL A C 1
ATOM 2596 O O . VAL A 1 336 ? -17.875 -15.336 6.746 1 89.94 336 VAL A O 1
ATOM 2599 N N . ARG A 1 337 ? -16.172 -13.867 6.902 1 89.12 337 ARG A N 1
ATOM 2600 C CA . ARG A 1 337 ? -16.359 -13.75 8.344 1 89.12 337 ARG A CA 1
ATOM 2601 C C . ARG A 1 337 ? -17.562 -12.867 8.672 1 89.12 337 ARG A C 1
ATOM 2603 O O . ARG A 1 337 ? -17.469 -11.633 8.594 1 89.12 337 ARG A O 1
ATOM 2610 N N . LEU A 1 338 ? -18.578 -13.523 9.148 1 93.94 338 LEU A N 1
ATOM 2611 C CA . LEU A 1 338 ? -19.844 -12.844 9.328 1 93.94 338 LEU A CA 1
ATOM 2612 C C . LEU A 1 338 ? -20 -12.352 10.766 1 93.94 338 LEU A C 1
ATOM 2614 O O . LEU A 1 338 ? -19.219 -12.719 11.641 1 93.94 338 LEU A O 1
ATOM 2618 N N . PHE A 1 339 ? -20.891 -11.461 10.93 1 93.44 339 PHE A N 1
ATOM 2619 C CA . PHE A 1 339 ? -21.297 -10.945 12.234 1 93.44 339 PHE A CA 1
ATOM 2620 C C . PHE A 1 339 ? -22.688 -11.438 12.609 1 93.44 339 PHE A C 1
ATOM 2622 O O . PHE A 1 339 ? -23.609 -11.375 11.797 1 93.44 339 PHE A O 1
ATOM 2629 N N . GLN A 1 340 ? -22.734 -12.008 13.75 1 92.12 340 GLN A N 1
ATOM 2630 C CA . GLN A 1 340 ? -24.047 -12.43 14.227 1 92.12 340 GLN A CA 1
ATOM 2631 C C . GLN A 1 340 ? -24.719 -11.328 15.055 1 92.12 340 GLN A C 1
ATOM 2633 O O . GLN A 1 340 ? -24.234 -11.008 16.141 1 92.12 340 GLN A O 1
ATOM 2638 N N . ILE A 1 341 ? -25.688 -10.703 14.43 1 90.31 341 ILE A N 1
ATOM 2639 C CA . ILE A 1 341 ? -26.422 -9.656 15.125 1 90.31 341 ILE A CA 1
ATOM 2640 C C . ILE A 1 341 ? -27.891 -10.031 15.227 1 90.31 341 ILE A C 1
ATOM 2642 O O . ILE A 1 341 ? -28.562 -10.203 14.203 1 90.31 341 ILE A O 1
ATOM 2646 N N . PHE A 1 3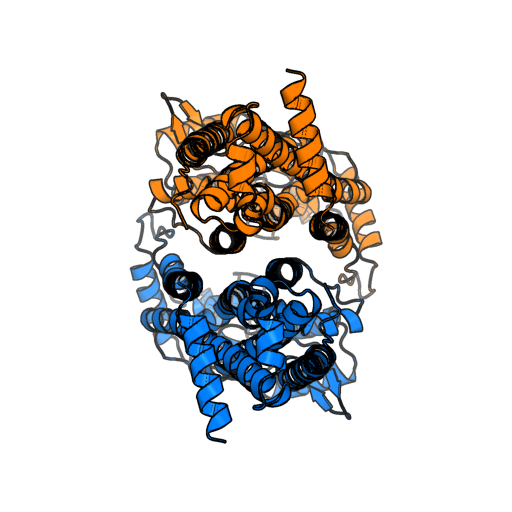42 ? -28.453 -10.164 16.406 1 90.62 342 PHE A N 1
ATOM 2647 C CA . PHE A 1 342 ? -29.844 -10.5 16.688 1 90.62 342 PHE A CA 1
ATOM 2648 C C . PHE A 1 342 ? -30.25 -11.781 15.977 1 90.62 342 PHE A C 1
ATOM 2650 O O . PHE A 1 342 ? -31.297 -11.836 15.344 1 90.62 342 PHE A O 1
ATOM 2657 N N . GLY A 1 343 ? -29.344 -12.758 15.82 1 87.94 343 GLY A N 1
ATOM 2658 C CA . GLY A 1 343 ? -29.656 -14.062 15.266 1 87.94 343 GLY A CA 1
ATOM 2659 C C . GLY A 1 343 ? -29.484 -14.133 13.766 1 87.94 343 GLY A C 1
ATOM 2660 O O . GLY A 1 343 ? -29.688 -15.188 13.156 1 87.94 343 GLY A O 1
ATOM 2661 N N . ARG A 1 344 ? -29.141 -13.047 13.188 1 93.81 344 ARG A N 1
ATOM 2662 C CA . ARG A 1 344 ? -28.922 -13.031 11.742 1 93.81 344 ARG A CA 1
ATOM 2663 C C . ARG A 1 344 ? -27.438 -12.852 11.414 1 93.81 344 ARG A C 1
ATOM 2665 O O . ARG A 1 344 ? -26.719 -12.156 12.133 1 93.81 344 ARG A O 1
ATOM 2672 N N . TYR A 1 345 ? -27.016 -13.586 10.359 1 95.56 345 TYR A N 1
ATOM 2673 C CA . TYR A 1 345 ? -25.641 -13.453 9.891 1 95.56 345 TYR A CA 1
ATOM 2674 C C . TYR A 1 345 ? -25.516 -12.336 8.867 1 95.56 345 TYR A C 1
ATOM 2676 O O . TYR A 1 345 ? -26.25 -12.305 7.875 1 95.56 345 TYR A O 1
ATOM 2684 N N . LEU A 1 346 ? -24.672 -11.406 9.227 1 95 346 LEU A N 1
ATOM 2685 C CA . LEU A 1 346 ? -24.469 -10.258 8.352 1 95 346 LEU A CA 1
ATOM 2686 C C . LEU A 1 346 ? -23.016 -10.18 7.898 1 95 346 LEU A C 1
ATOM 2688 O O . LEU A 1 346 ? -22.094 -10.445 8.68 1 95 346 LEU A O 1
ATOM 2692 N N . ALA A 1 347 ? -22.875 -9.852 6.617 1 93.5 347 ALA A N 1
ATOM 2693 C CA . ALA A 1 347 ? -21.531 -9.602 6.102 1 93.5 347 ALA A CA 1
ATOM 2694 C C . ALA A 1 347 ? -21.031 -8.227 6.52 1 93.5 347 ALA A C 1
ATOM 2696 O O . ALA A 1 347 ? -21.797 -7.406 7.027 1 93.5 347 ALA A O 1
ATOM 2697 N N . ALA A 1 348 ? -19.766 -7.984 6.316 1 93.38 348 ALA A N 1
ATOM 2698 C CA . ALA A 1 348 ? -19.141 -6.73 6.73 1 93.38 348 ALA A CA 1
ATOM 2699 C C . ALA A 1 348 ? -19.812 -5.535 6.059 1 93.38 348 ALA A C 1
ATOM 2701 O O . ALA A 1 348 ? -20.047 -4.508 6.699 1 93.38 348 ALA A O 1
ATOM 2702 N N . TRP A 1 349 ? -20.188 -5.656 4.777 1 94.56 349 TRP A N 1
ATOM 2703 C CA . TRP A 1 349 ? -20.766 -4.523 4.059 1 94.56 349 TRP A CA 1
ATOM 2704 C C . TRP A 1 349 ? -22.141 -4.188 4.59 1 94.56 349 TRP A C 1
ATOM 2706 O O . TRP A 1 349 ? -22.641 -3.072 4.398 1 94.56 349 TRP A O 1
ATOM 2716 N N . GLN A 1 350 ? -22.781 -5.109 5.262 1 95.19 350 GLN A N 1
ATOM 2717 C CA . GLN A 1 350 ? -24.094 -4.867 5.852 1 95.19 350 GLN A CA 1
ATOM 2718 C C . GLN A 1 350 ? -23.969 -4.262 7.25 1 95.19 350 GLN A C 1
ATOM 2720 O O . GLN A 1 350 ? -24.859 -3.551 7.711 1 95.19 350 GLN A O 1
ATOM 2725 N N . VAL A 1 351 ? -22.875 -4.527 7.91 1 95.88 351 VAL A N 1
ATOM 2726 C CA . VAL A 1 351 ? -22.656 -4.074 9.281 1 95.88 351 VAL A CA 1
ATOM 2727 C C . VAL A 1 351 ? -22.031 -2.68 9.273 1 95.88 351 VAL A C 1
ATOM 2729 O O . VAL A 1 351 ? -22.297 -1.873 10.172 1 95.88 351 VAL A O 1
ATOM 2732 N N . VAL A 1 352 ? -21.281 -2.342 8.273 1 96.12 352 VAL A N 1
ATOM 2733 C CA . VAL A 1 352 ? -20.484 -1.121 8.18 1 96.12 352 VAL A CA 1
ATOM 2734 C C . VAL A 1 352 ? -21.406 0.098 8.273 1 96.12 352 VAL A C 1
ATOM 2736 O O . VAL A 1 352 ? -21.125 1.035 9.023 1 96.12 352 VAL A O 1
ATOM 2739 N N . PRO A 1 353 ? -22.562 0.131 7.555 1 96.62 353 PRO A N 1
ATOM 2740 C CA . PRO A 1 353 ? -23.422 1.304 7.672 1 96.62 353 PRO A CA 1
ATOM 2741 C C . PRO A 1 353 ? -23.875 1.562 9.109 1 96.62 353 PRO A C 1
ATOM 2743 O O . PRO A 1 353 ? -23.906 2.711 9.555 1 96.62 353 PRO A O 1
ATOM 2746 N N . ILE A 1 354 ? -24.109 0.547 9.852 1 96 354 ILE A N 1
ATOM 2747 C CA . ILE A 1 354 ? -24.594 0.679 11.219 1 96 354 ILE A CA 1
ATOM 2748 C C . ILE A 1 354 ? -23.453 1.168 12.117 1 96 354 ILE A C 1
ATOM 2750 O O . ILE A 1 354 ? -23.609 2.148 12.852 1 96 354 ILE A O 1
ATOM 2754 N N . VAL A 1 355 ? -22.359 0.533 11.984 1 96.5 355 VAL A N 1
ATOM 2755 C CA . VAL A 1 355 ? -21.234 0.828 12.859 1 96.5 355 VAL A CA 1
ATOM 2756 C C . VAL A 1 355 ? -20.688 2.211 12.539 1 96.5 355 VAL A C 1
ATOM 2758 O O . VAL A 1 355 ? -20.438 3.016 13.438 1 96.5 355 VAL A O 1
ATOM 2761 N N . TYR A 1 356 ? -20.469 2.533 11.273 1 97.69 356 TYR A N 1
ATOM 2762 C CA . TYR A 1 356 ? -19.859 3.803 10.875 1 97.69 356 TYR A CA 1
ATOM 2763 C C . TYR A 1 356 ? -20.766 4.973 11.258 1 97.69 356 TYR A C 1
ATOM 2765 O O . TYR A 1 356 ? -20.281 5.988 11.766 1 97.69 356 TYR A O 1
ATOM 2773 N N . LEU A 1 357 ? -22.078 4.824 11.055 1 97.69 357 LEU A N 1
ATOM 2774 C CA . LEU A 1 357 ? -23 5.898 11.406 1 97.69 357 LEU A CA 1
ATOM 2775 C C . LEU A 1 357 ? -23.109 6.051 12.914 1 97.69 357 LEU A C 1
ATOM 2777 O O . LEU A 1 357 ? -23.203 7.172 13.43 1 97.69 357 LEU A O 1
ATOM 2781 N N . ALA A 1 358 ? -23.062 4.949 13.625 1 97.44 358 ALA A N 1
ATOM 2782 C CA . ALA A 1 358 ? -23.109 5.016 15.078 1 97.44 358 ALA A CA 1
ATOM 2783 C C . ALA A 1 358 ? -21.859 5.703 15.641 1 97.44 358 ALA A C 1
ATOM 2785 O O . ALA A 1 358 ? -21.969 6.602 16.469 1 97.44 358 ALA A O 1
ATOM 2786 N N . VAL A 1 359 ? -20.734 5.301 15.141 1 97.31 359 VAL A N 1
ATOM 2787 C CA . VAL A 1 359 ? -19.484 5.895 15.625 1 97.31 359 VAL A CA 1
ATOM 2788 C C . VAL A 1 359 ? -19.438 7.371 15.234 1 97.31 359 VAL A C 1
ATOM 2790 O O . VAL A 1 359 ? -19 8.211 16.031 1 97.31 359 VAL A O 1
ATOM 2793 N N . ALA A 1 360 ? -19.844 7.664 14.039 1 97.69 360 ALA A N 1
ATOM 2794 C CA . ALA A 1 360 ? -19.875 9.062 13.602 1 97.69 360 ALA A CA 1
ATOM 2795 C C . ALA A 1 360 ? -20.797 9.891 14.508 1 97.69 360 ALA A C 1
ATOM 2797 O O . ALA A 1 360 ? -20.438 11.008 14.891 1 97.69 360 ALA A O 1
ATOM 2798 N N . ALA A 1 361 ? -21.906 9.289 14.859 1 97.25 361 ALA A N 1
ATOM 2799 C CA . ALA A 1 361 ? -22.844 9.977 15.742 1 97.25 361 ALA A CA 1
ATOM 2800 C C . ALA A 1 361 ? -22.219 10.227 17.109 1 97.25 361 ALA A C 1
ATOM 2802 O O . ALA A 1 361 ? -22.344 11.32 17.672 1 97.25 361 ALA A O 1
ATOM 2803 N N . VAL A 1 362 ? -21.547 9.305 17.594 1 97.38 362 VAL A N 1
ATOM 2804 C CA . VAL A 1 362 ? -20.875 9.445 18.875 1 97.38 362 VAL A CA 1
ATOM 2805 C C . VAL A 1 362 ? -19.812 10.547 18.797 1 97.38 362 VAL A C 1
ATOM 2807 O O . VAL A 1 362 ? -19.703 11.375 19.703 1 97.38 362 VAL A O 1
ATOM 2810 N N . CYS A 1 363 ? -19.078 10.562 17.703 1 96.06 363 CYS A N 1
ATOM 2811 C CA . CYS A 1 363 ? -18.062 11.594 17.516 1 96.06 363 CYS A CA 1
ATOM 2812 C C . CYS A 1 363 ? -18.703 12.984 17.469 1 96.06 363 CYS A C 1
ATOM 2814 O O . CYS A 1 363 ? -18.188 13.922 18.078 1 96.06 363 CYS A O 1
ATOM 2816 N N . ILE A 1 364 ? -19.797 13.062 16.812 1 95.12 364 ILE A N 1
ATOM 2817 C CA . ILE A 1 364 ? -20.469 14.352 16.672 1 95.12 364 ILE A CA 1
ATOM 2818 C C . ILE A 1 364 ? -21 14.812 18.031 1 95.12 364 ILE A C 1
ATOM 2820 O O . ILE A 1 364 ? -20.828 15.977 18.406 1 95.12 364 ILE A O 1
ATOM 2824 N N . VAL A 1 365 ? -21.562 13.883 18.797 1 95.5 365 VAL A N 1
ATOM 2825 C CA . VAL A 1 365 ? -22.125 14.219 20.109 1 95.5 365 VAL A CA 1
ATOM 2826 C C . VAL A 1 365 ? -21 14.594 21.078 1 95.5 365 VAL A C 1
ATOM 2828 O O . VAL A 1 365 ? -21.094 15.609 21.766 1 95.5 365 VAL A O 1
ATOM 2831 N N . LEU A 1 366 ? -19.969 13.844 21.047 1 94.5 366 LEU A N 1
ATOM 2832 C CA . LEU A 1 366 ? -18.844 14.141 21.922 1 94.5 366 LEU A CA 1
ATOM 2833 C C . LEU A 1 366 ? -18.188 15.461 21.531 1 94.5 366 LEU A C 1
ATOM 2835 O O . LEU A 1 366 ? -17.781 16.25 22.391 1 94.5 366 LEU A O 1
ATOM 2839 N N . GLY A 1 367 ? -18.062 15.641 20.281 1 90.81 367 GLY A N 1
ATOM 2840 C CA . GLY A 1 367 ? -17.531 16.906 19.828 1 90.81 367 GLY A CA 1
ATOM 2841 C C . GLY A 1 367 ? -18.375 18.094 20.25 1 90.81 367 GLY A C 1
ATOM 2842 O O . GLY A 1 367 ? -17.828 19.141 20.609 1 90.81 367 GLY A O 1
ATOM 2843 N N . GLY A 1 368 ? -19.672 17.922 20.188 1 89.25 368 GLY A N 1
ATOM 2844 C CA . GLY A 1 368 ? -20.578 18.969 20.641 1 89.25 368 GLY A CA 1
ATOM 2845 C C . GLY A 1 368 ? -20.438 19.281 22.109 1 89.25 368 GLY A C 1
ATOM 2846 O O . GLY A 1 368 ? -20.453 20.453 22.516 1 89.25 368 GLY A O 1
ATOM 2847 N N . ARG A 1 369 ? -20.219 18.297 22.891 1 90 369 ARG A N 1
ATOM 2848 C CA . ARG A 1 369 ? -20.031 18.5 24.312 1 90 369 ARG A CA 1
ATOM 2849 C C . ARG A 1 369 ? -18.719 19.234 24.609 1 90 369 ARG A C 1
ATOM 2851 O O . ARG A 1 369 ? -18.672 20.109 25.469 1 90 369 ARG A O 1
ATOM 2858 N N . LEU A 1 370 ? -17.781 18.844 23.859 1 86.12 370 LEU A N 1
ATOM 2859 C CA . LEU A 1 370 ? -16.484 19.5 24.031 1 86.12 370 LEU A CA 1
ATOM 2860 C C . LEU A 1 370 ? -16.547 20.953 23.562 1 86.12 370 LEU A C 1
ATOM 2862 O O . LEU A 1 370 ? -15.961 21.844 24.188 1 86.12 370 LEU A O 1
ATOM 2866 N N . TYR A 1 371 ? -17.219 21.141 22.531 1 82.5 371 TYR A N 1
ATOM 2867 C CA . TYR A 1 371 ? -17.344 22.469 21.953 1 82.5 371 TYR A CA 1
ATOM 2868 C C . TYR A 1 371 ? -18.141 23.391 22.859 1 82.5 371 TYR A C 1
ATOM 2870 O O . TYR A 1 371 ? -17.797 24.578 23.016 1 82.5 371 TYR A O 1
ATOM 2878 N N . LYS A 1 372 ? -19.125 22.922 23.516 1 79.25 372 LYS A N 1
ATOM 2879 C CA . LYS A 1 372 ? -20 23.719 24.375 1 79.25 372 LYS A CA 1
ATOM 2880 C C . LYS A 1 372 ? -19.328 24.031 25.703 1 79.25 372 LYS A C 1
ATOM 2882 O O . LYS A 1 372 ? -19.547 25.094 26.281 1 79.25 372 LYS A O 1
ATOM 2887 N N . ASN A 1 373 ? -18.547 23.094 26.172 1 74.44 373 ASN A N 1
ATOM 2888 C CA . ASN A 1 373 ? -17.938 23.281 27.484 1 74.44 373 ASN A CA 1
ATOM 2889 C C . ASN A 1 373 ? -16.641 24.078 27.375 1 74.44 373 ASN A C 1
ATOM 2891 O O . ASN A 1 373 ? -15.977 24.312 28.391 1 74.44 373 ASN A O 1
ATOM 2895 N N . TYR A 1 374 ? -16.328 24.344 26.234 1 64.44 374 TYR A N 1
ATOM 2896 C CA . TYR A 1 374 ? -15.102 25.141 26.109 1 64.44 374 TYR A CA 1
ATOM 2897 C C . TYR A 1 374 ? -15.281 26.5 26.766 1 64.44 374 TYR A C 1
ATOM 2899 O O . TYR A 1 374 ? -16.219 27.234 26.422 1 64.44 374 TYR A O 1
ATOM 2907 N N . GLN A 1 375 ? -14.867 26.656 28.125 1 54.56 375 GLN A N 1
ATOM 2908 C CA . GLN A 1 375 ? -14.828 27.938 28.812 1 54.56 375 GLN A CA 1
ATOM 2909 C C . GLN A 1 375 ? -13.516 28.672 28.531 1 54.56 375 GLN A C 1
ATOM 2911 O O . GLN A 1 375 ? -12.445 28.062 28.531 1 54.56 375 GLN A O 1
ATOM 2916 N N . VAL A 1 376 ? -13.516 29.797 27.781 1 52.25 376 VAL A N 1
ATOM 2917 C CA . VAL A 1 376 ? -12.328 30.625 27.594 1 52.25 376 VAL A CA 1
ATOM 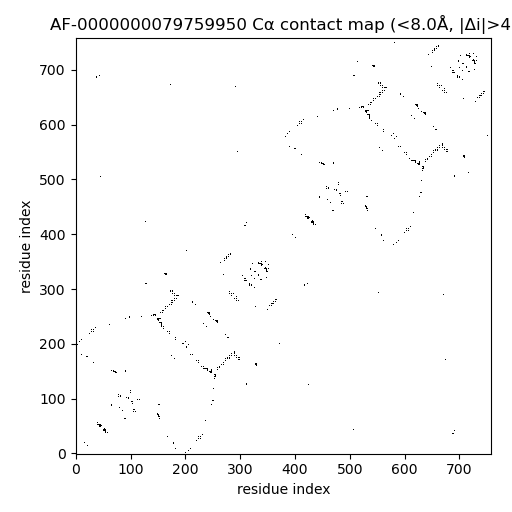2918 C C . VAL A 1 376 ? -11.625 30.844 28.938 1 52.25 376 VAL A C 1
ATOM 2920 O O . VAL A 1 376 ? -12.211 31.406 29.859 1 52.25 376 VAL A O 1
ATOM 2923 N N . SER A 1 377 ? -11.047 29.922 29.516 1 41.34 377 SER A N 1
ATOM 2924 C CA . SER A 1 377 ? -10.32 30.375 30.688 1 41.34 377 SER A CA 1
ATOM 2925 C C . SER A 1 377 ? -9.367 31.516 30.359 1 41.34 377 SER A C 1
ATOM 2927 O O . SER A 1 377 ? -8.914 31.641 29.219 1 41.34 377 SER A O 1
ATOM 2929 N N . GLY A 1 378 ? -9.344 32.562 31.109 1 40.41 378 GLY A N 1
ATOM 2930 C CA . GLY A 1 378 ? -8.5 33.75 31.125 1 40.41 378 GLY A CA 1
ATOM 2931 C C . GLY A 1 378 ? -7.078 33.469 30.672 1 40.41 378 GLY A C 1
ATOM 2932 O O . GLY A 1 378 ? -6.352 32.719 31.312 1 40.41 378 GLY A O 1
ATOM 2933 N N . ARG A 1 379 ? -6.859 33.188 29.484 1 39.28 379 ARG A N 1
ATOM 2934 C CA . ARG A 1 379 ? -5.453 33.5 29.25 1 39.28 379 ARG A CA 1
ATOM 2935 C C . ARG A 1 379 ? -5.254 34.969 28.953 1 39.28 379 ARG A C 1
ATOM 2937 O O . ARG A 1 379 ? -6.105 35.625 28.312 1 39.28 379 ARG A O 1
ATOM 2944 N N . MET B 1 1 ? 31.875 28.469 17.078 1 54.03 1 MET B N 1
ATOM 2945 C CA . MET B 1 1 ? 31.453 27.078 17.156 1 54.03 1 MET B CA 1
ATOM 2946 C C . MET B 1 1 ? 30.594 26.844 18.391 1 54.03 1 MET B C 1
ATOM 2948 O O . MET B 1 1 ? 29.609 26.094 18.328 1 54.03 1 MET B O 1
ATOM 2952 N N . ARG B 1 2 ? 30.828 27.531 19.453 1 65.19 2 ARG B N 1
ATOM 2953 C CA . ARG B 1 2 ? 30.078 27.375 20.703 1 65.19 2 ARG B CA 1
ATOM 2954 C C . ARG B 1 2 ? 28.656 27.891 20.562 1 65.19 2 ARG B C 1
ATOM 2956 O O . ARG B 1 2 ? 27.719 27.281 21.062 1 65.19 2 ARG B O 1
ATOM 2963 N N . SER B 1 3 ? 28.609 28.812 19.75 1 78.19 3 SER B N 1
ATOM 2964 C CA . SER B 1 3 ? 27.297 29.422 19.562 1 78.19 3 SER B CA 1
ATOM 2965 C C . SER B 1 3 ? 26.406 28.531 18.703 1 78.19 3 SER B C 1
ATOM 2967 O O . SER B 1 3 ? 25.203 28.406 18.969 1 78.19 3 SER B O 1
ATOM 2969 N N . PHE B 1 4 ? 27.094 27.766 17.844 1 85.06 4 PHE B N 1
ATOM 2970 C CA . PHE B 1 4 ? 26.344 26.875 16.984 1 85.06 4 PHE B CA 1
ATOM 2971 C C . PHE B 1 4 ? 25.734 25.734 17.781 1 85.06 4 PHE B C 1
ATOM 2973 O O . PHE B 1 4 ? 24.531 25.438 17.656 1 85.06 4 PHE B O 1
ATOM 2980 N N . TRP B 1 5 ? 26.547 25.156 18.578 1 86.25 5 TRP B N 1
ATOM 2981 C CA . TRP B 1 5 ? 26.094 24 19.344 1 86.25 5 TRP B CA 1
ATOM 2982 C C . TRP B 1 5 ? 25.047 24.406 20.375 1 86.25 5 TRP B C 1
ATOM 2984 O O . TRP B 1 5 ? 24.141 23.641 20.688 1 86.25 5 TRP B O 1
ATOM 2994 N N . LEU B 1 6 ? 25.219 25.578 20.859 1 86.88 6 LEU B N 1
ATOM 2995 C CA . LEU B 1 6 ? 24.219 26.094 21.797 1 86.88 6 LEU B CA 1
ATOM 2996 C C . LEU B 1 6 ? 22.875 26.281 21.094 1 86.88 6 LEU B C 1
ATOM 2998 O O . LEU B 1 6 ? 21.844 25.906 21.656 1 86.88 6 LEU B O 1
ATOM 3002 N N . LEU B 1 7 ? 22.953 26.844 19.938 1 86.44 7 LEU B N 1
ATOM 3003 C CA . LEU B 1 7 ? 21.719 27.047 19.172 1 86.44 7 LEU B CA 1
ATOM 3004 C C . LEU B 1 7 ? 21.078 25.719 18.797 1 86.44 7 LEU B C 1
ATOM 3006 O O . LEU B 1 7 ? 19.859 25.578 18.828 1 86.44 7 LEU B O 1
ATOM 3010 N N . THR B 1 8 ? 21.953 24.828 18.391 1 89.12 8 THR B N 1
ATOM 3011 C CA . THR B 1 8 ? 21.469 23.5 18.078 1 89.12 8 THR B CA 1
ATOM 3012 C C . THR B 1 8 ? 20.797 22.859 19.281 1 89.12 8 THR B C 1
ATOM 3014 O O . THR B 1 8 ? 19.766 22.203 19.156 1 89.12 8 THR B O 1
ATOM 3017 N N . GLY B 1 9 ? 21.375 22.984 20.391 1 89.62 9 GLY B N 1
ATOM 3018 C CA . GLY B 1 9 ? 20.766 22.469 21.609 1 89.62 9 GLY B CA 1
ATOM 3019 C C . GLY B 1 9 ? 19.406 23.078 21.891 1 89.62 9 GLY B C 1
ATOM 3020 O O . GLY B 1 9 ? 18.469 22.359 22.281 1 89.62 9 GLY B O 1
ATOM 3021 N N . PHE B 1 10 ? 19.281 24.297 21.656 1 87.19 10 PHE B N 1
ATOM 3022 C CA . PHE B 1 10 ? 18 24.984 21.875 1 87.19 10 PHE B CA 1
ATOM 3023 C C . PHE B 1 10 ? 16.953 24.5 20.891 1 87.19 10 PHE B C 1
ATOM 3025 O O . PHE B 1 10 ? 15.781 24.344 21.266 1 87.19 10 PHE B O 1
ATOM 3032 N N . GLU B 1 11 ? 17.406 24.359 19.75 1 88.19 11 GLU B N 1
ATOM 3033 C CA . GLU B 1 11 ? 16.469 23.875 18.734 1 88.19 11 GLU B CA 1
ATOM 3034 C C . GLU B 1 11 ? 16 22.453 19.062 1 88.19 11 GLU B C 1
ATOM 3036 O O . GLU B 1 11 ? 14.836 22.109 18.828 1 88.19 11 GLU B O 1
ATOM 3041 N N . TYR B 1 12 ? 16.891 21.641 19.516 1 90.81 12 TYR B N 1
ATOM 3042 C CA . TYR B 1 12 ? 16.484 20.297 19.969 1 90.81 12 TYR B CA 1
ATOM 3043 C C . TYR B 1 12 ? 15.5 20.375 21.109 1 90.81 12 TYR B C 1
ATOM 3045 O O . TYR B 1 12 ? 14.523 19.625 21.156 1 90.81 12 TYR B O 1
ATOM 3053 N N . LYS B 1 13 ? 15.789 21.219 21.984 1 89.31 13 LYS B N 1
ATOM 3054 C CA . LYS B 1 13 ? 14.883 21.391 23.109 1 89.31 13 LYS B CA 1
ATOM 3055 C C . LYS B 1 13 ? 13.5 21.828 22.656 1 89.31 13 LYS B C 1
ATOM 3057 O O . LYS B 1 13 ? 12.484 21.328 23.172 1 89.31 13 LYS B O 1
ATOM 3062 N N . LYS B 1 14 ? 13.461 22.703 21.75 1 85.81 14 LYS B N 1
ATOM 3063 C CA . LYS B 1 14 ? 12.188 23.156 21.188 1 85.81 14 LYS B CA 1
ATOM 3064 C C . LYS B 1 14 ? 11.422 22 20.562 1 85.81 14 LYS B C 1
ATOM 3066 O O . LYS B 1 14 ? 10.203 21.891 20.75 1 85.81 14 LYS B O 1
ATOM 3071 N N . LEU B 1 15 ? 12.133 21.203 19.859 1 88.69 15 LEU B N 1
ATOM 3072 C CA . LEU B 1 15 ? 11.523 20.047 19.188 1 88.69 15 LEU B CA 1
ATOM 3073 C C . LEU B 1 15 ? 11.023 19.047 20.219 1 88.69 15 LEU B C 1
ATOM 3075 O O . LEU B 1 15 ? 9.914 18.516 20.078 1 88.69 15 LEU B O 1
ATOM 3079 N N . PHE B 1 16 ? 11.789 18.812 21.25 1 90.94 16 PHE B N 1
ATOM 3080 C CA . PHE B 1 16 ? 11.492 17.781 22.219 1 90.94 16 PHE B CA 1
ATOM 3081 C C . PHE B 1 16 ? 10.445 18.266 23.219 1 90.94 16 PHE B C 1
ATOM 3083 O O . PHE B 1 16 ? 9.875 17.469 23.969 1 90.94 16 PHE B O 1
ATOM 3090 N N . GLN B 1 17 ? 10.172 19.469 23.25 1 88.75 17 GLN B N 1
ATOM 3091 C CA . GLN B 1 17 ? 9.141 20.016 24.141 1 88.75 17 GLN B CA 1
ATOM 3092 C C . GLN B 1 17 ? 7.746 19.734 23.594 1 88.75 17 GLN B C 1
ATOM 3094 O O . GLN B 1 17 ? 6.766 19.766 24.328 1 88.75 17 GLN B O 1
ATOM 3099 N N . ARG B 1 18 ? 7.73 19.5 22.391 1 86 18 ARG B N 1
ATOM 3100 C CA . ARG B 1 18 ? 6.441 19.188 21.781 1 86 18 ARG B CA 1
ATOM 3101 C C . ARG B 1 18 ? 6.039 17.75 22.047 1 86 18 ARG B C 1
ATOM 3103 O O . ARG B 1 18 ? 6.715 16.812 21.594 1 86 18 ARG B O 1
ATOM 3110 N N . LYS B 1 19 ? 4.957 17.516 22.594 1 86.19 19 LYS B N 1
ATOM 3111 C CA . LYS B 1 19 ? 4.469 16.188 22.953 1 86.19 19 LYS B CA 1
ATOM 3112 C C . LYS B 1 19 ? 4.188 15.359 21.703 1 86.19 19 LYS B C 1
ATOM 3114 O O . LYS B 1 19 ? 4.355 14.141 21.719 1 86.19 19 LYS B O 1
ATOM 3119 N N . ILE B 1 20 ? 3.805 16.031 20.641 1 83.88 20 ILE B N 1
ATOM 3120 C CA . ILE B 1 20 ? 3.426 15.344 19.422 1 83.88 20 ILE B CA 1
ATOM 3121 C C . ILE B 1 20 ? 4.633 14.594 18.844 1 83.88 20 ILE B C 1
ATOM 3123 O O . ILE B 1 20 ? 4.48 13.547 18.219 1 83.88 20 ILE B O 1
ATOM 3127 N N . VAL B 1 21 ? 5.816 15.109 19.062 1 90.38 21 VAL B N 1
ATOM 3128 C CA . VAL B 1 21 ? 7.039 14.492 18.562 1 90.38 21 VAL B CA 1
ATOM 3129 C C . VAL B 1 21 ? 7.262 13.148 19.266 1 90.38 21 VAL B C 1
ATOM 3131 O O . VAL B 1 21 ? 7.477 12.125 18.594 1 90.38 21 VAL B O 1
ATOM 3134 N N . TRP B 1 22 ? 7.031 13.117 20.531 1 91.5 22 TRP B N 1
ATOM 3135 C CA . TRP B 1 22 ? 7.254 11.906 21.312 1 91.5 22 TRP B CA 1
ATOM 3136 C C . TRP B 1 22 ? 6.148 10.883 21.062 1 91.5 22 TRP B C 1
ATOM 3138 O O . TRP B 1 22 ? 6.41 9.688 20.969 1 91.5 22 TRP B O 1
ATOM 3148 N N . ILE B 1 23 ? 5.016 11.375 20.938 1 88.62 23 ILE B N 1
ATOM 3149 C CA . ILE B 1 23 ? 3.881 10.484 20.703 1 88.62 23 ILE B CA 1
ATOM 3150 C C . ILE B 1 23 ? 4.008 9.828 19.328 1 88.62 23 ILE B C 1
ATOM 3152 O O . ILE B 1 23 ? 3.859 8.609 19.203 1 88.62 23 ILE B O 1
ATOM 3156 N N . THR B 1 24 ? 4.316 10.664 18.391 1 89.5 24 THR B N 1
ATOM 3157 C CA . THR B 1 24 ? 4.449 10.125 17.047 1 89.5 24 THR B CA 1
ATOM 3158 C C . THR B 1 24 ? 5.602 9.133 16.953 1 89.5 24 THR B C 1
ATOM 3160 O O . THR B 1 24 ? 5.453 8.047 16.391 1 89.5 24 THR B O 1
ATOM 3163 N N . LEU B 1 25 ? 6.688 9.484 17.531 1 93.38 25 LEU B N 1
ATOM 3164 C CA . LEU B 1 25 ? 7.848 8.602 17.516 1 93.38 25 LEU B CA 1
ATOM 3165 C C . LEU B 1 25 ? 7.531 7.277 18.203 1 93.38 25 LEU B C 1
ATOM 3167 O O . LEU B 1 25 ? 7.832 6.207 17.672 1 93.38 25 LEU B O 1
ATOM 3171 N N . ALA B 1 26 ? 6.879 7.328 19.344 1 93.25 26 ALA B N 1
ATOM 3172 C CA . ALA B 1 26 ? 6.535 6.129 20.094 1 93.25 26 ALA B CA 1
ATOM 3173 C C . ALA B 1 26 ? 5.582 5.234 19.312 1 93.25 26 ALA B C 1
ATOM 3175 O O . ALA B 1 26 ? 5.77 4.02 19.25 1 93.25 26 ALA B O 1
ATOM 3176 N N . VAL B 1 27 ? 4.695 5.863 18.719 1 89.25 27 VAL B N 1
ATOM 3177 C CA . VAL B 1 27 ? 3.703 5.117 17.953 1 89.25 27 VAL B CA 1
ATOM 3178 C C . VAL B 1 27 ? 4.371 4.449 16.766 1 89.25 27 VAL B C 1
ATOM 3180 O O . VAL B 1 27 ? 4.094 3.285 16.453 1 89.25 27 VAL B O 1
ATOM 3183 N N . MET B 1 28 ? 5.234 5.18 16.125 1 92.75 28 MET B N 1
ATOM 3184 C CA . MET B 1 28 ? 5.895 4.637 14.938 1 92.75 28 MET B CA 1
ATOM 3185 C C . MET B 1 28 ? 6.844 3.504 15.312 1 92.75 28 MET B C 1
ATOM 3187 O O . MET B 1 28 ? 6.93 2.5 14.609 1 92.75 28 MET B O 1
ATOM 3191 N N . ILE B 1 29 ? 7.508 3.66 16.406 1 94.38 29 ILE B N 1
ATOM 3192 C CA . ILE B 1 29 ? 8.391 2.602 16.875 1 94.38 29 ILE B CA 1
ATOM 3193 C C . ILE B 1 29 ? 7.57 1.371 17.266 1 94.38 29 ILE B C 1
ATOM 3195 O O . ILE B 1 29 ? 7.938 0.243 16.922 1 94.38 29 ILE B O 1
ATOM 3199 N N . ALA B 1 30 ? 6.488 1.592 17.891 1 91.94 30 ALA B N 1
ATOM 3200 C CA . ALA B 1 30 ? 5.609 0.484 18.266 1 91.94 30 ALA B CA 1
ATOM 3201 C C . ALA B 1 30 ? 5.094 -0.247 17.031 1 91.94 30 ALA B C 1
ATOM 3203 O O . ALA B 1 30 ? 5.051 -1.479 17 1 91.94 30 ALA B O 1
ATOM 3204 N N . ALA B 1 31 ? 4.773 0.516 16.094 1 89.5 31 ALA B N 1
ATOM 3205 C CA . ALA B 1 31 ? 4.297 -0.081 14.852 1 89.5 31 ALA B CA 1
ATOM 3206 C C . ALA B 1 31 ? 5.383 -0.925 14.195 1 89.5 31 ALA B C 1
ATOM 3208 O O . ALA B 1 31 ? 5.109 -2.012 13.68 1 89.5 31 ALA B O 1
ATOM 3209 N N . CYS B 1 32 ? 6.57 -0.445 14.219 1 91.94 32 CYS B N 1
ATOM 3210 C CA . CYS B 1 32 ? 7.699 -1.158 13.633 1 91.94 32 CYS B CA 1
ATOM 3211 C C . CYS B 1 32 ? 7.984 -2.449 14.391 1 91.94 32 CYS B C 1
ATOM 3213 O O . CYS B 1 32 ? 8.375 -3.453 13.797 1 91.94 32 CYS B O 1
ATOM 3215 N N . ILE B 1 33 ? 7.746 -2.43 15.656 1 91.62 33 ILE B N 1
ATOM 3216 C CA . ILE B 1 33 ? 7.969 -3.627 16.453 1 91.62 33 ILE B CA 1
ATOM 3217 C C . ILE B 1 33 ? 6.844 -4.629 16.219 1 91.62 33 ILE B C 1
ATOM 3219 O O . ILE B 1 33 ? 7.09 -5.832 16.094 1 91.62 33 ILE B O 1
ATOM 3223 N N . LEU B 1 34 ? 5.707 -4.16 16.047 1 86 34 LEU B N 1
ATOM 3224 C CA . LEU B 1 34 ? 4.527 -5.016 15.984 1 86 34 LEU B CA 1
ATOM 3225 C C . LEU B 1 34 ? 4.41 -5.68 14.617 1 86 34 LEU B C 1
ATOM 3227 O O . LEU B 1 34 ? 3.938 -6.816 14.508 1 86 34 LEU B O 1
ATOM 3231 N N . LEU B 1 35 ? 4.828 -5.039 13.625 1 85 35 LEU B N 1
ATOM 3232 C CA . LEU B 1 35 ? 4.613 -5.535 12.273 1 85 35 LEU B CA 1
ATOM 3233 C C . LEU B 1 35 ? 5.238 -6.914 12.094 1 85 35 LEU B C 1
ATOM 3235 O O . LEU B 1 35 ? 4.559 -7.859 11.688 1 85 35 LEU B O 1
ATOM 3239 N N . PRO B 1 36 ? 6.5 -7.102 12.414 1 84.94 36 PRO B N 1
ATOM 3240 C CA . PRO B 1 36 ? 7.062 -8.445 12.258 1 84.94 36 PRO B CA 1
ATOM 3241 C C . PRO B 1 36 ? 6.453 -9.453 13.227 1 84.94 36 PRO B C 1
ATOM 3243 O O . PRO B 1 36 ? 6.387 -10.648 12.922 1 84.94 36 PRO B O 1
ATOM 3246 N N . CYS B 1 37 ? 5.945 -9 14.258 1 81.5 37 CYS B N 1
ATOM 3247 C CA . CYS B 1 37 ? 5.41 -9.898 15.281 1 81.5 37 CYS B CA 1
ATOM 3248 C C . CYS B 1 37 ? 4.035 -10.43 14.875 1 81.5 37 CYS B C 1
ATOM 3250 O O . CYS B 1 37 ? 3.697 -11.578 15.164 1 81.5 37 CYS B O 1
ATOM 3252 N N . ILE B 1 38 ? 3.311 -9.625 14.234 1 75.94 38 ILE B N 1
ATOM 3253 C CA . ILE B 1 38 ? 1.959 -10.016 13.852 1 75.94 38 ILE B CA 1
ATOM 3254 C C . ILE B 1 38 ? 2.021 -11.117 12.789 1 75.94 38 ILE B C 1
ATOM 3256 O O . ILE B 1 38 ? 1.234 -12.062 12.828 1 75.94 38 ILE B O 1
ATOM 3260 N N . SER B 1 39 ? 2.895 -10.914 11.883 1 66.75 39 SER B N 1
ATOM 3261 C CA . SER B 1 39 ? 3.041 -11.898 10.812 1 66.75 39 SER B CA 1
ATOM 3262 C C . SER B 1 39 ? 3.371 -13.273 11.375 1 66.75 39 SER B C 1
ATOM 3264 O O . SER B 1 39 ? 3.025 -14.297 10.773 1 66.75 39 SER B O 1
ATOM 3266 N N . TYR B 1 40 ? 3.893 -13.273 12.5 1 69.56 40 TYR B N 1
ATOM 3267 C CA . TYR B 1 40 ? 4.328 -14.547 13.047 1 69.56 40 TYR B CA 1
ATOM 3268 C C . TYR B 1 40 ? 3.314 -15.086 14.047 1 69.56 40 TYR B C 1
ATOM 3270 O O . TYR B 1 40 ? 3.338 -16.266 14.391 1 69.56 40 TYR B O 1
ATOM 3278 N N . MET B 1 41 ? 2.574 -14.172 14.492 1 67.31 41 MET B N 1
ATOM 3279 C CA . MET B 1 41 ? 1.54 -14.609 15.43 1 67.31 41 MET B CA 1
ATOM 3280 C C . MET B 1 41 ? 0.357 -15.219 14.68 1 67.31 41 MET B C 1
ATOM 3282 O O . MET B 1 41 ? -0.425 -15.969 15.266 1 67.31 41 MET B O 1
ATOM 3286 N N . ALA B 1 42 ? 0.254 -14.93 13.445 1 58 42 ALA B N 1
ATOM 3287 C CA . ALA B 1 42 ? -0.883 -15.391 12.648 1 58 42 ALA B CA 1
ATOM 3288 C C . ALA B 1 42 ? -0.846 -16.906 12.461 1 58 42 ALA B C 1
ATOM 3290 O O . ALA B 1 42 ? 0.209 -17.469 12.172 1 58 42 ALA B O 1
ATOM 3291 N N . THR B 1 43 ? -1.517 -17.797 13.352 1 55.81 43 THR B N 1
ATOM 3292 C CA . THR B 1 43 ? -1.643 -19.25 13.367 1 55.81 43 THR B CA 1
ATOM 3293 C C . THR B 1 43 ? -2.258 -19.75 12.062 1 55.81 43 THR B C 1
ATOM 3295 O O . THR B 1 43 ? -2.611 -20.922 11.953 1 55.81 43 THR B O 1
ATOM 3298 N N . GLY B 1 44 ? -2.465 -19.219 10.969 1 52.34 44 GLY B N 1
ATOM 3299 C CA . GLY B 1 44 ? -3.512 -19.672 10.07 1 52.34 44 GLY B CA 1
ATOM 3300 C C . GLY B 1 44 ? -3.24 -21.047 9.477 1 52.34 44 GLY B C 1
ATOM 3301 O O . GLY B 1 44 ? -3.951 -21.5 8.578 1 52.34 44 GLY B O 1
ATOM 3302 N N . TYR B 1 45 ? -2.072 -21.656 9.875 1 53.41 45 TYR B N 1
ATOM 3303 C CA . TYR B 1 45 ? -1.885 -22.828 9.039 1 53.41 45 TYR B CA 1
ATOM 3304 C C . TYR B 1 45 ? -2.377 -24.078 9.742 1 53.41 45 TYR B C 1
ATOM 3306 O O . TYR B 1 45 ? -2.438 -24.125 10.977 1 53.41 45 TYR B O 1
ATOM 3314 N N . THR B 1 46 ? -3.34 -24.703 9.188 1 51.59 46 THR B N 1
ATOM 3315 C CA . THR B 1 46 ? -3.705 -26.047 9.633 1 51.59 46 THR B CA 1
ATOM 3316 C C . THR B 1 46 ? -2.816 -27.094 8.969 1 51.59 46 THR B C 1
ATOM 3318 O O . THR B 1 46 ? -2.539 -27.016 7.77 1 51.59 46 THR B O 1
ATOM 3321 N N . ILE B 1 47 ? -1.936 -27.688 9.742 1 51.81 47 ILE B N 1
ATOM 3322 C CA . ILE B 1 47 ? -1.246 -28.875 9.273 1 51.81 47 ILE B CA 1
ATOM 3323 C C . ILE B 1 47 ? -2.018 -30.125 9.711 1 51.81 47 ILE B C 1
ATOM 3325 O O . ILE B 1 47 ? -2.236 -30.344 10.898 1 51.81 47 ILE B O 1
ATOM 3329 N N . ASP B 1 48 ? -2.328 -30.953 8.734 1 49.78 48 ASP B N 1
ATOM 3330 C CA . ASP B 1 48 ? -3.047 -32.188 8.961 1 49.78 48 ASP B CA 1
ATOM 3331 C C . ASP B 1 48 ? -4.316 -31.953 9.773 1 49.78 48 ASP B C 1
ATOM 3333 O O . ASP B 1 48 ? -4.629 -32.719 10.688 1 49.78 48 ASP B O 1
ATOM 3337 N N . GLY B 1 49 ? -4.926 -30.719 9.625 1 54.22 49 GLY B N 1
ATOM 3338 C CA . GLY B 1 49 ? -6.211 -30.469 10.258 1 54.22 49 GLY B CA 1
ATOM 3339 C C . GLY B 1 49 ? -6.094 -29.781 11.609 1 54.22 49 GLY B C 1
ATOM 3340 O O . GLY B 1 49 ? -7.098 -29.359 12.18 1 54.22 49 GLY B O 1
ATOM 3341 N N . GLU B 1 50 ? -4.906 -29.875 12.164 1 57.53 50 GLU B N 1
ATOM 3342 C CA . GLU B 1 50 ? -4.738 -29.297 13.492 1 57.53 50 GLU B CA 1
ATOM 3343 C C . GLU B 1 50 ? -4.176 -27.875 13.406 1 57.53 50 GLU B C 1
ATOM 3345 O O . GLU B 1 50 ? -3.242 -27.625 12.641 1 57.53 50 GLU B O 1
ATOM 3350 N N . PRO B 1 51 ? -4.855 -27.031 13.992 1 60.47 51 PRO B N 1
ATOM 3351 C CA . PRO B 1 51 ? -4.336 -25.672 14.016 1 60.47 51 PRO B CA 1
ATOM 3352 C C . PRO B 1 51 ? -2.967 -25.562 14.68 1 60.47 51 PRO B C 1
ATOM 3354 O O . PRO B 1 51 ? -2.74 -26.172 15.734 1 60.47 51 PRO B O 1
ATOM 3357 N N . VAL B 1 52 ? -1.97 -25.297 14.008 1 64.12 52 VAL B N 1
ATOM 3358 C CA . VAL B 1 52 ? -0.632 -25.141 14.57 1 64.12 52 VAL B CA 1
ATOM 3359 C C . VAL B 1 52 ? -0.331 -23.672 14.797 1 64.12 52 VAL B C 1
ATOM 3361 O O . VAL B 1 52 ? -0.794 -22.812 14.039 1 64.12 52 VAL B O 1
ATOM 3364 N N . ASN B 1 53 ? 0.165 -23.484 16.016 1 69.19 53 ASN B N 1
ATOM 3365 C CA . ASN B 1 53 ? 0.599 -22.125 16.344 1 69.19 53 ASN B CA 1
ATOM 3366 C C . ASN B 1 53 ? 1.589 -21.594 15.312 1 69.19 53 ASN B C 1
ATOM 3368 O O . ASN B 1 53 ? 2.514 -22.297 14.914 1 69.19 53 ASN B O 1
ATOM 3372 N N . GLY B 1 54 ? 1.334 -20.469 14.781 1 72.31 54 GLY B N 1
ATOM 3373 C CA . GLY B 1 54 ? 2.166 -19.844 13.758 1 72.31 54 GLY B CA 1
ATOM 3374 C C . GLY B 1 54 ? 3.625 -19.734 14.164 1 72.31 54 GLY B C 1
ATOM 3375 O O . GLY B 1 54 ? 4.52 -19.953 13.344 1 72.31 54 GLY B O 1
ATOM 3376 N N . TYR B 1 55 ? 3.752 -19.531 15.477 1 75.81 55 TYR B N 1
ATOM 3377 C CA . TYR B 1 55 ? 5.117 -19.359 15.953 1 75.81 55 TYR B CA 1
ATOM 3378 C C . TYR B 1 55 ? 5.855 -20.703 15.977 1 75.81 55 TYR B C 1
ATOM 3380 O O . TYR B 1 55 ? 7.02 -20.781 15.586 1 75.81 55 TYR B O 1
ATOM 3388 N N . ASP B 1 56 ? 5.211 -21.703 16.406 1 76.81 56 ASP B N 1
ATOM 3389 C CA . ASP B 1 56 ? 5.836 -23.016 16.469 1 76.81 56 ASP B CA 1
ATOM 3390 C C . ASP B 1 56 ? 6.098 -23.578 15.07 1 76.81 56 ASP B C 1
ATOM 3392 O O . ASP B 1 56 ? 7.125 -24.203 14.836 1 76.81 56 ASP B O 1
ATOM 3396 N N . LEU B 1 57 ? 5.195 -23.25 14.289 1 78 57 LEU B N 1
ATOM 3397 C CA . LEU B 1 57 ? 5.383 -23.656 12.906 1 78 57 LEU B CA 1
ATOM 3398 C C . LEU B 1 57 ? 6.57 -22.938 12.281 1 78 57 LEU B C 1
ATOM 3400 O O . LEU B 1 57 ? 7.379 -23.547 11.578 1 78 57 LEU B O 1
ATOM 3404 N N . LYS B 1 58 ? 6.676 -21.719 12.609 1 82.62 58 LYS B N 1
ATOM 3405 C CA . LYS B 1 58 ? 7.805 -20.953 12.086 1 82.62 58 LYS B CA 1
ATOM 3406 C C . LYS B 1 58 ? 9.125 -21.484 12.641 1 82.62 58 LYS B C 1
ATOM 3408 O O . LYS B 1 58 ? 10.109 -21.594 11.914 1 82.62 58 LYS B O 1
ATOM 3413 N N . LYS B 1 59 ? 9.102 -21.766 13.836 1 83.94 59 LYS B N 1
ATOM 3414 C CA . LYS B 1 59 ? 10.312 -22.297 14.453 1 83.94 59 LYS B CA 1
ATOM 3415 C C . LYS B 1 59 ? 10.734 -23.609 13.797 1 83.94 59 LYS B C 1
ATOM 3417 O O . LYS B 1 59 ? 11.922 -23.844 13.562 1 83.94 59 LYS B O 1
ATOM 3422 N N . LYS B 1 60 ? 9.766 -24.391 13.531 1 83.69 60 LYS B N 1
ATOM 3423 C CA . LYS B 1 60 ? 10.047 -25.656 12.867 1 83.69 60 LYS B CA 1
ATOM 3424 C C . LYS B 1 60 ? 10.594 -25.422 11.461 1 83.69 60 LYS B C 1
ATOM 3426 O O . LYS B 1 60 ? 11.562 -26.062 11.055 1 83.69 60 LYS B O 1
ATOM 3431 N N . HIS B 1 61 ? 9.984 -24.516 10.805 1 84.25 61 HIS B N 1
ATOM 3432 C CA . HIS B 1 61 ? 10.438 -24.203 9.453 1 84.25 61 HIS B CA 1
ATOM 3433 C C . HIS B 1 61 ? 11.852 -23.625 9.461 1 84.25 61 HIS B C 1
ATOM 3435 O O . HIS B 1 61 ? 12.664 -23.969 8.594 1 84.25 61 HIS B O 1
ATOM 3441 N N . VAL B 1 62 ? 12.078 -22.844 10.43 1 88.94 62 VAL B N 1
ATOM 3442 C CA . VAL B 1 62 ? 13.398 -22.234 10.555 1 88.94 62 VAL B CA 1
ATOM 3443 C C . VAL B 1 62 ? 14.445 -23.312 10.812 1 88.94 62 VAL B C 1
ATOM 3445 O O . VAL B 1 62 ? 15.516 -23.312 10.211 1 88.94 62 VAL B O 1
ATOM 3448 N N . ALA B 1 63 ? 14.117 -24.203 11.68 1 90.5 63 ALA B N 1
ATOM 3449 C CA . ALA B 1 63 ? 15.047 -25.297 11.992 1 90.5 63 ALA B CA 1
ATOM 3450 C C . ALA B 1 63 ? 15.32 -26.156 10.758 1 90.5 63 ALA B C 1
ATOM 3452 O O . ALA B 1 63 ? 16.469 -26.5 10.477 1 90.5 63 ALA B O 1
ATOM 3453 N N . GLN B 1 64 ? 14.297 -26.422 10.016 1 90.44 64 GLN B N 1
ATOM 3454 C CA . GLN B 1 64 ? 14.43 -27.219 8.805 1 90.44 64 GLN B CA 1
ATOM 3455 C C . GLN B 1 64 ? 15.258 -26.484 7.754 1 90.44 64 GLN B C 1
ATOM 3457 O O . GLN B 1 64 ? 16.125 -27.078 7.109 1 90.44 64 GLN B O 1
ATOM 3462 N N . ASP B 1 65 ? 14.992 -25.281 7.602 1 93.5 65 ASP B N 1
ATOM 3463 C CA . ASP B 1 65 ? 15.695 -24.484 6.609 1 93.5 65 ASP B CA 1
ATOM 3464 C C . ASP B 1 65 ? 17.172 -24.297 6.996 1 93.5 65 ASP B C 1
ATOM 3466 O O . ASP B 1 65 ? 18.047 -24.281 6.129 1 93.5 65 ASP B O 1
ATOM 3470 N N . LYS B 1 66 ? 17.422 -24.172 8.273 1 93.38 66 LYS B N 1
ATOM 3471 C CA . LYS B 1 66 ? 18.797 -24.047 8.742 1 93.38 66 LYS B CA 1
ATOM 3472 C C . LYS B 1 66 ? 19.578 -25.328 8.484 1 93.38 66 LYS B C 1
ATOM 3474 O O . LYS B 1 66 ? 20.766 -25.281 8.133 1 93.38 66 LYS B O 1
ATOM 3479 N N . GLU B 1 67 ? 18.906 -26.391 8.625 1 92.69 67 GLU B N 1
ATOM 3480 C CA . GLU B 1 67 ? 19.547 -27.688 8.391 1 92.69 67 GLU B CA 1
ATOM 3481 C C . GLU B 1 67 ? 19.875 -27.875 6.914 1 92.69 67 GLU B C 1
ATOM 3483 O O . GLU B 1 67 ? 20.875 -28.516 6.57 1 92.69 67 GLU B O 1
ATOM 3488 N N . ALA B 1 68 ? 19.109 -27.297 6.105 1 93.38 68 ALA B N 1
ATOM 3489 C CA . ALA B 1 68 ? 19.281 -27.438 4.664 1 93.38 68 ALA B CA 1
ATOM 3490 C C . ALA B 1 68 ? 20.281 -26.406 4.129 1 93.38 68 ALA B C 1
ATOM 3492 O O . ALA B 1 68 ? 20.625 -26.422 2.947 1 93.38 68 ALA B O 1
ATOM 3493 N N . SER B 1 69 ? 20.734 -25.531 5.027 1 94.81 69 SER B N 1
ATOM 3494 C CA . SER B 1 69 ? 21.672 -24.5 4.617 1 94.81 69 SER B CA 1
ATOM 3495 C C . SER B 1 69 ? 22.969 -25.109 4.07 1 94.81 69 SER B C 1
ATOM 3497 O O . SER B 1 69 ? 23.516 -26.047 4.668 1 94.81 69 SER B O 1
ATOM 3499 N N . GLY B 1 70 ? 23.359 -24.672 2.879 1 94.38 70 GLY B N 1
ATOM 3500 C CA . GLY B 1 70 ? 24.547 -25.203 2.23 1 94.38 70 GLY B CA 1
ATOM 3501 C C . GLY B 1 70 ? 24.234 -26.188 1.119 1 94.38 70 GLY B C 1
ATOM 3502 O O . GLY B 1 70 ? 25.141 -26.656 0.415 1 94.38 70 GLY B O 1
ATOM 3503 N N . THR B 1 71 ? 22.969 -26.453 0.884 1 95.44 71 THR B N 1
ATOM 3504 C CA . THR B 1 71 ? 22.562 -27.391 -0.144 1 95.44 71 THR B CA 1
ATOM 3505 C C . THR B 1 71 ? 22.656 -26.766 -1.531 1 95.44 71 THR B C 1
ATOM 3507 O O . THR B 1 71 ? 22.141 -25.672 -1.754 1 95.44 71 THR B O 1
ATOM 3510 N N . ARG B 1 72 ? 23.234 -27.453 -2.432 1 95.31 72 ARG B N 1
ATOM 3511 C CA . ARG B 1 72 ? 23.328 -27 -3.814 1 95.31 72 ARG B CA 1
ATOM 3512 C C . ARG B 1 72 ? 22.109 -27.406 -4.613 1 95.31 72 ARG B C 1
ATOM 3514 O O . ARG B 1 72 ? 21.578 -28.516 -4.434 1 95.31 72 ARG B O 1
ATOM 3521 N N . LEU B 1 73 ? 21.609 -26.547 -5.324 1 95.75 73 LEU B N 1
ATOM 3522 C CA . LEU B 1 73 ? 20.469 -26.844 -6.176 1 95.75 73 LEU B CA 1
ATOM 3523 C C . LEU B 1 73 ? 20.906 -27.531 -7.461 1 95.75 73 LEU B C 1
ATOM 3525 O O . LEU B 1 73 ? 20.891 -26.922 -8.539 1 95.75 73 LEU B O 1
ATOM 3529 N N . ASP B 1 74 ? 21.297 -28.797 -7.301 1 95.62 74 ASP B N 1
ATOM 3530 C CA . ASP B 1 74 ? 21.781 -29.594 -8.422 1 95.62 74 ASP B CA 1
ATOM 3531 C C . ASP B 1 74 ? 20.797 -30.734 -8.758 1 95.62 74 ASP B C 1
ATOM 3533 O O . ASP B 1 74 ? 19.672 -30.734 -8.273 1 95.62 74 ASP B O 1
ATOM 3537 N N . GLY B 1 75 ? 21.188 -31.5 -9.641 1 94.38 75 GLY B N 1
ATOM 3538 C CA . GLY B 1 75 ? 20.344 -32.594 -10.086 1 94.38 75 GLY B CA 1
ATOM 3539 C C . GLY B 1 75 ? 19.922 -33.531 -8.953 1 94.38 75 GLY B C 1
ATOM 3540 O O . GLY B 1 75 ? 18.781 -34 -8.922 1 94.38 75 GLY B O 1
ATOM 3541 N N . LYS B 1 76 ? 20.844 -33.75 -8.023 1 93.5 76 LYS B N 1
ATOM 3542 C CA . LYS B 1 76 ? 20.531 -34.625 -6.879 1 93.5 76 LYS B CA 1
ATOM 3543 C C . LYS B 1 76 ? 19.422 -34.031 -6.027 1 93.5 76 LYS B C 1
ATOM 3545 O O . LYS B 1 76 ? 18.5 -34.719 -5.629 1 93.5 76 LYS B O 1
ATOM 3550 N N . THR B 1 77 ? 19.516 -32.781 -5.738 1 94.19 77 THR B N 1
ATOM 3551 C CA . THR B 1 77 ? 18.5 -32.094 -4.938 1 94.19 77 THR B CA 1
ATOM 3552 C C . THR B 1 77 ? 17.156 -32.094 -5.645 1 94.19 77 THR B C 1
ATOM 3554 O O . THR B 1 77 ? 16.125 -32.312 -5.008 1 94.19 77 THR B O 1
ATOM 3557 N N . LEU B 1 78 ? 17.109 -31.875 -6.945 1 93.81 78 LEU B N 1
ATOM 3558 C CA . LEU B 1 78 ? 15.867 -31.875 -7.719 1 93.81 78 LEU B CA 1
ATOM 3559 C C . LEU B 1 78 ? 15.227 -33.25 -7.703 1 93.81 78 LEU B C 1
ATOM 3561 O O . LEU B 1 78 ? 14 -33.375 -7.598 1 93.81 78 LEU B O 1
ATOM 3565 N N . LYS B 1 79 ? 16.016 -34.25 -7.793 1 92.5 79 LYS B N 1
ATOM 3566 C CA . LYS B 1 79 ? 15.508 -35.594 -7.723 1 92.5 79 LYS B CA 1
ATOM 3567 C C . LYS B 1 79 ? 14.906 -35.906 -6.352 1 92.5 79 LYS B C 1
ATOM 3569 O O . LYS B 1 79 ? 13.852 -36.531 -6.25 1 92.5 79 LYS B O 1
ATOM 3574 N N . ASN B 1 80 ? 15.586 -35.438 -5.328 1 91.19 80 ASN B N 1
ATOM 3575 C CA . ASN B 1 80 ? 15.062 -35.594 -3.977 1 91.19 80 ASN B CA 1
ATOM 3576 C C . ASN B 1 80 ? 13.727 -34.906 -3.799 1 91.19 80 ASN B C 1
ATOM 3578 O O . ASN B 1 80 ? 12.844 -35.375 -3.092 1 91.19 80 ASN B O 1
ATOM 3582 N N . MET B 1 81 ? 13.641 -33.719 -4.418 1 90.38 81 MET B N 1
ATOM 3583 C CA . MET B 1 81 ? 12.406 -32.969 -4.336 1 90.38 81 MET B CA 1
ATOM 3584 C C . MET B 1 81 ? 11.25 -33.688 -4.992 1 90.38 81 MET B C 1
ATOM 3586 O O . MET B 1 81 ? 10.102 -33.594 -4.539 1 90.38 81 MET B O 1
ATOM 3590 N N . GLU B 1 82 ? 11.562 -34.375 -5.992 1 87.88 82 GLU B N 1
ATOM 3591 C CA . GLU B 1 82 ? 10.555 -35.125 -6.707 1 87.88 82 GLU B CA 1
ATOM 3592 C C . GLU B 1 82 ? 10.148 -36.375 -5.91 1 87.88 82 GLU B C 1
ATOM 3594 O O . GLU B 1 82 ? 8.961 -36.688 -5.805 1 87.88 82 GLU B O 1
ATOM 3599 N N . GLU B 1 83 ? 11.062 -37.062 -5.305 1 86.44 83 GLU B N 1
ATOM 3600 C CA . GLU B 1 83 ? 10.836 -38.344 -4.652 1 86.44 83 GLU B CA 1
ATOM 3601 C C . GLU B 1 83 ? 10.273 -38.156 -3.246 1 86.44 83 GLU B C 1
ATOM 3603 O O . GLU B 1 83 ? 9.414 -38.938 -2.811 1 86.44 83 GLU B O 1
ATOM 3608 N N . SER B 1 84 ? 10.789 -37.125 -2.609 1 85.38 84 SER B N 1
ATOM 3609 C CA . SER B 1 84 ? 10.375 -36.875 -1.228 1 85.38 84 SER B CA 1
ATOM 3610 C C . SER B 1 84 ? 10.109 -35.406 -0.967 1 85.38 84 SER B C 1
ATOM 3612 O O . SER B 1 84 ? 10.805 -34.781 -0.164 1 85.38 84 SER B O 1
ATOM 3614 N N . PRO B 1 85 ? 9 -34.906 -1.564 1 81.88 85 PRO B N 1
ATOM 3615 C CA . PRO B 1 85 ? 8.719 -33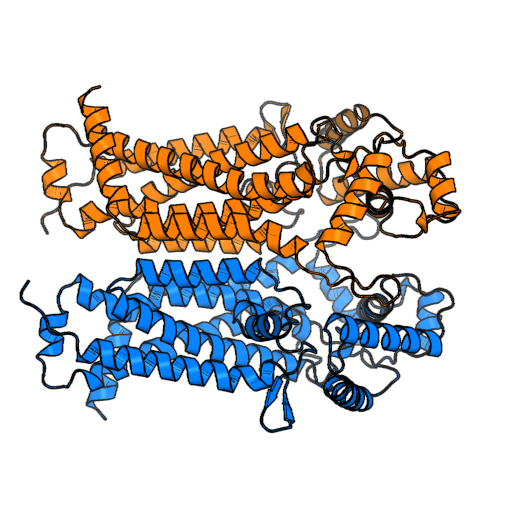.469 -1.435 1 81.88 85 PRO B CA 1
ATOM 3616 C C . PRO B 1 85 ? 8.516 -33.062 0.015 1 81.88 85 PRO B C 1
ATOM 3618 O O . PRO B 1 85 ? 8.82 -31.906 0.375 1 81.88 85 PRO B O 1
ATOM 3621 N N . SER B 1 86 ? 8.062 -33.875 0.874 1 76.19 86 SER B N 1
ATOM 3622 C CA . SER B 1 86 ? 7.754 -33.531 2.256 1 76.19 86 SER B CA 1
ATOM 3623 C C . SER B 1 86 ? 9.031 -33.312 3.066 1 76.19 86 SER B C 1
ATOM 3625 O O . SER B 1 86 ? 9 -32.625 4.094 1 76.19 86 SER B O 1
ATOM 3627 N N . ASP B 1 87 ? 10.141 -33.844 2.52 1 78.19 87 ASP B N 1
ATOM 3628 C CA . ASP B 1 87 ? 11.398 -33.75 3.254 1 78.19 87 ASP B CA 1
ATOM 3629 C C . ASP B 1 87 ? 12.172 -32.5 2.861 1 78.19 87 ASP B C 1
ATOM 3631 O O . ASP B 1 87 ? 13.195 -32.188 3.467 1 78.19 87 ASP B O 1
ATOM 3635 N N . ILE B 1 88 ? 11.68 -31.922 1.899 1 82.56 88 ILE B N 1
ATOM 3636 C CA . ILE B 1 88 ? 12.406 -30.766 1.397 1 82.56 88 ILE B CA 1
ATOM 3637 C C . ILE B 1 88 ? 11.914 -29.5 2.098 1 82.56 88 ILE B C 1
ATOM 3639 O O . ILE B 1 88 ? 10.711 -29.234 2.131 1 82.56 88 ILE B O 1
ATOM 3643 N N . PRO B 1 89 ? 12.914 -28.781 2.613 1 86.62 89 PRO B N 1
ATOM 3644 C CA . PRO B 1 89 ? 12.539 -27.547 3.316 1 86.62 89 PRO B CA 1
ATOM 3645 C C . PRO B 1 89 ? 11.898 -26.516 2.395 1 86.62 89 PRO B C 1
ATOM 3647 O O . PRO B 1 89 ? 12.141 -26.516 1.186 1 86.62 89 PRO B O 1
ATOM 3650 N N . GLY B 1 90 ? 11.117 -25.625 2.934 1 85.44 90 GLY B N 1
ATOM 3651 C CA . GLY B 1 90 ? 10.367 -24.609 2.211 1 85.44 90 GLY B CA 1
ATOM 3652 C C . GLY B 1 90 ? 11.258 -23.641 1.447 1 85.44 90 GLY B C 1
ATOM 3653 O O . GLY B 1 90 ? 10.93 -23.25 0.322 1 85.44 90 GLY B O 1
ATOM 3654 N N . GLY B 1 91 ? 12.367 -23.375 2.064 1 88.81 91 GLY B N 1
ATOM 3655 C CA . GLY B 1 91 ? 13.266 -22.422 1.421 1 88.81 91 GLY B CA 1
ATOM 3656 C C . GLY B 1 91 ? 13.766 -22.906 0.072 1 88.81 91 GLY B C 1
ATOM 3657 O O . GLY B 1 91 ? 13.82 -22.125 -0.884 1 88.81 91 GLY B O 1
ATOM 3658 N N . LEU B 1 92 ? 14.039 -24.156 -0 1 91.25 92 LEU B N 1
ATOM 3659 C CA . LEU B 1 92 ? 14.516 -24.734 -1.249 1 91.25 92 LEU B CA 1
ATOM 3660 C C . LEU B 1 92 ? 13.391 -24.812 -2.277 1 91.25 92 LEU B C 1
ATOM 3662 O O . LEU B 1 92 ? 13.609 -24.547 -3.459 1 91.25 92 LEU B O 1
ATOM 3666 N N . PHE B 1 93 ? 12.32 -25.156 -1.844 1 88.19 93 PHE B N 1
ATOM 3667 C CA . PHE B 1 93 ? 11.164 -25.219 -2.725 1 88.19 93 PHE B CA 1
ATOM 3668 C C . PHE B 1 93 ? 10.852 -23.844 -3.303 1 88.19 93 PHE B C 1
ATOM 3670 O O . PHE B 1 93 ? 10.523 -23.719 -4.488 1 88.19 93 PHE B O 1
ATOM 3677 N N . ASN B 1 94 ? 10.945 -22.922 -2.475 1 89.75 94 ASN B N 1
ATOM 3678 C CA . ASN B 1 94 ? 10.672 -21.547 -2.922 1 89.75 94 ASN B CA 1
ATOM 3679 C C . ASN B 1 94 ? 11.656 -21.109 -4 1 89.75 94 ASN B C 1
ATOM 3681 O O . ASN B 1 94 ? 11.281 -20.406 -4.938 1 89.75 94 ASN B O 1
ATOM 3685 N N . MET B 1 95 ? 12.883 -21.484 -3.854 1 93.31 95 MET B N 1
ATOM 3686 C CA . MET B 1 95 ? 13.883 -21.141 -4.863 1 93.31 95 MET B CA 1
ATOM 3687 C C . MET B 1 95 ? 13.477 -21.672 -6.234 1 93.31 95 MET B C 1
ATOM 3689 O O . MET B 1 95 ? 13.516 -20.953 -7.223 1 93.31 95 MET B O 1
ATOM 3693 N N . VAL B 1 96 ? 13.055 -22.906 -6.23 1 92 96 VAL B N 1
ATOM 3694 C CA . VAL B 1 96 ? 12.656 -23.547 -7.484 1 92 96 VAL B CA 1
ATOM 3695 C C . VAL B 1 96 ? 11.375 -22.891 -8.008 1 92 96 VAL B C 1
ATOM 3697 O O . VAL B 1 96 ? 11.258 -22.625 -9.203 1 92 96 VAL B O 1
ATOM 3700 N N . TYR B 1 97 ? 10.562 -22.625 -7.102 1 85.75 97 TYR B N 1
ATOM 3701 C CA . TYR B 1 97 ? 9.305 -21.984 -7.461 1 85.75 97 TYR B CA 1
ATOM 3702 C C . TYR B 1 97 ? 9.562 -20.641 -8.141 1 85.75 97 TYR B C 1
ATOM 3704 O O . TYR B 1 97 ? 8.938 -20.328 -9.156 1 85.75 97 TYR B O 1
ATOM 3712 N N . TYR B 1 98 ? 10.414 -19.906 -7.609 1 89.62 98 TYR B N 1
ATOM 3713 C CA . TYR B 1 98 ? 10.68 -18.562 -8.141 1 89.62 98 TYR B CA 1
ATOM 3714 C C . TYR B 1 98 ? 11.359 -18.656 -9.5 1 89.62 98 TYR B C 1
ATOM 3716 O O . TYR B 1 98 ? 11.203 -17.766 -10.336 1 89.62 98 TYR B O 1
ATOM 3724 N N . ILE B 1 99 ? 12.008 -19.688 -9.727 1 92.06 99 ILE B N 1
ATOM 3725 C CA . ILE B 1 99 ? 12.68 -19.859 -11.008 1 92.06 99 ILE B CA 1
ATOM 3726 C C . ILE B 1 99 ? 11.672 -20.344 -12.055 1 92.06 99 ILE B C 1
ATOM 3728 O O . ILE B 1 99 ? 11.594 -19.797 -13.156 1 92.06 99 ILE B O 1
ATOM 3732 N N . THR B 1 100 ? 10.867 -21.297 -11.672 1 88.19 100 THR B N 1
ATOM 3733 C CA . THR B 1 100 ? 10.023 -21.969 -12.648 1 88.19 100 THR B CA 1
ATOM 3734 C C . THR B 1 100 ? 8.648 -21.328 -12.734 1 88.19 100 THR B C 1
ATOM 3736 O O . THR B 1 100 ? 7.949 -21.453 -13.734 1 88.19 100 THR B O 1
ATOM 3739 N N . GLY B 1 101 ? 8.25 -20.625 -11.695 1 76.94 101 GLY B N 1
ATOM 3740 C CA . GLY B 1 101 ? 6.918 -20.047 -11.656 1 76.94 101 GLY B CA 1
ATOM 3741 C C . GLY B 1 101 ? 5.848 -21.016 -11.203 1 76.94 101 GLY B C 1
ATOM 3742 O O . GLY B 1 101 ? 4.656 -20.703 -11.219 1 76.94 101 GLY B O 1
ATOM 3743 N N . GLY B 1 102 ? 6.309 -22.281 -10.828 1 71.62 102 GLY B N 1
ATOM 3744 C CA . GLY B 1 102 ? 5.367 -23.312 -10.391 1 71.62 102 GLY B CA 1
ATOM 3745 C C . GLY B 1 102 ? 5.957 -24.266 -9.375 1 71.62 102 GLY B C 1
ATOM 3746 O O . GLY B 1 102 ? 7.172 -24.281 -9.164 1 71.62 102 GLY B O 1
ATOM 3747 N N . TRP B 1 103 ? 5.055 -25 -8.844 1 67.19 103 TRP B N 1
ATOM 3748 C CA . TRP B 1 103 ? 5.473 -25.906 -7.773 1 67.19 103 TRP B CA 1
ATOM 3749 C C . TRP B 1 103 ? 5.816 -27.281 -8.328 1 67.19 103 TRP B C 1
ATOM 3751 O O . TRP B 1 103 ? 6.367 -28.125 -7.613 1 67.19 103 TRP B O 1
ATOM 3761 N N . GLU B 1 104 ? 5.676 -27.484 -9.633 1 69.69 104 GLU B N 1
ATOM 3762 C CA . GLU B 1 104 ? 5.91 -28.797 -10.219 1 69.69 104 GLU B CA 1
ATOM 3763 C C . GLU B 1 104 ? 7.383 -29 -10.562 1 69.69 104 GLU B C 1
ATOM 3765 O O . GLU B 1 104 ? 7.969 -28.188 -11.281 1 69.69 104 GLU B O 1
ATOM 3770 N N . VAL B 1 105 ? 7.957 -30.047 -9.992 1 78.38 105 VAL B N 1
ATOM 3771 C CA . VAL B 1 105 ? 9.367 -30.328 -10.234 1 78.38 105 VAL B CA 1
ATOM 3772 C C . VAL B 1 105 ? 9.516 -31.688 -10.922 1 78.38 105 VAL B C 1
ATOM 3774 O O . VAL B 1 105 ? 10.617 -32.25 -10.984 1 78.38 105 VAL B O 1
ATOM 3777 N N . ASP B 1 106 ? 8.445 -32.188 -11.453 1 78.44 106 ASP B N 1
ATOM 3778 C CA . ASP B 1 106 ? 8.5 -33.531 -12.031 1 78.44 106 ASP B CA 1
ATOM 3779 C C . ASP B 1 106 ? 9.375 -33.562 -13.289 1 78.44 106 ASP B C 1
ATOM 3781 O O . ASP B 1 106 ? 9.078 -32.875 -14.266 1 78.44 106 ASP B O 1
ATOM 3785 N N . GLY B 1 107 ? 10.398 -34.375 -13.211 1 84.81 107 GLY B N 1
ATOM 3786 C CA . GLY B 1 107 ? 11.266 -34.594 -14.359 1 84.81 107 GLY B CA 1
ATOM 3787 C C . GLY B 1 107 ? 12.172 -33.406 -14.648 1 84.81 107 GLY B C 1
ATOM 3788 O O . GLY B 1 107 ? 12.844 -33.375 -15.68 1 84.81 107 GLY B O 1
ATOM 3789 N N . LEU B 1 108 ? 12.227 -32.469 -13.781 1 90.38 108 LEU B N 1
ATOM 3790 C CA . LEU B 1 108 ? 13.039 -31.281 -13.992 1 90.38 108 LEU B CA 1
ATOM 3791 C C . LEU B 1 108 ? 14.523 -31.594 -13.797 1 90.38 108 LEU B C 1
ATOM 3793 O O . LEU B 1 108 ? 14.938 -32.031 -12.719 1 90.38 108 LEU B O 1
ATOM 3797 N N . LYS B 1 109 ? 15.273 -31.469 -14.883 1 93.31 109 LYS B N 1
ATOM 3798 C CA . LYS B 1 109 ? 16.719 -31.688 -14.828 1 93.31 109 LYS B CA 1
ATOM 3799 C C . LYS B 1 109 ? 17.453 -30.391 -14.484 1 93.31 109 LYS B C 1
ATOM 3801 O O . LYS B 1 109 ? 16.906 -29.297 -14.641 1 93.31 109 LYS B O 1
ATOM 3806 N N . GLU B 1 110 ? 18.625 -30.578 -13.953 1 95.12 110 GLU B N 1
ATOM 3807 C CA . GLU B 1 110 ? 19.453 -29.438 -13.547 1 95.12 110 GLU B CA 1
ATOM 3808 C C . GLU B 1 110 ? 19.656 -28.469 -14.703 1 95.12 110 GLU B C 1
ATOM 3810 O O . GLU B 1 110 ? 19.469 -27.25 -14.547 1 95.12 110 GLU B O 1
ATOM 3815 N N . GLN B 1 111 ? 20.016 -29 -15.844 1 94.88 111 GLN B N 1
ATOM 3816 C CA . GLN B 1 111 ? 20.266 -28.156 -17.016 1 94.88 111 GLN B CA 1
ATOM 3817 C C . GLN B 1 111 ? 19.016 -27.391 -17.422 1 94.88 111 GLN B C 1
ATOM 3819 O O . GLN B 1 111 ? 19.094 -26.219 -17.797 1 94.88 111 GLN B O 1
ATOM 3824 N N . GLU B 1 112 ? 17.938 -28.016 -17.312 1 94 112 GLU B N 1
ATOM 3825 C CA . GLU B 1 112 ? 16.672 -27.375 -17.672 1 94 112 GLU B CA 1
ATOM 3826 C C . GLU B 1 112 ? 16.328 -26.25 -16.703 1 94 112 GLU B C 1
ATOM 3828 O O . GLU B 1 112 ? 15.844 -25.203 -17.109 1 94 112 GLU B O 1
ATOM 3833 N N . LEU B 1 113 ? 16.578 -26.5 -15.492 1 95.69 113 LEU B N 1
ATOM 3834 C CA . LEU B 1 113 ? 16.297 -25.484 -14.469 1 95.69 113 LEU B CA 1
ATOM 3835 C C . LEU B 1 113 ? 17.094 -24.219 -14.742 1 95.69 113 LEU B C 1
ATOM 3837 O O . LEU B 1 113 ? 16.516 -23.109 -14.727 1 95.69 113 LEU B O 1
ATOM 3841 N N . TYR B 1 114 ? 18.328 -24.328 -14.969 1 96.12 114 TYR B N 1
ATOM 3842 C CA . TYR B 1 114 ? 19.188 -23.172 -15.156 1 96.12 114 TYR B CA 1
ATOM 3843 C C . TYR B 1 114 ? 18.938 -22.531 -16.531 1 96.12 114 TYR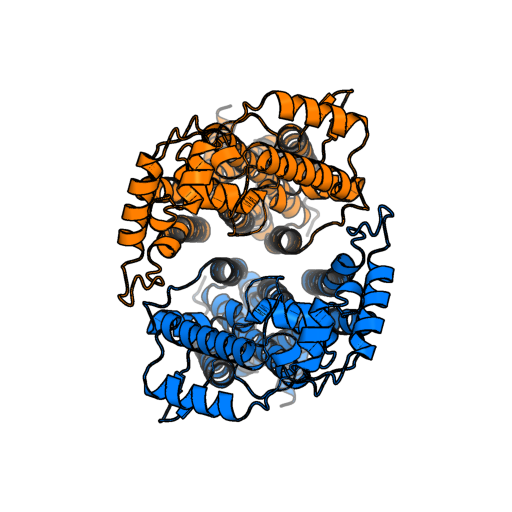 B C 1
ATOM 3845 O O . TYR B 1 114 ? 19.156 -21.328 -16.703 1 96.12 114 TYR B O 1
ATOM 3853 N N . GLN B 1 115 ? 18.438 -23.297 -17.438 1 93.94 115 GLN B N 1
ATOM 3854 C CA . GLN B 1 115 ? 17.984 -22.703 -18.703 1 93.94 115 GLN B CA 1
ATOM 3855 C C . GLN B 1 115 ? 16.734 -21.859 -18.484 1 93.94 115 GLN B C 1
ATOM 3857 O O . GLN B 1 115 ? 16.609 -20.766 -19.062 1 93.94 115 GLN B O 1
ATOM 3862 N N . ILE B 1 116 ? 15.883 -22.391 -17.719 1 93.06 116 ILE B N 1
ATOM 3863 C CA . ILE B 1 116 ? 14.68 -21.641 -17.391 1 93.06 116 ILE B CA 1
ATOM 3864 C C . ILE B 1 116 ? 15.062 -20.344 -16.688 1 93.06 116 ILE B C 1
ATOM 3866 O O . ILE B 1 116 ? 14.531 -19.266 -17 1 93.06 116 ILE B O 1
ATOM 3870 N N . ARG B 1 117 ? 15.961 -20.438 -15.766 1 95.94 117 ARG B N 1
ATOM 3871 C CA . ARG B 1 117 ? 16.438 -19.266 -15.047 1 95.94 117 ARG B CA 1
ATOM 3872 C C . ARG B 1 117 ? 17.016 -18.234 -16.016 1 95.94 117 ARG B C 1
ATOM 3874 O O . ARG B 1 117 ? 16.672 -17.047 -15.945 1 95.94 117 ARG B O 1
ATOM 3881 N N . GLU B 1 118 ? 17.828 -18.703 -16.891 1 94.75 118 GLU B N 1
ATOM 3882 C CA . GLU B 1 118 ? 18.469 -17.812 -17.859 1 94.75 118 GLU B CA 1
ATOM 3883 C C . GLU B 1 118 ? 17.422 -17.141 -18.75 1 94.75 118 GLU B C 1
ATOM 3885 O O . GLU B 1 118 ? 17.5 -15.945 -19.016 1 94.75 118 GLU B O 1
ATOM 3890 N N . ASN B 1 119 ? 16.516 -17.891 -19.156 1 91.06 119 ASN B N 1
ATOM 3891 C CA . ASN B 1 119 ? 15.453 -17.359 -19.984 1 91.06 119 ASN B CA 1
ATOM 3892 C C . ASN B 1 119 ? 14.641 -16.297 -19.25 1 91.06 119 ASN B C 1
ATOM 3894 O O . ASN B 1 119 ? 14.281 -15.273 -19.828 1 91.06 119 ASN B O 1
ATOM 3898 N N . ASN B 1 120 ? 14.367 -16.609 -18.047 1 90.06 120 ASN B N 1
ATOM 3899 C CA . ASN B 1 120 ? 13.609 -15.656 -17.25 1 90.06 120 ASN B CA 1
ATOM 3900 C C . ASN B 1 120 ? 14.383 -14.359 -17.016 1 90.06 120 ASN B C 1
ATOM 3902 O O . ASN B 1 120 ? 13.805 -13.273 -17.062 1 90.06 120 ASN B O 1
ATOM 3906 N N . ILE B 1 121 ? 15.648 -14.469 -16.797 1 93.81 121 ILE B N 1
ATOM 3907 C CA . ILE B 1 121 ? 16.5 -13.305 -16.609 1 93.81 121 ILE B CA 1
ATOM 3908 C C . ILE B 1 121 ? 16.531 -12.477 -17.906 1 93.81 121 ILE B C 1
ATOM 3910 O O . ILE B 1 121 ? 16.375 -11.25 -17.859 1 93.81 121 ILE B O 1
ATOM 3914 N N . GLU B 1 122 ? 16.641 -13.109 -18.984 1 90.69 122 GLU B N 1
ATOM 3915 C CA . GLU B 1 122 ? 16.672 -12.422 -20.266 1 90.69 122 GLU B CA 1
ATOM 3916 C C . GLU B 1 122 ? 15.312 -11.781 -20.578 1 90.69 122 GLU B C 1
ATOM 3918 O O . GLU B 1 122 ? 15.258 -10.68 -21.125 1 90.69 122 GLU B O 1
ATOM 3923 N N . ALA B 1 123 ? 14.312 -12.508 -20.234 1 84.94 123 ALA B N 1
ATOM 3924 C CA . ALA B 1 123 ? 12.977 -11.953 -20.422 1 84.94 123 ALA B CA 1
ATOM 3925 C C . ALA B 1 123 ? 12.789 -10.672 -19.609 1 84.94 123 ALA B C 1
ATOM 3927 O O . ALA B 1 123 ? 12.156 -9.719 -20.062 1 84.94 123 ALA B O 1
ATOM 3928 N N . ASN B 1 124 ? 13.328 -10.703 -18.469 1 86.44 124 ASN B N 1
ATOM 3929 C CA . ASN B 1 124 ? 13.281 -9.516 -17.625 1 86.44 124 ASN B CA 1
ATOM 3930 C C . ASN B 1 124 ? 14.055 -8.352 -18.234 1 86.44 124 ASN B C 1
ATOM 3932 O O . ASN B 1 124 ? 13.617 -7.203 -18.156 1 86.44 124 ASN B O 1
ATOM 3936 N N . TRP B 1 125 ? 15.156 -8.633 -18.812 1 90.5 125 TRP B N 1
ATOM 3937 C CA . TRP B 1 125 ? 15.969 -7.602 -19.469 1 90.5 125 TRP B CA 1
ATOM 3938 C C . TRP B 1 125 ? 15.219 -6.992 -20.641 1 90.5 125 TRP B C 1
ATOM 3940 O O . TRP B 1 125 ? 15.273 -5.777 -20.859 1 90.5 125 TRP B O 1
ATOM 3950 N N . GLU B 1 126 ? 14.523 -7.797 -21.312 1 84.69 126 GLU B N 1
ATOM 3951 C CA . GLU B 1 126 ? 13.758 -7.324 -22.453 1 84.69 126 GLU B CA 1
ATOM 3952 C C . GLU B 1 126 ? 12.57 -6.48 -22.016 1 84.69 126 GLU B C 1
ATOM 3954 O O . GLU B 1 126 ? 12.281 -5.438 -22.609 1 84.69 126 GLU B O 1
ATOM 3959 N N . SER B 1 127 ? 12.008 -7.008 -21.016 1 78.88 127 SER B N 1
ATOM 3960 C CA . SER B 1 127 ? 10.859 -6.273 -20.5 1 78.88 127 SER B CA 1
ATOM 3961 C C . SER B 1 127 ? 11.266 -4.898 -19.969 1 78.88 127 SER B C 1
ATOM 3963 O O . SER B 1 127 ? 10.508 -3.936 -20.078 1 78.88 127 SER B O 1
ATOM 3965 N N . ALA B 1 128 ? 12.43 -4.832 -19.422 1 83.44 128 ALA B N 1
ATOM 3966 C CA . ALA B 1 128 ? 12.945 -3.578 -18.875 1 83.44 128 ALA B CA 1
ATOM 3967 C C . ALA B 1 128 ? 13.57 -2.719 -19.969 1 83.44 128 ALA B C 1
ATOM 3969 O O . ALA B 1 128 ? 14.047 -1.613 -19.703 1 83.44 128 ALA B O 1
ATOM 3970 N N . ARG B 1 129 ? 13.656 -3.199 -21.203 1 84 129 ARG B N 1
ATOM 3971 C CA . ARG B 1 129 ? 14.172 -2.496 -22.375 1 84 129 ARG B CA 1
ATOM 3972 C C . ARG B 1 129 ? 15.617 -2.066 -22.156 1 84 129 ARG B C 1
ATOM 3974 O O . ARG B 1 129 ? 15.969 -0.907 -22.391 1 84 129 ARG B O 1
ATOM 3981 N N . LEU B 1 130 ? 16.359 -3.037 -21.75 1 91.06 130 LEU B N 1
ATOM 3982 C CA . LEU B 1 130 ? 17.766 -2.764 -21.562 1 91.06 130 LEU B CA 1
ATOM 3983 C C . LEU B 1 130 ? 18.484 -2.57 -22.891 1 91.06 130 LEU B C 1
ATOM 3985 O O . LEU B 1 130 ? 18.141 -3.221 -23.891 1 91.06 130 LEU B O 1
ATOM 3989 N N . SER B 1 131 ? 19.422 -1.648 -22.953 1 90.19 131 SER B N 1
ATOM 3990 C CA . SER B 1 131 ? 20.266 -1.474 -24.125 1 90.19 131 SER B CA 1
ATOM 3991 C C . SER B 1 131 ? 21.25 -2.627 -24.281 1 90.19 131 SER B C 1
ATOM 3993 O O . SER B 1 131 ? 21.391 -3.445 -23.375 1 90.19 131 SER B O 1
ATOM 3995 N N . LYS B 1 132 ? 21.891 -2.725 -25.438 1 92.81 132 LYS B N 1
ATOM 3996 C CA . LYS B 1 132 ? 22.875 -3.77 -25.672 1 92.81 132 LYS B CA 1
ATOM 3997 C C . LYS B 1 132 ? 24.031 -3.684 -24.672 1 92.81 132 LYS B C 1
ATOM 3999 O O . LYS B 1 132 ? 24.516 -4.707 -24.188 1 92.81 132 LYS B O 1
ATOM 4004 N N . GLY B 1 133 ? 24.391 -2.486 -24.375 1 94.31 133 GLY B N 1
ATOM 4005 C CA . GLY B 1 133 ? 25.453 -2.289 -23.406 1 94.31 133 GLY B CA 1
ATOM 4006 C C . GLY B 1 133 ? 25.047 -2.709 -22 1 94.31 133 GLY B C 1
ATOM 4007 O O . GLY B 1 133 ? 25.844 -3.307 -21.281 1 94.31 133 GLY B O 1
ATOM 4008 N N . GLU B 1 134 ? 23.906 -2.449 -21.609 1 94.88 134 GLU B N 1
ATOM 4009 C CA . GLU B 1 134 ? 23.391 -2.842 -20.312 1 94.88 134 GLU B CA 1
ATOM 4010 C C . GLU B 1 134 ? 23.281 -4.359 -20.188 1 94.88 134 GLU B C 1
ATOM 4012 O O . GLU B 1 134 ? 23.609 -4.93 -19.141 1 94.88 134 GLU B O 1
ATOM 4017 N N . LYS B 1 135 ? 22.812 -4.961 -21.234 1 95.5 135 LYS B N 1
ATOM 4018 C CA . LYS B 1 135 ? 22.688 -6.414 -21.234 1 95.5 135 LYS B CA 1
ATOM 4019 C C . LYS B 1 135 ? 24.047 -7.086 -21.078 1 95.5 135 LYS B C 1
ATOM 4021 O O . LYS B 1 135 ? 24.188 -8.055 -20.344 1 95.5 135 LYS B O 1
ATOM 4026 N N . LYS B 1 136 ? 25 -6.543 -21.797 1 95.56 136 LYS B N 1
ATOM 4027 C CA . LYS B 1 136 ? 26.359 -7.078 -21.688 1 95.56 136 LYS B CA 1
ATOM 4028 C C . LYS B 1 136 ? 26.891 -6.926 -20.266 1 95.56 136 LYS B C 1
ATOM 4030 O O . LYS B 1 136 ? 27.484 -7.855 -19.719 1 95.56 136 LYS B O 1
ATOM 4035 N N . TYR B 1 137 ? 26.688 -5.781 -19.75 1 96.25 137 TYR B N 1
ATOM 4036 C CA . TYR B 1 137 ? 27.125 -5.531 -18.391 1 96.25 137 TYR B CA 1
ATOM 4037 C C . TYR B 1 137 ? 26.438 -6.492 -17.422 1 96.25 137 TYR B C 1
ATOM 4039 O O . TYR B 1 137 ? 27.094 -7.062 -16.547 1 96.25 137 TYR B O 1
ATOM 4047 N N . MET B 1 138 ? 25.141 -6.652 -17.516 1 96.12 138 MET B N 1
ATOM 4048 C CA . MET B 1 138 ? 24.406 -7.531 -16.625 1 96.12 138 MET B CA 1
ATOM 4049 C C . MET B 1 138 ? 24.828 -8.984 -16.812 1 96.12 138 MET B C 1
ATOM 4051 O O . MET B 1 138 ? 24.828 -9.758 -15.852 1 96.12 138 MET B O 1
ATOM 4055 N N . ALA B 1 139 ? 25.109 -9.344 -18.016 1 96 139 ALA B N 1
ATOM 4056 C CA . ALA B 1 139 ? 25.609 -10.688 -18.281 1 96 139 ALA B CA 1
ATOM 4057 C C . ALA B 1 139 ? 26.938 -10.938 -17.562 1 96 139 ALA B C 1
ATOM 4059 O O . ALA B 1 139 ? 27.172 -12.039 -17.062 1 96 139 ALA B O 1
ATOM 4060 N N . GLU B 1 140 ? 27.734 -9.93 -17.547 1 95.56 140 GLU B N 1
ATOM 4061 C CA . GLU B 1 140 ? 28.984 -10.023 -16.828 1 95.56 140 GLU B CA 1
ATOM 4062 C C . GLU B 1 140 ? 28.75 -10.219 -15.328 1 95.56 140 GLU B C 1
ATOM 4064 O O . GLU B 1 140 ? 29.484 -10.961 -14.664 1 95.56 140 GLU B O 1
ATOM 4069 N N . GLN B 1 141 ? 27.766 -9.523 -14.805 1 95.56 141 GLN B N 1
ATOM 4070 C CA . GLN B 1 141 ? 27.422 -9.703 -13.398 1 95.56 141 GLN B CA 1
ATOM 4071 C C . GLN B 1 141 ? 26.922 -11.117 -13.133 1 95.56 141 GLN B C 1
ATOM 4073 O O . GLN B 1 141 ? 27.234 -11.711 -12.102 1 95.56 141 GLN B O 1
ATOM 4078 N N . GLU B 1 142 ? 26.156 -11.633 -14.055 1 95.81 142 GLU B N 1
ATOM 4079 C CA . GLU B 1 142 ? 25.609 -12.984 -13.938 1 95.81 142 GLU B CA 1
ATOM 4080 C C . GLU B 1 142 ? 26.719 -14.023 -13.906 1 95.81 142 GLU B C 1
ATOM 4082 O O . GLU B 1 142 ? 26.609 -15.039 -13.211 1 95.81 142 GLU B O 1
ATOM 4087 N N . GLU B 1 143 ? 27.781 -13.805 -14.594 1 95 143 GLU B N 1
ATOM 4088 C CA . GLU B 1 143 ? 28.891 -14.734 -14.68 1 95 143 GLU B CA 1
ATOM 4089 C C . GLU B 1 143 ? 29.625 -14.844 -13.344 1 95 143 GLU B C 1
ATOM 4091 O O . GLU B 1 143 ? 30.281 -15.852 -13.07 1 95 143 GLU B O 1
ATOM 4096 N N . LYS B 1 144 ? 29.422 -13.875 -12.539 1 95.69 144 LYS B N 1
ATOM 4097 C CA . LYS B 1 144 ? 30.094 -13.875 -11.242 1 95.69 144 LYS B CA 1
ATOM 4098 C C . LYS B 1 144 ? 29.375 -14.773 -10.242 1 95.69 144 LYS B C 1
ATOM 4100 O O . LYS B 1 144 ? 29.906 -15.094 -9.18 1 95.69 144 LYS B O 1
ATOM 4105 N N . ILE B 1 145 ? 28.219 -15.156 -10.609 1 96.44 145 ILE B N 1
ATOM 4106 C CA . ILE B 1 145 ? 27.406 -15.992 -9.719 1 96.44 145 ILE B CA 1
ATOM 4107 C C . ILE B 1 145 ? 27.75 -17.469 -9.953 1 96.44 145 ILE B C 1
ATOM 4109 O O . ILE B 1 145 ? 27.688 -17.953 -11.086 1 96.44 145 ILE B O 1
ATOM 4113 N N . GLU B 1 146 ? 28.062 -18.094 -8.875 1 93.44 146 GLU B N 1
ATOM 4114 C CA . GLU B 1 146 ? 28.438 -19.5 -8.953 1 93.44 146 GLU B CA 1
ATOM 4115 C C . GLU B 1 146 ? 27.203 -20.391 -9.133 1 93.44 146 GLU B C 1
ATOM 4117 O O . GLU B 1 146 ? 26.219 -20.25 -8.414 1 93.44 146 GLU B O 1
ATOM 4122 N N . LYS B 1 147 ? 27.25 -21.266 -10.117 1 94.5 147 LYS B N 1
ATOM 4123 C CA . LYS B 1 147 ? 26.203 -22.25 -10.359 1 94.5 147 LYS B CA 1
ATOM 4124 C C . LYS B 1 147 ? 26.734 -23.672 -10.188 1 94.5 147 LYS B C 1
ATOM 4126 O O . LYS B 1 147 ? 27.906 -23.953 -10.492 1 94.5 147 LYS B O 1
ATOM 4131 N N . PRO B 1 148 ? 26.062 -24.672 -9.633 1 96.25 148 PRO B N 1
ATOM 4132 C CA . PRO B 1 148 ? 24.656 -24.547 -9.211 1 96.25 148 PRO B CA 1
ATOM 4133 C C . PRO B 1 148 ? 24.5 -23.672 -7.969 1 96.25 148 PRO B C 1
ATOM 4135 O O . PRO B 1 148 ? 25.406 -23.594 -7.137 1 96.25 148 PRO B O 1
ATOM 4138 N N . LEU B 1 149 ? 23.406 -23 -7.879 1 97.06 149 LEU B N 1
ATOM 4139 C CA . LEU B 1 149 ? 23.125 -22.094 -6.766 1 97.06 149 LEU B CA 1
ATOM 4140 C C . LEU B 1 149 ? 23.109 -22.859 -5.441 1 97.06 149 LEU B C 1
ATOM 4142 O O . LEU B 1 149 ? 22.75 -24.031 -5.402 1 97.06 149 LEU B O 1
ATOM 4146 N N . THR B 1 150 ? 23.594 -22.234 -4.48 1 96 150 THR B N 1
ATOM 4147 C CA . THR B 1 150 ? 23.594 -22.812 -3.141 1 96 150 THR B CA 1
ATOM 4148 C C . THR B 1 150 ? 22.562 -22.141 -2.252 1 96 150 THR B C 1
ATOM 4150 O O . THR B 1 150 ? 22.516 -20.906 -2.17 1 96 150 THR B O 1
ATOM 4153 N N . TYR B 1 151 ? 21.719 -22.984 -1.684 1 96.69 151 TYR B N 1
ATOM 4154 C CA . TYR B 1 151 ? 20.75 -22.453 -0.727 1 96.69 151 TYR B CA 1
ATOM 4155 C C . TYR B 1 151 ? 21.391 -22.266 0.644 1 96.69 151 TYR B C 1
ATOM 4157 O O . TYR B 1 151 ? 21.938 -23.219 1.22 1 96.69 151 TYR B O 1
ATOM 4165 N N . GLU B 1 152 ? 21.406 -21.094 1.097 1 96.81 152 GLU B N 1
ATOM 4166 C CA . GLU B 1 152 ? 21.844 -20.75 2.447 1 96.81 152 GLU B CA 1
ATOM 4167 C C . GLU B 1 152 ? 20.75 -20.016 3.207 1 96.81 152 GLU B C 1
ATOM 4169 O O . GLU B 1 152 ? 20.156 -19.078 2.686 1 96.81 152 GLU B O 1
ATOM 4174 N N . TYR B 1 153 ? 20.5 -20.484 4.371 1 96.81 153 TYR B N 1
ATOM 4175 C CA . TYR B 1 153 ? 19.438 -19.875 5.176 1 96.81 153 TYR B CA 1
ATOM 4176 C C . TYR B 1 153 ? 19.75 -18.422 5.473 1 96.81 153 TYR B C 1
ATOM 4178 O O . TYR B 1 153 ? 20.844 -18.094 5.957 1 96.81 153 TYR B O 1
ATOM 4186 N N . SER B 1 154 ? 18.844 -17.531 5.117 1 96.69 154 SER B N 1
ATOM 4187 C CA . SER B 1 154 ? 19.016 -16.109 5.316 1 96.69 154 SER B CA 1
ATOM 4188 C C . SER B 1 154 ? 17.656 -15.398 5.473 1 96.69 154 SER B C 1
ATOM 4190 O O . SER B 1 154 ? 17.5 -14.258 5.043 1 96.69 154 SER B O 1
ATOM 4192 N N . ASP B 1 155 ? 16.688 -15.992 6.086 1 93.62 155 ASP B N 1
ATOM 4193 C CA . ASP B 1 155 ? 15.32 -15.477 6.164 1 93.62 155 ASP B CA 1
ATOM 4194 C C . ASP B 1 155 ? 15.266 -14.172 6.953 1 93.62 155 ASP B C 1
ATOM 4196 O O . ASP B 1 155 ? 14.477 -13.281 6.629 1 93.62 155 ASP B O 1
ATOM 4200 N N . GLY B 1 156 ? 16.078 -14.156 8.016 1 94.19 156 GLY B N 1
ATOM 4201 C CA . GLY B 1 156 ? 16.094 -12.922 8.781 1 94.19 156 GLY B CA 1
ATOM 4202 C C . GLY B 1 156 ? 16.438 -11.711 7.945 1 94.19 156 GLY B C 1
ATOM 4203 O O . GLY B 1 156 ? 15.797 -10.664 8.055 1 94.19 156 GLY B O 1
ATOM 4204 N N . TYR B 1 157 ? 17.375 -11.852 7.059 1 96.19 157 TYR B N 1
ATOM 4205 C CA . TYR B 1 157 ? 17.828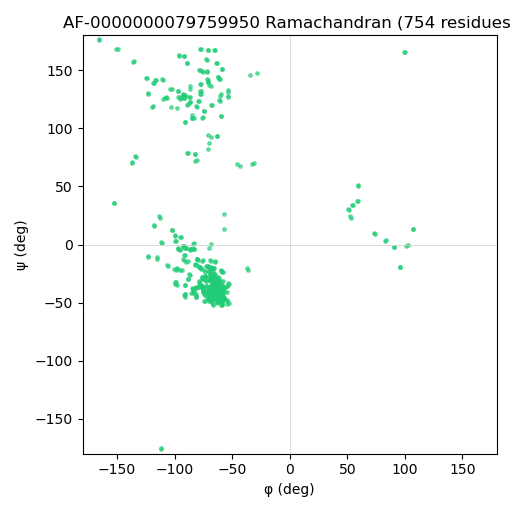 -10.75 6.219 1 96.19 157 TYR B CA 1
ATOM 4206 C C . TYR B 1 157 ? 16.812 -10.445 5.125 1 96.19 157 TYR B C 1
ATOM 4208 O O . TYR B 1 157 ? 16.562 -9.281 4.805 1 96.19 157 TYR B O 1
ATOM 4216 N N . GLN B 1 158 ? 16.266 -11.477 4.598 1 94.69 158 GLN B N 1
ATOM 4217 C CA . GLN B 1 158 ? 15.234 -11.289 3.582 1 94.69 158 GLN B CA 1
ATOM 4218 C C . GLN B 1 158 ? 14.023 -10.555 4.152 1 94.69 158 GLN B C 1
ATOM 4220 O O . GLN B 1 158 ? 13.539 -9.586 3.564 1 94.69 158 GLN B O 1
ATOM 4225 N N . GLU B 1 159 ? 13.562 -11.008 5.289 1 92.19 159 GLU B N 1
ATOM 4226 C CA . GLU B 1 159 ? 12.375 -10.422 5.902 1 92.19 159 GLU B CA 1
ATOM 4227 C C . GLU B 1 159 ? 12.633 -8.984 6.344 1 92.19 159 GLU B C 1
ATOM 4229 O O . GLU B 1 159 ? 11.789 -8.102 6.141 1 92.19 159 GLU B O 1
ATOM 4234 N N . ALA B 1 160 ? 13.727 -8.789 6.926 1 93.44 160 ALA B N 1
ATOM 4235 C CA . ALA B 1 160 ? 14.078 -7.426 7.32 1 93.44 160 ALA B CA 1
ATOM 4236 C C . ALA B 1 160 ? 14.117 -6.496 6.113 1 93.44 160 ALA B C 1
ATOM 4238 O O . ALA B 1 160 ? 13.625 -5.367 6.172 1 93.44 160 ALA B O 1
ATOM 4239 N N . GLY B 1 161 ? 14.68 -6.961 5.039 1 93.19 161 GLY B N 1
ATOM 4240 C CA . GLY B 1 161 ? 14.742 -6.172 3.82 1 93.19 161 GLY B CA 1
ATOM 4241 C C . GLY B 1 161 ? 13.383 -5.836 3.254 1 93.19 161 GLY B C 1
ATOM 4242 O O . GLY B 1 161 ? 13.148 -4.707 2.814 1 93.19 161 GLY B O 1
ATOM 4243 N N . THR B 1 162 ? 12.57 -6.785 3.275 1 91.38 162 THR B N 1
ATOM 4244 C CA . THR B 1 162 ? 11.227 -6.586 2.729 1 91.38 162 THR B CA 1
ATOM 4245 C C . THR B 1 162 ? 10.453 -5.57 3.561 1 91.38 162 THR B C 1
ATOM 4247 O O . THR B 1 162 ? 9.609 -4.844 3.031 1 91.38 162 THR B O 1
ATOM 4250 N N . GLN B 1 163 ? 10.766 -5.441 4.781 1 90.88 163 GLN B N 1
ATOM 4251 C CA . GLN B 1 163 ? 10.008 -4.57 5.672 1 90.88 163 GLN B CA 1
ATOM 4252 C C . GLN B 1 163 ? 10.578 -3.154 5.676 1 90.88 163 GLN B C 1
ATOM 4254 O O . GLN B 1 163 ? 10.008 -2.25 6.297 1 90.88 163 GLN B O 1
ATOM 4259 N N . MET B 1 164 ? 11.633 -2.924 4.98 1 91.94 164 MET B N 1
ATOM 4260 C CA . MET B 1 164 ? 12.25 -1.604 4.961 1 91.94 164 MET B CA 1
ATOM 4261 C C . MET B 1 164 ? 11.336 -0.58 4.301 1 91.94 164 MET B C 1
ATOM 4263 O O . MET B 1 164 ? 11.383 0.607 4.629 1 91.94 164 MET B O 1
ATOM 4267 N N . VAL B 1 165 ? 10.508 -1.01 3.402 1 90.5 165 VAL B N 1
ATOM 4268 C CA . VAL B 1 165 ? 9.562 -0.094 2.762 1 90.5 165 VAL B CA 1
ATOM 4269 C C . VAL B 1 165 ? 8.633 0.504 3.811 1 90.5 165 VAL B C 1
ATOM 4271 O O . VAL B 1 165 ? 8.25 1.673 3.717 1 90.5 165 VAL B O 1
ATOM 4274 N N . PHE B 1 166 ? 8.258 -0.267 4.793 1 89.75 166 PHE B N 1
ATOM 4275 C CA . PHE B 1 166 ? 7.402 0.206 5.875 1 89.75 166 PHE B CA 1
ATOM 4276 C C . PHE B 1 166 ? 8.125 1.252 6.715 1 89.75 166 PHE B C 1
ATOM 4278 O O . PHE B 1 166 ? 7.527 2.26 7.105 1 89.75 166 PHE B O 1
ATOM 4285 N N . VAL B 1 167 ? 9.352 1 6.98 1 92.19 167 VAL B N 1
ATOM 4286 C CA . VAL B 1 167 ? 10.172 1.978 7.688 1 92.19 167 VAL B CA 1
ATOM 4287 C C . VAL B 1 167 ? 10.195 3.291 6.91 1 92.19 167 VAL B C 1
ATOM 4289 O O . VAL B 1 167 ? 10.047 4.367 7.492 1 92.19 167 VAL B O 1
ATOM 4292 N N . GLY B 1 168 ? 10.391 3.152 5.637 1 92.19 168 GLY B N 1
ATOM 4293 C CA . GLY B 1 168 ? 10.414 4.34 4.797 1 92.19 168 GLY B CA 1
ATOM 4294 C C . GLY B 1 168 ? 9.125 5.141 4.871 1 92.19 168 GLY B C 1
ATOM 4295 O O . GLY B 1 168 ? 9.156 6.371 4.926 1 92.19 168 GLY B O 1
ATOM 4296 N N . LEU B 1 169 ? 8.07 4.516 4.914 1 91.25 169 LEU B N 1
ATOM 4297 C CA . LEU B 1 169 ? 6.77 5.18 4.969 1 91.25 169 LEU B CA 1
ATOM 4298 C C . LEU B 1 169 ? 6.582 5.895 6.305 1 91.25 169 LEU B C 1
ATOM 4300 O O . LEU B 1 169 ? 6.172 7.055 6.336 1 91.25 169 LEU B O 1
ATOM 4304 N N . LEU B 1 170 ? 6.883 5.211 7.363 1 92.69 170 LEU B N 1
ATOM 4305 C CA . LEU B 1 170 ? 6.719 5.801 8.688 1 92.69 170 LEU B CA 1
ATOM 4306 C C . LEU B 1 170 ? 7.695 6.953 8.898 1 92.69 170 LEU B C 1
ATOM 4308 O O . LEU B 1 170 ? 7.367 7.938 9.562 1 92.69 170 LEU B O 1
ATOM 4312 N N . GLN B 1 171 ? 8.828 6.73 8.359 1 94.69 171 GLN B N 1
ATOM 4313 C CA . GLN B 1 171 ? 9.82 7.805 8.406 1 94.69 171 GLN B CA 1
ATOM 4314 C C . GLN B 1 171 ? 9.297 9.062 7.727 1 94.69 171 GLN B C 1
ATOM 4316 O O . GLN B 1 171 ? 9.445 10.172 8.25 1 94.69 171 GLN B O 1
ATOM 4321 N N . THR B 1 172 ? 8.773 8.883 6.551 1 93.06 172 THR B N 1
ATOM 4322 C CA . THR B 1 172 ? 8.227 10.016 5.812 1 93.06 172 THR B CA 1
ATOM 4323 C C . THR B 1 172 ? 7.121 10.703 6.617 1 93.06 172 THR B C 1
ATOM 4325 O O . THR B 1 172 ? 7.082 11.93 6.703 1 93.06 172 THR B O 1
ATOM 4328 N N . LEU B 1 173 ? 6.289 9.938 7.184 1 91.62 173 LEU B N 1
ATOM 4329 C CA . LEU B 1 173 ? 5.203 10.484 7.992 1 91.62 173 LEU B CA 1
ATOM 4330 C C . LEU B 1 173 ? 5.75 11.219 9.203 1 91.62 173 LEU B C 1
ATOM 4332 O O . LEU B 1 173 ? 5.305 12.328 9.516 1 91.62 173 LEU B O 1
ATOM 4336 N N . LEU B 1 174 ? 6.699 10.602 9.891 1 94.5 174 LEU B N 1
ATOM 4337 C CA . LEU B 1 174 ? 7.297 11.211 11.07 1 94.5 174 LEU B CA 1
ATOM 4338 C C . LEU B 1 174 ? 7.941 12.555 10.727 1 94.5 174 LEU B C 1
ATOM 4340 O O . LEU B 1 174 ? 7.711 13.555 11.414 1 94.5 174 LEU B O 1
ATOM 4344 N N . ILE B 1 175 ? 8.695 12.508 9.664 1 95.19 175 ILE B N 1
ATOM 4345 C CA . ILE B 1 175 ? 9.398 13.719 9.242 1 95.19 175 ILE B CA 1
ATOM 4346 C C . ILE B 1 175 ? 8.383 14.781 8.82 1 95.19 175 ILE B C 1
ATOM 4348 O O . ILE B 1 175 ? 8.531 15.953 9.156 1 95.19 175 ILE B O 1
ATOM 4352 N N . ALA B 1 176 ? 7.363 14.367 8.141 1 91.94 176 ALA B N 1
ATOM 4353 C CA . ALA B 1 176 ? 6.328 15.289 7.684 1 91.94 176 ALA B CA 1
ATOM 4354 C C . ALA B 1 176 ? 5.621 15.945 8.859 1 91.94 176 ALA B C 1
ATOM 4356 O O . ALA B 1 176 ? 5.215 17.109 8.781 1 91.94 176 ALA B O 1
ATOM 4357 N N . ILE B 1 177 ? 5.484 15.289 9.914 1 89.31 177 ILE B N 1
ATOM 4358 C CA . ILE B 1 177 ? 4.762 15.789 11.086 1 89.31 177 ILE B CA 1
ATOM 4359 C C . ILE B 1 177 ? 5.684 16.672 11.922 1 89.31 177 ILE B C 1
ATOM 4361 O O . ILE B 1 177 ? 5.281 17.75 12.375 1 89.31 177 ILE B O 1
ATOM 4365 N N . CYS B 1 178 ? 6.898 16.297 12.07 1 90.56 178 CYS B N 1
ATOM 4366 C CA . CYS B 1 178 ? 7.738 16.891 13.109 1 90.56 178 CYS B CA 1
ATOM 4367 C C . CYS B 1 178 ? 8.625 17.984 12.539 1 90.56 178 CYS B C 1
ATOM 4369 O O . CYS B 1 178 ? 8.875 19 13.195 1 90.56 178 CYS B O 1
ATOM 4371 N N . ILE B 1 179 ? 9.055 17.828 11.383 1 90.56 179 ILE B N 1
ATOM 4372 C CA . ILE B 1 179 ? 10.188 18.625 10.914 1 90.56 179 ILE B CA 1
ATOM 4373 C C . ILE B 1 179 ? 9.695 19.984 10.414 1 90.56 179 ILE B C 1
ATOM 4375 O O . ILE B 1 179 ? 10.312 21.016 10.688 1 90.56 179 ILE B O 1
ATOM 4379 N N . PRO B 1 180 ? 8.609 20.047 9.703 1 83.88 180 PRO B N 1
ATOM 4380 C CA . PRO B 1 180 ? 8.172 21.375 9.25 1 83.88 180 PRO B CA 1
ATOM 4381 C C . PRO B 1 180 ? 7.898 22.328 10.406 1 83.88 180 PRO B C 1
ATOM 4383 O O . PRO B 1 180 ? 7.973 23.547 10.234 1 83.88 180 PRO B O 1
ATOM 4386 N N . SER B 1 181 ? 7.645 21.859 11.555 1 78.81 181 SER B N 1
ATOM 4387 C CA . SER B 1 181 ? 7.34 22.688 12.711 1 78.81 181 SER B CA 1
ATOM 4388 C C . SER B 1 181 ? 8.578 23.438 13.195 1 78.81 181 SER B C 1
ATOM 4390 O O . SER B 1 181 ? 8.461 24.438 13.906 1 78.81 181 SER B O 1
ATOM 4392 N N . VAL B 1 182 ? 9.688 22.969 12.797 1 77.38 182 VAL B N 1
ATOM 4393 C CA . VAL B 1 182 ? 10.938 23.609 13.203 1 77.38 182 VAL B CA 1
ATOM 4394 C C . VAL B 1 182 ? 11.016 25.016 12.625 1 77.38 182 VAL B C 1
ATOM 4396 O O . VAL B 1 182 ? 11.453 25.953 13.305 1 77.38 182 VAL B O 1
ATOM 4399 N N . PHE B 1 183 ? 10.508 25.219 11.453 1 73.81 183 PHE B N 1
ATOM 4400 C CA . PHE B 1 183 ? 10.555 26.531 10.82 1 73.81 183 PHE B CA 1
ATOM 4401 C C . PHE B 1 183 ? 9.234 27.266 11 1 73.81 183 PHE B C 1
ATOM 4403 O O . PHE B 1 183 ? 9.211 28.5 11.109 1 73.81 183 PHE B O 1
ATOM 4410 N N . ALA B 1 184 ? 8.188 26.562 11.047 1 68.44 184 ALA B N 1
ATOM 4411 C CA . ALA B 1 184 ? 6.855 27.156 11.008 1 68.44 184 ALA B CA 1
ATOM 4412 C C . ALA B 1 184 ? 6.531 27.859 12.328 1 68.44 184 ALA B C 1
ATOM 4414 O O . ALA B 1 184 ? 5.781 28.828 12.352 1 68.44 184 ALA B O 1
ATOM 4415 N N . GLU B 1 185 ? 7.051 27.359 13.359 1 67.44 185 GLU B N 1
ATOM 4416 C CA . GLU B 1 185 ? 6.719 27.922 14.664 1 67.44 185 GLU B CA 1
ATOM 4417 C C . GLU B 1 185 ? 7.145 29.391 14.766 1 67.44 185 GLU B C 1
ATOM 4419 O O . GLU B 1 185 ? 6.453 30.188 15.391 1 67.44 185 GLU B O 1
ATOM 4424 N N . GLU B 1 186 ? 8.172 29.656 14.086 1 64.25 186 GLU B N 1
ATOM 4425 C CA . GLU B 1 186 ? 8.625 31.047 14.133 1 64.25 186 GLU B CA 1
ATOM 4426 C C . GLU B 1 186 ? 7.703 31.969 13.344 1 64.25 186 GLU B C 1
ATOM 4428 O O . GLU B 1 186 ? 7.512 33.125 13.703 1 64.25 186 GLU B O 1
ATOM 4433 N N . HIS B 1 187 ? 7.102 31.359 12.367 1 60.44 187 HIS B N 1
ATOM 4434 C CA . HIS B 1 187 ? 6.184 32.125 11.555 1 60.44 187 HIS B CA 1
ATOM 4435 C C . HIS B 1 187 ? 4.809 32.25 12.211 1 60.44 187 HIS B C 1
ATOM 4437 O O . HIS B 1 187 ? 4.184 33.312 12.188 1 60.44 187 HIS B O 1
ATOM 4443 N N . ILE B 1 188 ? 4.512 31.203 12.797 1 56.53 188 ILE B N 1
ATOM 4444 C CA . ILE B 1 188 ? 3.189 31.125 13.414 1 56.53 188 ILE B CA 1
ATOM 4445 C C . ILE B 1 188 ? 3.148 32 14.664 1 56.53 188 ILE B C 1
ATOM 4447 O O . ILE B 1 188 ? 2.162 32.688 14.906 1 56.53 188 ILE B O 1
ATOM 4451 N N . ARG B 1 189 ? 4.27 32.062 15.406 1 55.66 189 ARG B N 1
ATOM 4452 C CA . ARG B 1 189 ? 4.324 32.812 16.641 1 55.66 189 ARG B CA 1
ATOM 4453 C C . ARG B 1 189 ? 4.871 34.219 16.406 1 55.66 189 ARG B C 1
ATOM 4455 O O . ARG B 1 189 ? 5.008 35.031 17.344 1 55.66 189 ARG B O 1
ATOM 4462 N N . LYS B 1 190 ? 5.082 34.594 15.141 1 50.28 190 LYS B N 1
ATOM 4463 C CA . LYS B 1 190 ? 5.551 35.906 14.703 1 50.28 190 LYS B CA 1
ATOM 4464 C C . LYS B 1 190 ? 6.836 36.281 15.422 1 50.28 190 LYS B C 1
ATOM 4466 O O . LYS B 1 190 ? 7.012 37.438 15.812 1 50.28 190 LYS B O 1
ATOM 4471 N N . THR B 1 191 ? 7.547 35.125 15.914 1 49 191 THR B N 1
ATOM 4472 C CA . THR B 1 191 ? 8.82 35.438 16.562 1 49 191 THR B CA 1
ATOM 4473 C C . THR B 1 191 ? 9.93 35.594 15.531 1 49 191 THR B C 1
ATOM 4475 O O . THR B 1 191 ? 11.078 35.875 15.891 1 49 191 THR B O 1
ATOM 4478 N N . ASP B 1 192 ? 9.617 35.469 14.344 1 55.53 192 ASP B N 1
ATOM 4479 C CA . ASP B 1 192 ? 10.578 35.625 13.25 1 55.53 192 ASP B CA 1
ATOM 4480 C C . ASP B 1 192 ? 11.203 37 13.25 1 55.53 192 ASP B C 1
ATOM 4482 O O . ASP B 1 192 ? 12.375 37.188 12.93 1 55.53 192 ASP B O 1
ATOM 4486 N N . GLN B 1 193 ? 10.406 37.906 13.695 1 52.47 193 GLN B N 1
ATOM 4487 C CA . GLN B 1 193 ? 10.891 39.281 13.711 1 52.47 193 GLN B CA 1
ATOM 4488 C C . GLN B 1 193 ? 12 39.469 14.75 1 52.47 193 GLN B C 1
ATOM 4490 O O . GLN B 1 193 ? 12.938 40.25 14.539 1 52.47 193 GLN B O 1
ATOM 4495 N N . LEU B 1 194 ? 11.859 38.812 15.852 1 52.5 194 LEU B N 1
ATOM 4496 C CA . LEU B 1 194 ? 12.852 38.938 16.922 1 52.5 194 LEU B CA 1
ATOM 4497 C C . LEU B 1 194 ? 14.109 38.156 16.578 1 52.5 194 LEU B C 1
ATOM 4499 O O . LEU B 1 194 ? 15.227 38.625 16.844 1 52.5 194 LEU B O 1
ATOM 4503 N N . ASN B 1 195 ? 13.992 37.062 16.047 1 56.91 195 ASN B N 1
ATOM 4504 C CA . ASN B 1 195 ? 15.125 36.188 15.734 1 56.91 195 ASN B CA 1
ATOM 4505 C C . ASN B 1 195 ? 15.984 36.75 14.617 1 56.91 195 ASN B C 1
ATOM 4507 O O . ASN B 1 195 ? 17.203 36.562 14.602 1 56.91 195 ASN B O 1
ATOM 4511 N N . LEU B 1 196 ? 15.328 37.469 13.75 1 56.81 196 LEU B N 1
ATOM 4512 C CA . LEU B 1 196 ? 16.047 38 12.617 1 56.81 196 LEU B CA 1
ATOM 4513 C C . LEU B 1 196 ? 16.859 39.25 13.023 1 56.81 196 LEU B C 1
ATOM 4515 O O . LEU B 1 196 ? 17.797 39.625 12.328 1 56.81 196 LEU B O 1
ATOM 4519 N N . CYS B 1 197 ? 16.453 39.844 14.164 1 51.38 197 CYS B N 1
ATOM 4520 C CA . CYS B 1 197 ? 17.141 41.031 14.594 1 51.38 197 CYS B CA 1
ATOM 4521 C C . CYS B 1 197 ? 18.344 40.719 15.477 1 51.38 197 CYS B C 1
ATOM 4523 O O . CYS B 1 197 ? 19.109 41.594 15.859 1 51.38 197 CYS B O 1
ATOM 4525 N N . THR B 1 198 ? 18.375 39.469 15.938 1 54.59 198 THR B N 1
ATOM 4526 C CA . THR B 1 198 ? 19.5 39.219 16.844 1 54.59 198 THR B CA 1
ATOM 4527 C C . THR B 1 198 ? 20.781 39 16.062 1 54.59 198 THR B C 1
ATOM 4529 O O . THR B 1 198 ? 20.75 38.656 14.875 1 54.59 198 THR B O 1
ATOM 4532 N N . ASN B 1 199 ? 21.938 39.375 16.688 1 50.78 199 ASN B N 1
ATOM 4533 C CA . ASN B 1 199 ? 23.297 39.344 16.156 1 50.78 199 ASN B CA 1
ATOM 4534 C C . ASN B 1 199 ? 23.672 37.969 15.602 1 50.78 199 ASN B C 1
ATOM 4536 O O . ASN B 1 199 ? 24.547 37.875 14.758 1 50.78 199 ASN B O 1
ATOM 4540 N N . MET B 1 200 ? 23.391 37 16.5 1 56.06 200 MET B N 1
ATOM 4541 C CA . MET B 1 200 ? 23.875 35.688 16.031 1 56.06 200 MET B CA 1
ATOM 4542 C C . MET B 1 200 ? 23.047 35.188 14.859 1 56.06 200 MET B C 1
ATOM 4544 O O . MET B 1 200 ? 21.812 35.094 14.961 1 56.06 200 MET B O 1
ATOM 4548 N N . GLY B 1 201 ? 23.469 35.625 13.484 1 59.81 201 GLY B N 1
ATOM 4549 C CA . GLY B 1 201 ? 23.078 35.781 12.094 1 59.81 201 GLY B CA 1
ATOM 4550 C C . GLY B 1 201 ? 22.141 34.719 11.594 1 59.81 201 GLY B C 1
ATOM 4551 O O . GLY B 1 201 ? 22.047 33.625 12.203 1 59.81 201 GLY B O 1
ATOM 4552 N N . LYS B 1 202 ? 21.234 35.094 10.703 1 72.75 202 LYS B N 1
ATOM 4553 C CA . LYS B 1 202 ? 20.297 34.375 9.836 1 72.75 202 LYS B CA 1
ATOM 4554 C C . LYS B 1 202 ? 20.922 33.094 9.32 1 72.75 202 LYS B C 1
ATOM 4556 O O . LYS B 1 202 ? 20.25 32.062 9.266 1 72.75 202 LYS B O 1
ATOM 4561 N N . LYS B 1 203 ? 22.219 33.156 9.414 1 79.94 203 LYS B N 1
ATOM 4562 C CA . LYS B 1 203 ? 22.875 32 8.805 1 79.94 203 LYS B CA 1
ATOM 4563 C C . LYS B 1 203 ? 23.109 30.891 9.82 1 79.94 203 LYS B C 1
ATOM 4565 O O . LYS B 1 203 ? 22.828 29.719 9.539 1 79.94 203 LYS B O 1
ATOM 4570 N N . THR B 1 204 ? 23.562 31.234 11 1 83.25 204 THR B N 1
ATOM 4571 C CA . THR B 1 204 ? 23.891 30.234 12.016 1 83.25 204 THR B CA 1
ATOM 4572 C C . THR B 1 204 ? 22.625 29.562 12.523 1 83.25 204 THR B C 1
ATOM 4574 O O . THR B 1 204 ? 22.609 28.344 12.766 1 83.25 204 THR B O 1
ATOM 4577 N N . LEU B 1 205 ? 21.672 30.281 12.688 1 83.69 205 LEU B N 1
ATOM 4578 C CA . LEU B 1 205 ? 20.406 29.719 13.148 1 83.69 205 LEU B CA 1
ATOM 4579 C C . LEU B 1 205 ? 19.812 28.781 12.109 1 83.69 205 LEU B C 1
ATOM 4581 O O . LEU B 1 205 ? 19.281 27.719 12.445 1 83.69 205 LEU B O 1
ATOM 4585 N N . TYR B 1 206 ? 19.938 29.219 10.914 1 88.19 206 TYR B N 1
ATOM 4586 C CA . TYR B 1 206 ? 19.453 28.391 9.828 1 88.19 206 TYR B CA 1
ATOM 4587 C C . TYR B 1 206 ? 20.188 27.047 9.797 1 88.19 206 TYR B C 1
ATOM 4589 O O . TYR B 1 206 ? 19.562 25.984 9.695 1 88.19 206 TYR B O 1
ATOM 4597 N N . LEU B 1 207 ? 21.469 27.078 9.914 1 90 207 LEU B N 1
ATOM 4598 C CA . LEU B 1 207 ? 22.266 25.875 9.891 1 90 207 LEU B CA 1
ATOM 4599 C C . LEU B 1 207 ? 21.969 25 11.102 1 90 207 LEU B C 1
ATOM 4601 O O . LEU B 1 207 ? 22.016 23.766 11.016 1 90 207 LEU B O 1
ATOM 4605 N N . ALA B 1 208 ? 21.75 25.594 12.18 1 89.94 208 ALA B N 1
ATOM 4606 C CA . ALA B 1 208 ? 21.391 24.844 13.375 1 89.94 208 ALA B CA 1
ATOM 4607 C C . ALA B 1 208 ? 20.062 24.109 13.18 1 89.94 208 ALA B C 1
ATOM 4609 O O . ALA B 1 208 ? 19.922 22.953 13.594 1 89.94 208 ALA B O 1
ATOM 4610 N N . LYS B 1 209 ? 19.141 24.75 12.578 1 90.94 209 LYS B N 1
ATOM 4611 C CA . LYS B 1 209 ? 17.844 24.141 12.305 1 90.94 209 LYS B CA 1
ATOM 4612 C C . LYS B 1 209 ? 17.984 22.969 11.352 1 90.94 209 LYS B C 1
ATOM 4614 O O . LYS B 1 209 ? 17.375 21.922 11.555 1 90.94 209 LYS B O 1
ATOM 4619 N N . ILE B 1 210 ? 18.812 23.156 10.383 1 93.62 210 ILE B N 1
ATOM 4620 C CA . ILE B 1 210 ? 19.062 22.094 9.406 1 93.62 210 ILE B CA 1
ATOM 4621 C C . ILE B 1 210 ? 19.719 20.906 10.102 1 93.62 210 ILE B C 1
ATOM 4623 O O . ILE B 1 210 ? 19.312 19.75 9.891 1 93.62 210 ILE B O 1
ATOM 4627 N N . ALA B 1 211 ? 20.609 21.172 10.906 1 94.31 211 ALA B N 1
ATOM 4628 C CA . ALA B 1 211 ? 21.312 20.125 11.625 1 94.31 211 ALA B CA 1
ATOM 4629 C C . ALA B 1 211 ? 20.375 19.328 12.523 1 94.31 211 ALA B C 1
ATOM 4631 O O . ALA B 1 211 ? 20.438 18.109 12.586 1 94.31 211 ALA B O 1
ATOM 4632 N N . VAL B 1 212 ? 19.531 20.016 13.156 1 94.06 212 VAL B N 1
ATOM 4633 C CA . VAL B 1 212 ? 18.578 19.375 14.062 1 94.06 212 VAL B CA 1
ATOM 4634 C C . VAL B 1 212 ? 17.578 18.531 13.266 1 94.06 212 VAL B C 1
ATOM 4636 O O . VAL B 1 212 ? 17.297 17.391 13.617 1 94.06 212 VAL B O 1
ATOM 4639 N N . GLY B 1 213 ? 17.094 19.141 12.219 1 94.75 213 GLY B N 1
ATOM 4640 C CA . GLY B 1 213 ? 16.156 18.422 11.383 1 94.75 213 GLY B CA 1
ATOM 4641 C C . GLY B 1 213 ? 16.719 17.156 10.789 1 94.75 213 GLY B C 1
ATOM 4642 O O . GLY B 1 213 ? 16.109 16.094 10.867 1 94.75 213 GLY B O 1
ATOM 4643 N N . ILE B 1 214 ? 17.859 17.234 10.273 1 96.5 214 ILE B N 1
ATOM 4644 C CA . ILE B 1 214 ? 18.5 16.094 9.617 1 96.5 214 ILE B CA 1
ATOM 4645 C C . ILE B 1 214 ? 18.906 15.062 10.656 1 96.5 214 ILE B C 1
ATOM 4647 O O . ILE B 1 214 ? 18.641 13.867 10.5 1 96.5 214 ILE B O 1
ATOM 4651 N N . SER B 1 215 ? 19.531 15.531 11.711 1 96.75 215 SER B N 1
ATOM 4652 C CA . SER B 1 215 ? 20 14.594 12.727 1 96.75 215 SER B CA 1
ATOM 4653 C C . SER B 1 215 ? 18.844 13.883 13.406 1 96.75 215 SER B C 1
ATOM 4655 O O . SER B 1 215 ? 18.922 12.688 13.688 1 96.75 215 SER B O 1
ATOM 4657 N N . PHE B 1 216 ? 17.828 14.609 13.703 1 96.44 216 PHE B N 1
ATOM 4658 C CA . PHE B 1 216 ? 16.641 13.984 14.289 1 96.44 216 PHE B CA 1
ATOM 4659 C C . PHE B 1 216 ? 16.062 12.93 13.352 1 96.44 216 PHE B C 1
ATOM 4661 O O . PHE B 1 216 ? 15.727 11.828 13.773 1 96.44 216 PHE B O 1
ATOM 4668 N N . SER B 1 217 ? 15.922 13.258 12.102 1 97.38 217 SER B N 1
ATOM 4669 C CA . SER B 1 217 ? 15.375 12.344 11.102 1 97.38 217 SER B CA 1
ATOM 4670 C C . SER B 1 217 ? 16.234 11.094 10.969 1 97.38 217 SER B C 1
ATOM 4672 O O . SER B 1 217 ? 15.703 9.984 10.859 1 97.38 217 SER B O 1
ATOM 4674 N N . LEU B 1 218 ? 17.516 11.297 11.008 1 98 218 LEU B N 1
ATOM 4675 C CA . LEU B 1 218 ? 18.438 10.164 10.922 1 98 218 LEU B CA 1
ATOM 4676 C C . LEU B 1 218 ? 18.312 9.266 12.141 1 98 218 LEU B C 1
ATOM 4678 O O . LEU B 1 218 ? 18.203 8.047 12.008 1 98 218 LEU B O 1
ATOM 4682 N N . ALA B 1 219 ? 18.312 9.852 13.258 1 97.5 219 ALA B N 1
ATOM 4683 C CA . ALA B 1 219 ? 18.219 9.086 14.5 1 97.5 219 ALA B CA 1
ATOM 4684 C C . ALA B 1 219 ? 16.906 8.305 14.562 1 97.5 219 ALA B C 1
ATOM 4686 O O . ALA B 1 219 ? 16.891 7.129 14.93 1 97.5 219 ALA B O 1
ATOM 4687 N N . ALA B 1 220 ? 15.852 9.008 14.227 1 97.31 220 ALA B N 1
ATOM 4688 C CA . ALA B 1 220 ? 14.539 8.359 14.242 1 97.31 220 ALA B CA 1
ATOM 4689 C C . ALA B 1 220 ? 14.5 7.195 13.25 1 97.31 220 ALA B C 1
ATOM 4691 O O . ALA B 1 220 ? 13.922 6.145 13.547 1 97.31 220 ALA B O 1
ATOM 4692 N N . THR B 1 221 ? 15.094 7.383 12.133 1 97.5 221 THR B N 1
ATOM 4693 C CA . THR B 1 221 ? 15.125 6.34 11.109 1 97.5 221 THR B CA 1
ATOM 4694 C C . THR B 1 221 ? 15.906 5.125 11.617 1 97.5 221 THR B C 1
ATOM 4696 O O . THR B 1 221 ? 15.477 3.986 11.43 1 97.5 221 THR B O 1
ATOM 4699 N N . VAL B 1 222 ? 17.031 5.375 12.211 1 97.94 222 VAL B N 1
ATOM 4700 C CA . VAL B 1 222 ? 17.828 4.285 12.766 1 97.94 222 VAL B CA 1
ATOM 4701 C C . VAL B 1 222 ? 17.016 3.537 13.82 1 97.94 222 VAL B C 1
ATOM 4703 O O . VAL B 1 222 ? 17 2.305 13.844 1 97.94 222 VAL B O 1
ATOM 4706 N N . MET B 1 223 ? 16.312 4.27 14.617 1 98 223 MET B N 1
ATOM 4707 C CA . MET B 1 223 ? 15.508 3.654 15.664 1 98 223 MET B CA 1
ATOM 4708 C C . MET B 1 223 ? 14.406 2.783 15.062 1 98 223 MET B C 1
ATOM 4710 O O . MET B 1 223 ? 14.18 1.664 15.523 1 98 223 MET B O 1
ATOM 4714 N N . MET B 1 224 ? 13.805 3.26 14.078 1 97.38 224 MET B N 1
ATOM 4715 C CA . MET B 1 224 ? 12.734 2.502 13.445 1 97.38 224 MET B CA 1
ATOM 4716 C C . MET B 1 224 ? 13.289 1.276 12.727 1 97.38 224 MET B C 1
ATOM 4718 O O . MET B 1 224 ? 12.688 0.199 12.773 1 97.38 224 MET B O 1
ATOM 4722 N N . ALA B 1 225 ? 14.414 1.479 12.055 1 96.94 225 ALA B N 1
ATOM 4723 C CA . ALA B 1 225 ? 15.047 0.356 11.375 1 96.94 225 ALA B CA 1
ATOM 4724 C C . ALA B 1 225 ? 15.43 -0.744 12.359 1 96.94 225 ALA B C 1
ATOM 4726 O O . ALA B 1 225 ? 15.195 -1.927 12.102 1 96.94 225 ALA B O 1
ATOM 4727 N N . LEU B 1 226 ? 15.945 -0.368 13.477 1 97.06 226 LEU B N 1
ATOM 4728 C CA . LEU B 1 226 ? 16.312 -1.342 14.5 1 97.06 226 LEU B CA 1
ATOM 4729 C C . LEU B 1 226 ? 15.07 -1.978 15.117 1 97.06 226 LEU B C 1
ATOM 4731 O O . LEU B 1 226 ? 15.07 -3.168 15.438 1 97.06 226 LEU B O 1
ATOM 4735 N N . ALA B 1 227 ? 14.062 -1.205 15.258 1 96.56 227 ALA B N 1
ATOM 4736 C CA . ALA B 1 227 ? 12.82 -1.688 15.859 1 96.56 227 ALA B CA 1
ATOM 4737 C C . ALA B 1 227 ? 12.188 -2.789 15.008 1 96.56 227 ALA B C 1
ATOM 4739 O O . ALA B 1 227 ? 11.508 -3.674 15.539 1 96.56 227 ALA B O 1
ATOM 4740 N N . ILE B 1 228 ? 12.43 -2.738 13.758 1 94.19 228 ILE B N 1
ATOM 4741 C CA . ILE B 1 228 ? 11.859 -3.758 12.883 1 94.19 228 ILE B CA 1
ATOM 4742 C C . ILE B 1 228 ? 12.836 -4.922 12.75 1 94.19 228 ILE B C 1
ATOM 4744 O O . ILE B 1 228 ? 12.43 -6.086 12.742 1 94.19 228 ILE B O 1
ATOM 4748 N N . THR B 1 229 ? 14.133 -4.637 12.742 1 95.94 229 THR B N 1
ATOM 4749 C CA . THR B 1 229 ? 15.148 -5.641 12.445 1 95.94 229 THR B CA 1
ATOM 4750 C C . THR B 1 229 ? 15.398 -6.527 13.664 1 95.94 229 THR B C 1
ATOM 4752 O O . THR B 1 229 ? 15.555 -7.742 13.531 1 95.94 229 THR B O 1
ATOM 4755 N N . ILE B 1 230 ? 15.352 -5.988 14.805 1 95.94 230 ILE B N 1
ATOM 4756 C CA . ILE B 1 230 ? 15.688 -6.742 16 1 95.94 230 ILE B CA 1
ATOM 4757 C C . ILE B 1 230 ? 14.656 -7.848 16.234 1 95.94 230 ILE B C 1
ATOM 4759 O O . ILE B 1 230 ? 15.016 -9.023 16.328 1 95.94 230 ILE B O 1
ATOM 4763 N N . PRO B 1 231 ? 13.375 -7.562 16.234 1 93.81 231 PRO B N 1
ATOM 4764 C CA . PRO B 1 231 ? 12.406 -8.648 16.391 1 93.81 231 PRO B CA 1
ATOM 4765 C C . PRO B 1 231 ? 12.484 -9.664 15.25 1 93.81 231 PRO B C 1
ATOM 4767 O O . PRO B 1 231 ? 12.289 -10.867 15.477 1 93.81 231 PRO B O 1
ATOM 4770 N N . THR B 1 232 ? 12.742 -9.234 14.086 1 93.5 232 THR B N 1
ATOM 4771 C CA . THR B 1 232 ? 12.859 -10.133 12.938 1 93.5 232 THR B CA 1
ATOM 4772 C C . THR B 1 232 ? 14.008 -11.117 13.141 1 93.5 232 THR B C 1
ATOM 4774 O O . THR B 1 232 ? 13.852 -12.312 12.883 1 93.5 232 THR B O 1
ATOM 4777 N N . PHE B 1 233 ? 15.102 -10.648 13.656 1 95.19 233 PHE B N 1
ATOM 4778 C CA . PHE B 1 233 ? 16.266 -11.508 13.875 1 95.19 233 PHE B CA 1
ATOM 4779 C C . PHE B 1 233 ? 16.062 -12.398 15.094 1 95.19 233 PHE B C 1
ATOM 4781 O O . PHE B 1 233 ? 16.578 -13.516 15.141 1 95.19 233 PHE B O 1
ATOM 4788 N N . LEU B 1 234 ? 15.297 -11.938 16 1 91.44 234 LEU B N 1
ATOM 4789 C CA . LEU B 1 234 ? 15.008 -12.766 17.172 1 91.44 234 LEU B CA 1
ATOM 4790 C C . LEU B 1 234 ? 14.172 -13.984 16.781 1 91.44 234 LEU B C 1
ATOM 4792 O O . LEU B 1 234 ? 14.336 -15.062 17.359 1 91.44 234 LEU B O 1
ATOM 4796 N N . ILE B 1 235 ? 13.422 -13.844 15.805 1 87.94 235 ILE B N 1
ATOM 4797 C CA . ILE B 1 235 ? 12.523 -14.914 15.383 1 87.94 235 ILE B CA 1
ATOM 4798 C C . ILE B 1 235 ? 13.219 -15.805 14.359 1 87.94 235 ILE B C 1
ATOM 4800 O O . ILE B 1 235 ? 13.156 -17.031 14.453 1 87.94 235 ILE B O 1
ATOM 4804 N N . ASN B 1 236 ? 13.906 -15.203 13.453 1 91.62 236 ASN B N 1
ATOM 4805 C CA . ASN B 1 236 ? 14.445 -15.945 12.32 1 91.62 236 ASN B CA 1
ATOM 4806 C C . ASN B 1 236 ? 15.906 -16.312 12.539 1 91.62 236 ASN B C 1
ATOM 4808 O O . ASN B 1 236 ? 16.438 -17.203 11.867 1 91.62 236 ASN B O 1
ATOM 4812 N N . GLY B 1 237 ? 16.609 -15.648 13.422 1 92.25 237 GLY B N 1
ATOM 4813 C CA . GLY B 1 237 ? 18.016 -15.906 13.648 1 92.25 237 GLY B CA 1
ATOM 4814 C C . GLY B 1 237 ? 18.922 -14.922 12.938 1 92.25 237 GLY B C 1
ATOM 4815 O O . GLY B 1 237 ? 18.484 -14.188 12.055 1 92.25 237 GLY B O 1
ATOM 4816 N N . LEU B 1 238 ? 20.141 -14.883 13.281 1 94.38 238 LEU B N 1
ATOM 4817 C CA . LEU B 1 238 ? 21.125 -13.953 12.742 1 94.38 238 LEU B CA 1
ATOM 4818 C C . LEU B 1 238 ? 21.969 -14.625 11.664 1 94.38 238 LEU B C 1
ATOM 4820 O O . LEU B 1 238 ? 22.812 -13.977 11.031 1 94.38 238 LEU B O 1
ATOM 4824 N N . GLU B 1 239 ? 21.688 -15.805 11.344 1 95.81 239 GLU B N 1
ATOM 4825 C CA . GLU B 1 239 ? 22.469 -16.547 10.359 1 95.81 239 GLU B CA 1
ATOM 4826 C C . GLU B 1 239 ? 22.141 -16.078 8.938 1 95.81 239 GLU B C 1
ATOM 4828 O O . GLU B 1 239 ? 21.047 -15.609 8.664 1 95.81 239 GLU B O 1
ATOM 4833 N N . GLY B 1 240 ? 23.156 -16.172 8.102 1 96.25 240 GLY B N 1
ATOM 4834 C CA . GLY B 1 240 ? 22.906 -15.938 6.691 1 96.25 240 GLY B CA 1
ATOM 4835 C C . GLY B 1 240 ? 23.453 -14.609 6.207 1 96.25 240 GLY B C 1
ATOM 4836 O O . GLY B 1 240 ? 23.125 -14.156 5.109 1 96.25 240 GLY B O 1
ATOM 4837 N N . PHE B 1 241 ? 24.281 -13.984 7 1 96.88 241 PHE B N 1
ATOM 4838 C CA . PHE B 1 241 ? 24.844 -12.703 6.605 1 96.88 241 PHE B CA 1
ATOM 4839 C C . PHE B 1 241 ? 25.625 -12.844 5.297 1 96.88 241 PHE B C 1
ATOM 4841 O O . PHE B 1 241 ? 25.531 -11.977 4.426 1 96.88 241 PHE B O 1
ATOM 4848 N N . ASP B 1 242 ? 26.312 -13.969 5.117 1 96.88 242 ASP B N 1
ATOM 4849 C CA . ASP B 1 242 ? 27.172 -14.172 3.949 1 96.88 242 ASP B CA 1
ATOM 4850 C C . ASP B 1 242 ? 26.469 -15.016 2.889 1 96.88 242 ASP B C 1
ATOM 4852 O O . ASP B 1 242 ? 27.078 -15.406 1.894 1 96.88 242 ASP B O 1
ATOM 4856 N N . ALA B 1 243 ? 25.156 -15.281 3.098 1 97.31 243 ALA B N 1
ATOM 4857 C CA . ALA B 1 243 ? 24.391 -16.062 2.127 1 97.31 243 ALA B CA 1
ATOM 4858 C C . ALA B 1 243 ? 24.172 -15.266 0.841 1 97.31 243 ALA B C 1
ATOM 4860 O O . ALA B 1 243 ? 23.938 -14.062 0.882 1 97.31 243 ALA B O 1
ATOM 4861 N N . PRO B 1 244 ? 24.344 -15.961 -0.249 1 97.12 244 PRO B N 1
ATOM 4862 C CA . PRO B 1 244 ? 24.031 -15.266 -1.499 1 97.12 244 PRO B CA 1
ATOM 4863 C C . PRO B 1 244 ? 22.562 -14.859 -1.583 1 97.12 244 PRO B C 1
ATOM 4865 O O . PRO B 1 244 ? 21.688 -15.594 -1.126 1 97.12 244 PRO B O 1
ATOM 4868 N N . ILE B 1 245 ? 22.266 -13.719 -2.18 1 96.38 245 ILE B N 1
ATOM 4869 C CA . ILE B 1 245 ? 20.891 -13.219 -2.242 1 96.38 245 ILE B CA 1
ATOM 4870 C C . ILE B 1 245 ? 20.047 -14.148 -3.111 1 96.38 245 ILE B C 1
ATOM 4872 O O . ILE B 1 245 ? 18.812 -14.164 -3 1 96.38 245 ILE B O 1
ATOM 4876 N N . GLN B 1 246 ? 20.656 -14.961 -3.979 1 96.81 246 GLN B N 1
ATOM 4877 C CA . GLN B 1 246 ? 19.938 -15.883 -4.852 1 96.81 246 GLN B CA 1
ATOM 4878 C C . GLN B 1 246 ? 19.219 -16.953 -4.047 1 96.81 246 GLN B C 1
ATOM 4880 O O . GLN B 1 246 ? 18.328 -17.641 -4.566 1 96.81 246 GLN B O 1
ATOM 4885 N N . SER B 1 247 ? 19.594 -17.062 -2.771 1 95.69 247 SER B N 1
ATOM 4886 C CA . SER B 1 247 ? 18.906 -18.031 -1.915 1 95.69 247 SER B CA 1
ATOM 4887 C C . SER B 1 247 ? 17.422 -17.672 -1.771 1 95.69 247 SER B C 1
ATOM 4889 O O . SER B 1 247 ? 16.594 -18.547 -1.568 1 95.69 247 SER B O 1
ATOM 4891 N N . PHE B 1 248 ? 17.141 -16.375 -1.83 1 94.5 248 PHE B N 1
ATOM 4892 C CA . PHE B 1 248 ? 15.742 -15.984 -1.695 1 94.5 248 PHE B CA 1
ATOM 4893 C C . PHE B 1 248 ? 15.281 -15.172 -2.9 1 94.5 248 PHE B C 1
ATOM 4895 O O . PHE B 1 248 ? 14.086 -14.914 -3.066 1 94.5 248 PHE B O 1
ATOM 4902 N N . ALA B 1 249 ? 16.188 -14.797 -3.701 1 94.62 249 ALA B N 1
ATOM 4903 C CA . ALA B 1 249 ? 15.914 -14.117 -4.969 1 94.62 249 ALA B CA 1
ATOM 4904 C C . ALA B 1 249 ? 16.75 -14.719 -6.102 1 94.62 249 ALA B C 1
ATOM 4906 O O . ALA B 1 249 ? 17.672 -14.086 -6.613 1 94.62 249 ALA B O 1
ATOM 4907 N N . PRO B 1 250 ? 16.359 -15.828 -6.539 1 96.38 250 PRO B N 1
ATOM 4908 C CA . PRO B 1 250 ? 17.203 -16.609 -7.449 1 96.38 250 PRO B CA 1
ATOM 4909 C C . PRO B 1 250 ? 17.328 -15.953 -8.828 1 96.38 250 PRO B C 1
ATOM 4911 O O . PRO B 1 250 ? 18.234 -16.297 -9.594 1 96.38 250 PRO B O 1
ATOM 4914 N N . LEU B 1 251 ? 16.531 -15 -9.148 1 94.5 251 LEU B N 1
ATOM 4915 C CA . LEU B 1 251 ? 16.578 -14.398 -10.477 1 94.5 251 LEU B CA 1
ATOM 4916 C C . LEU B 1 251 ? 17.422 -13.125 -10.469 1 94.5 251 LEU B C 1
ATOM 4918 O O . LEU B 1 251 ? 17.641 -12.516 -11.516 1 94.5 251 LEU B O 1
ATOM 4922 N N . GLU B 1 252 ? 17.875 -12.758 -9.312 1 94.38 252 GLU B N 1
ATOM 4923 C CA . GLU B 1 252 ? 18.719 -11.57 -9.227 1 94.38 252 GLU B CA 1
ATOM 4924 C C . GLU B 1 252 ? 20.141 -11.852 -9.703 1 94.38 252 GLU B C 1
ATOM 4926 O O . GLU B 1 252 ? 20.719 -12.891 -9.367 1 94.38 252 GLU B O 1
ATOM 4931 N N . SER B 1 253 ? 20.703 -10.93 -10.461 1 94.31 253 SER B N 1
ATOM 4932 C CA . SER B 1 253 ? 22 -11.156 -11.102 1 94.31 253 SER B CA 1
ATOM 4933 C C . SER B 1 253 ? 23.125 -10.438 -10.359 1 94.31 253 SER B C 1
ATOM 4935 O O . SER B 1 253 ? 24.234 -10.312 -10.867 1 94.31 253 SER B O 1
ATOM 4937 N N . TRP B 1 254 ? 22.906 -9.969 -9.219 1 95.38 254 TRP B N 1
ATOM 4938 C CA . TRP B 1 254 ? 23.938 -9.305 -8.43 1 95.38 254 TRP B CA 1
ATOM 4939 C C . TRP B 1 254 ? 24.641 -10.297 -7.504 1 95.38 254 TRP B C 1
ATOM 4941 O O . TRP B 1 254 ? 23.984 -11.039 -6.773 1 95.38 254 TRP B O 1
ATOM 4951 N N . ALA B 1 255 ? 25.953 -10.234 -7.613 1 95.38 255 ALA B N 1
ATOM 4952 C CA . ALA B 1 255 ? 26.75 -11.062 -6.707 1 95.38 255 ALA B CA 1
ATOM 4953 C C . ALA B 1 255 ? 26.906 -10.383 -5.348 1 95.38 255 ALA B C 1
ATOM 4955 O O . ALA B 1 255 ? 27.938 -9.75 -5.086 1 95.38 255 ALA B O 1
ATOM 4956 N N . MET B 1 256 ? 25.891 -10.453 -4.582 1 95.19 256 MET B N 1
ATOM 4957 C CA . MET B 1 256 ? 25.906 -9.812 -3.27 1 95.19 256 MET B CA 1
ATOM 4958 C C . MET B 1 256 ? 25.344 -10.734 -2.203 1 95.19 256 MET B C 1
ATOM 4960 O O . MET B 1 256 ? 24.625 -11.695 -2.521 1 95.19 256 MET B O 1
ATOM 4964 N N . THR B 1 257 ? 25.719 -10.453 -0.991 1 97.31 257 THR B N 1
ATOM 4965 C CA . THR B 1 257 ? 25.234 -11.266 0.119 1 97.31 257 THR B CA 1
ATOM 4966 C C . THR B 1 257 ? 23.953 -10.664 0.71 1 97.31 257 THR B C 1
ATOM 4968 O O . THR B 1 257 ? 23.625 -9.508 0.449 1 97.31 257 THR B O 1
ATOM 4971 N N . ALA B 1 258 ? 23.25 -11.5 1.454 1 97.25 258 ALA B N 1
ATOM 4972 C CA . ALA B 1 258 ? 22.031 -11.062 2.107 1 97.25 258 ALA B CA 1
ATOM 4973 C C . ALA B 1 258 ? 22.297 -9.914 3.078 1 97.25 258 ALA B C 1
ATOM 4975 O O . ALA B 1 258 ? 21.516 -8.961 3.158 1 97.25 258 ALA B O 1
ATOM 4976 N N . GLY B 1 259 ? 23.391 -10.016 3.799 1 97.19 259 GLY B N 1
ATOM 4977 C CA . GLY B 1 259 ? 23.766 -8.953 4.711 1 97.19 259 GLY B CA 1
ATOM 4978 C C . GLY B 1 259 ? 24.094 -7.645 4 1 97.19 259 GLY B C 1
ATOM 4979 O O . GLY B 1 259 ? 23.688 -6.574 4.453 1 97.19 259 GLY B O 1
ATOM 4980 N N . GLU B 1 260 ? 24.812 -7.781 2.918 1 96.75 260 GLU B N 1
ATOM 4981 C CA . GLU B 1 260 ? 25.141 -6.598 2.129 1 96.75 260 GLU B CA 1
ATOM 4982 C C . GLU B 1 260 ? 23.875 -5.922 1.602 1 96.75 260 GLU B C 1
ATOM 4984 O O . GLU B 1 260 ? 23.75 -4.695 1.652 1 96.75 260 GLU B O 1
ATOM 4989 N N . ARG B 1 261 ? 23 -6.703 1.125 1 96.19 261 ARG B N 1
ATOM 4990 C CA . ARG B 1 261 ? 21.734 -6.172 0.605 1 96.19 261 ARG B CA 1
ATOM 4991 C C . ARG B 1 261 ? 20.984 -5.406 1.683 1 96.19 261 ARG B C 1
ATOM 4993 O O . ARG B 1 261 ? 20.5 -4.297 1.442 1 96.19 261 ARG B O 1
ATOM 5000 N N . LEU B 1 262 ? 20.891 -5.949 2.879 1 96.31 262 LEU B N 1
ATOM 5001 C CA . LEU B 1 262 ? 20.172 -5.297 3.971 1 96.31 262 LEU B CA 1
ATOM 5002 C C . LEU B 1 262 ? 20.844 -3.988 4.363 1 96.31 262 LEU B C 1
ATOM 5004 O O . LEU B 1 262 ? 20.188 -2.975 4.57 1 96.31 262 LEU B O 1
ATOM 5008 N N . LEU B 1 263 ? 22.141 -4.012 4.418 1 96.31 263 LEU B N 1
ATOM 5009 C CA . LEU B 1 263 ? 22.891 -2.812 4.793 1 96.31 263 LEU B CA 1
ATOM 5010 C C . LEU B 1 263 ? 22.688 -1.709 3.758 1 96.31 263 LEU B C 1
ATOM 5012 O O . LEU B 1 263 ? 22.562 -0.535 4.113 1 96.31 263 LEU B O 1
ATOM 5016 N N . ILE B 1 264 ? 22.688 -2.111 2.553 1 96.25 264 ILE B N 1
ATOM 5017 C CA . ILE B 1 264 ? 22.438 -1.143 1.49 1 96.25 264 ILE B CA 1
ATOM 5018 C C . ILE B 1 264 ? 21.047 -0.538 1.654 1 96.25 264 ILE B C 1
ATOM 5020 O O . ILE B 1 264 ? 20.875 0.68 1.558 1 96.25 264 ILE B O 1
ATOM 5024 N N . MET B 1 265 ? 20.094 -1.369 1.897 1 95.69 265 MET B N 1
ATOM 5025 C CA . MET B 1 265 ? 18.734 -0.89 2.053 1 95.69 265 MET B CA 1
ATOM 5026 C C . MET B 1 265 ? 18.609 0.058 3.242 1 95.69 265 MET B C 1
ATOM 5028 O O . MET B 1 265 ? 17.938 1.082 3.162 1 95.69 265 MET B O 1
ATOM 5032 N N . MET B 1 266 ? 19.281 -0.237 4.332 1 95.69 266 MET B N 1
ATOM 5033 C CA . MET B 1 266 ? 19.281 0.639 5.5 1 95.69 266 MET B CA 1
ATOM 5034 C C . MET B 1 266 ? 19.953 1.973 5.18 1 95.69 266 MET B C 1
ATOM 5036 O O . MET B 1 266 ? 19.453 3.029 5.582 1 95.69 266 MET B O 1
ATOM 5040 N N . ALA B 1 267 ? 20.984 1.87 4.441 1 96.12 267 ALA B N 1
ATOM 5041 C CA . ALA B 1 267 ? 21.688 3.09 4.035 1 96.12 267 ALA B CA 1
ATOM 5042 C C . ALA B 1 267 ? 20.797 3.961 3.158 1 96.12 267 ALA B C 1
ATOM 5044 O O . ALA B 1 267 ? 20.797 5.188 3.287 1 96.12 267 ALA B O 1
ATOM 5045 N N . MET B 1 268 ? 20.062 3.346 2.289 1 95.88 268 MET B N 1
ATOM 5046 C CA . MET B 1 268 ? 19.125 4.086 1.443 1 95.88 268 MET B CA 1
ATOM 5047 C C . MET B 1 268 ? 18.062 4.773 2.283 1 95.88 268 MET B C 1
ATOM 5049 O O . MET B 1 268 ? 17.641 5.895 1.978 1 95.88 268 MET B O 1
ATOM 5053 N N . GLY B 1 269 ? 17.625 4.086 3.303 1 95.94 269 GLY B N 1
ATOM 5054 C CA . GLY B 1 269 ? 16.688 4.699 4.223 1 95.94 269 GLY B CA 1
ATOM 5055 C C . GLY B 1 269 ? 17.219 5.957 4.883 1 95.94 269 GLY B C 1
ATOM 5056 O O . GLY B 1 269 ? 16.5 6.945 5.023 1 95.94 269 GLY B O 1
ATOM 5057 N N . LEU B 1 270 ? 18.453 5.922 5.227 1 97.81 270 LEU B N 1
ATOM 5058 C CA . LEU B 1 270 ? 19.078 7.078 5.852 1 97.81 270 LEU B CA 1
ATOM 5059 C C . LEU B 1 270 ? 19.219 8.227 4.859 1 97.81 270 LEU B C 1
ATOM 5061 O O . LEU B 1 270 ? 18.984 9.383 5.207 1 97.81 270 LEU B O 1
ATOM 5065 N N . LEU B 1 271 ? 19.562 7.867 3.68 1 97.75 271 LEU B N 1
ATOM 5066 C CA . LEU B 1 271 ? 19.672 8.891 2.643 1 97.75 271 LEU B CA 1
ATOM 5067 C C . LEU B 1 271 ? 18.312 9.516 2.34 1 97.75 271 LEU B C 1
ATOM 5069 O O . LEU B 1 271 ? 18.219 10.727 2.146 1 97.75 271 LEU B O 1
ATOM 5073 N N . ALA B 1 272 ? 17.359 8.656 2.303 1 96.88 272 ALA B N 1
ATOM 5074 C CA . ALA B 1 272 ? 16 9.172 2.098 1 96.88 272 ALA B CA 1
ATOM 5075 C C . ALA B 1 272 ? 15.602 10.117 3.223 1 96.88 272 ALA B C 1
ATOM 5077 O O . ALA B 1 272 ? 14.914 11.109 2.986 1 96.88 272 ALA B O 1
ATOM 5078 N N . ALA B 1 273 ? 16 9.836 4.422 1 97.56 273 ALA B N 1
ATOM 5079 C CA . ALA B 1 273 ? 15.703 10.688 5.566 1 97.56 273 ALA B CA 1
ATOM 5080 C C . ALA B 1 273 ? 16.328 12.07 5.391 1 97.56 273 ALA B C 1
ATOM 5082 O O . ALA B 1 273 ? 15.695 13.086 5.707 1 97.56 273 ALA B O 1
ATOM 5083 N N . ILE B 1 274 ? 17.5 12.078 4.914 1 97.88 274 ILE B N 1
ATOM 5084 C CA . ILE B 1 274 ? 18.172 13.344 4.66 1 97.88 274 ILE B CA 1
ATOM 5085 C C . ILE B 1 274 ? 17.406 14.141 3.609 1 97.88 274 ILE B C 1
ATOM 5087 O O . ILE B 1 274 ? 17.125 15.328 3.801 1 97.88 274 ILE B O 1
ATOM 5091 N N . LEU B 1 275 ? 17.031 13.484 2.592 1 97.56 275 LEU B N 1
ATOM 5092 C CA . LEU B 1 275 ? 16.297 14.125 1.508 1 97.56 275 LEU B CA 1
ATOM 5093 C C . LEU B 1 275 ? 14.953 14.656 1.999 1 97.56 275 LEU B C 1
ATOM 5095 O O . LEU B 1 275 ? 14.617 15.812 1.763 1 97.56 275 LEU B O 1
ATOM 5099 N N . HIS B 1 276 ? 14.188 13.828 2.688 1 96.81 276 HIS B N 1
ATOM 5100 C CA . HIS B 1 276 ? 12.867 14.203 3.16 1 96.81 276 HIS B CA 1
ATOM 5101 C C . HIS B 1 276 ? 12.938 15.359 4.152 1 96.81 276 HIS B C 1
ATOM 5103 O O . HIS B 1 276 ? 12.109 16.266 4.113 1 96.81 276 HIS B O 1
ATOM 5109 N N . SER B 1 277 ? 13.859 15.289 5.02 1 96.75 277 SER B N 1
ATOM 5110 C CA . SER B 1 277 ? 13.977 16.359 6.004 1 96.75 277 SER B CA 1
ATOM 5111 C C . SER B 1 277 ? 14.359 17.672 5.348 1 96.75 277 SER B C 1
ATOM 5113 O O . SER B 1 277 ? 13.781 18.719 5.656 1 96.75 277 SER B O 1
ATOM 5115 N N . ALA B 1 278 ? 15.305 17.609 4.43 1 96.25 278 ALA B N 1
ATOM 5116 C CA . ALA B 1 278 ? 15.711 18.828 3.713 1 96.25 278 ALA B CA 1
ATOM 5117 C C . ALA B 1 278 ? 14.547 19.391 2.902 1 96.25 278 ALA B C 1
ATOM 5119 O O . ALA B 1 278 ? 14.289 20.594 2.934 1 96.25 278 ALA B O 1
ATOM 5120 N N . ALA B 1 279 ? 13.883 18.547 2.225 1 95.31 279 ALA B N 1
ATOM 5121 C CA . ALA B 1 279 ? 12.734 18.969 1.423 1 95.31 279 ALA B CA 1
ATOM 5122 C C . ALA B 1 279 ? 11.625 19.516 2.307 1 95.31 279 ALA B C 1
ATOM 5124 O O . ALA B 1 279 ? 11.008 20.531 1.972 1 95.31 279 ALA B O 1
ATOM 5125 N N . GLY B 1 280 ? 11.391 18.828 3.402 1 93.56 280 GLY B N 1
ATOM 5126 C CA . GLY B 1 280 ? 10.367 19.281 4.332 1 93.56 280 GLY B CA 1
ATOM 5127 C C . GLY B 1 280 ? 10.648 20.672 4.891 1 93.56 280 GLY B C 1
ATOM 5128 O O . GLY B 1 280 ? 9.742 21.5 4.996 1 93.56 280 GLY B O 1
ATOM 5129 N N . MET B 1 281 ? 11.852 20.906 5.234 1 93.88 281 MET B N 1
ATOM 5130 C CA . MET B 1 281 ? 12.227 22.203 5.793 1 93.88 281 MET B CA 1
ATOM 5131 C C . MET B 1 281 ? 12.125 23.297 4.738 1 93.88 281 MET B C 1
ATOM 5133 O O . MET B 1 281 ? 11.672 24.406 5.027 1 93.88 281 MET B O 1
ATOM 5137 N N . LEU B 1 282 ? 12.547 22.984 3.527 1 94 282 LEU B N 1
ATOM 5138 C CA . LEU B 1 282 ? 12.43 23.953 2.445 1 94 282 LEU B CA 1
ATOM 5139 C C . LEU B 1 282 ? 10.969 24.328 2.201 1 94 282 LEU B C 1
ATOM 5141 O O . LEU B 1 282 ? 10.633 25.5 2.111 1 94 282 LEU B O 1
ATOM 5145 N N . MET B 1 283 ? 10.18 23.344 2.135 1 92.44 283 MET B N 1
ATOM 5146 C CA . MET B 1 283 ? 8.773 23.594 1.859 1 92.44 283 MET B CA 1
ATOM 5147 C C . MET B 1 283 ? 8.117 24.359 3.01 1 92.44 283 MET B C 1
ATOM 5149 O O . MET B 1 283 ? 7.242 25.203 2.787 1 92.44 283 MET B O 1
ATOM 5153 N N . SER B 1 284 ? 8.492 23.984 4.16 1 89.56 284 SER B N 1
ATOM 5154 C CA . SER B 1 284 ? 7.949 24.672 5.332 1 89.56 284 SER B CA 1
ATOM 5155 C C . SER B 1 284 ? 8.32 26.141 5.324 1 89.56 284 SER B C 1
ATOM 5157 O O . SER B 1 284 ? 7.504 27 5.672 1 89.56 284 SER B O 1
ATOM 5159 N N . GLU B 1 285 ? 9.531 26.422 4.961 1 87.38 285 GLU B N 1
ATOM 5160 C CA . GLU B 1 285 ? 9.992 27.797 4.867 1 87.38 285 GLU B CA 1
ATOM 5161 C C . GLU B 1 285 ? 9.258 28.562 3.766 1 87.38 285 GLU B C 1
ATOM 5163 O O . GLU B 1 285 ? 8.891 29.719 3.941 1 87.38 285 GLU B O 1
ATOM 5168 N N . LYS B 1 286 ? 9.031 27.891 2.703 1 87.44 286 LYS B N 1
ATOM 5169 C CA . LYS B 1 286 ? 8.367 28.547 1.575 1 87.44 286 LYS B CA 1
ATOM 5170 C C . LYS B 1 286 ? 6.879 28.75 1.858 1 87.44 286 LYS B C 1
ATOM 5172 O O . LYS B 1 286 ? 6.328 29.812 1.57 1 87.44 286 LYS B O 1
ATOM 5177 N N . ALA B 1 287 ? 6.297 27.734 2.395 1 84.5 287 ALA B N 1
ATOM 5178 C CA . ALA B 1 287 ? 4.859 27.797 2.646 1 84.5 287 ALA B CA 1
ATOM 5179 C C . ALA B 1 287 ? 4.555 28.531 3.945 1 84.5 287 ALA B C 1
ATOM 5181 O O . ALA B 1 287 ? 3.406 28.906 4.203 1 84.5 287 ALA B O 1
ATOM 5182 N N . ARG B 1 288 ? 5.504 28.703 4.805 1 81.88 288 ARG B N 1
ATOM 5183 C CA . ARG B 1 288 ? 5.352 29.375 6.094 1 81.88 288 ARG B CA 1
ATOM 5184 C C . ARG B 1 288 ? 4.309 28.672 6.957 1 81.88 288 ARG B C 1
ATOM 5186 O O . ARG B 1 288 ? 3.445 29.328 7.551 1 81.88 288 ARG B O 1
ATOM 5193 N N . GLY B 1 289 ? 4.363 27.359 6.82 1 81.62 289 GLY B N 1
ATOM 5194 C CA . GLY B 1 289 ? 3.428 26.531 7.57 1 81.62 289 GLY B CA 1
ATOM 5195 C C . GLY B 1 289 ? 3.811 25.062 7.594 1 81.62 289 GLY B C 1
ATOM 5196 O O . GLY B 1 289 ? 4.82 24.672 7.012 1 81.62 289 GLY B O 1
ATOM 5197 N N . ASN B 1 290 ? 2.986 24.297 8.344 1 83.56 290 ASN B N 1
ATOM 5198 C CA . ASN B 1 290 ? 3.32 22.891 8.539 1 83.56 290 ASN B CA 1
ATOM 5199 C C . ASN B 1 290 ? 2.393 21.984 7.734 1 83.56 290 ASN B C 1
ATOM 5201 O O . ASN B 1 290 ? 2.738 20.844 7.441 1 83.56 290 ASN B O 1
ATOM 5205 N N . VAL B 1 291 ? 1.296 22.484 7.316 1 80.44 291 VAL B N 1
ATOM 5206 C CA . VAL B 1 291 ? 0.255 21.625 6.758 1 80.44 291 VAL B CA 1
ATOM 5207 C C . VAL B 1 291 ? 0.565 21.312 5.297 1 80.44 291 VAL B C 1
ATOM 5209 O O . VAL B 1 291 ? 0.5 20.172 4.867 1 80.44 291 VAL B O 1
ATOM 5212 N N . ALA B 1 292 ? 0.954 22.359 4.562 1 83.88 292 ALA B N 1
ATOM 5213 C CA . ALA B 1 292 ? 1.22 22.188 3.137 1 83.88 292 ALA B CA 1
ATOM 5214 C C . ALA B 1 292 ? 2.379 21.219 2.91 1 83.88 292 ALA B C 1
ATOM 5216 O O . ALA B 1 292 ? 2.258 20.266 2.135 1 83.88 292 ALA B O 1
ATOM 5217 N N . PRO B 1 293 ? 3.463 21.406 3.629 1 88.38 293 PRO B N 1
ATOM 5218 C CA . PRO B 1 293 ? 4.559 20.438 3.459 1 88.38 293 PRO B CA 1
ATOM 5219 C C . PRO B 1 293 ? 4.152 19.016 3.82 1 88.38 293 PRO B C 1
ATOM 5221 O O . PRO B 1 293 ? 4.535 18.062 3.125 1 88.38 293 PRO B O 1
ATOM 5224 N N . MET B 1 294 ? 3.416 18.891 4.867 1 87.31 294 MET B N 1
ATOM 5225 C CA . MET B 1 294 ? 2.963 17.562 5.273 1 87.31 294 MET B CA 1
ATOM 5226 C C . MET B 1 294 ? 2.115 16.922 4.184 1 87.31 294 MET B C 1
ATOM 5228 O O . MET B 1 294 ? 2.307 15.75 3.852 1 87.31 294 MET B O 1
ATOM 5232 N N . ALA B 1 295 ? 1.247 17.672 3.635 1 84.25 295 ALA B N 1
ATOM 5233 C CA . ALA B 1 295 ? 0.348 17.172 2.596 1 84.25 295 ALA B CA 1
ATOM 5234 C C . ALA B 1 295 ? 1.128 16.719 1.363 1 84.25 295 ALA B C 1
ATOM 5236 O O . ALA B 1 295 ? 0.86 15.656 0.805 1 84.25 295 ALA B O 1
ATOM 5237 N N . VAL B 1 296 ? 2.072 17.484 1.015 1 87.62 296 VAL B N 1
ATOM 5238 C CA . VAL B 1 296 ? 2.846 17.203 -0.187 1 87.62 296 VAL B CA 1
ATOM 5239 C C . VAL B 1 296 ? 3.689 15.945 0.035 1 87.62 296 VAL B C 1
ATOM 5241 O O . VAL B 1 296 ? 3.736 15.062 -0.825 1 87.62 296 VAL B O 1
ATOM 5244 N N . MET B 1 297 ? 4.305 15.859 1.185 1 91.44 297 MET B N 1
ATOM 5245 C CA . MET B 1 297 ? 5.188 14.727 1.464 1 91.44 297 MET B CA 1
ATOM 5246 C C . MET B 1 297 ? 4.391 13.43 1.565 1 91.44 297 MET B C 1
ATOM 5248 O O . MET B 1 297 ? 4.742 12.43 0.938 1 91.44 297 MET B O 1
ATOM 5252 N N . VAL B 1 298 ? 3.293 13.477 2.252 1 87.5 298 VAL B N 1
ATOM 5253 C CA . VAL B 1 298 ? 2.465 12.289 2.432 1 87.5 298 VAL B CA 1
ATOM 5254 C C . VAL B 1 298 ? 1.763 11.945 1.12 1 87.5 298 VAL B C 1
ATOM 5256 O O . VAL B 1 298 ? 1.668 10.773 0.75 1 87.5 298 VAL B O 1
ATOM 5259 N N . GLY B 1 299 ? 1.271 12.953 0.467 1 85.06 299 GLY B N 1
ATOM 5260 C CA . GLY B 1 299 ? 0.658 12.719 -0.831 1 85.06 299 GLY B CA 1
ATOM 5261 C C . GLY B 1 299 ? 1.596 12.055 -1.822 1 85.06 299 GLY B C 1
ATOM 5262 O O . GLY B 1 299 ? 1.215 11.102 -2.502 1 85.06 299 GLY B O 1
ATOM 5263 N N . PHE B 1 300 ? 2.773 12.57 -1.858 1 86.5 300 PHE B N 1
ATOM 5264 C CA . PHE B 1 300 ? 3.762 12.016 -2.775 1 86.5 300 PHE B CA 1
ATOM 5265 C C . PHE B 1 300 ? 4.102 10.578 -2.396 1 86.5 300 PHE B C 1
ATOM 5267 O O . PHE B 1 300 ? 4.301 9.727 -3.271 1 86.5 300 PHE B O 1
ATOM 5274 N N . MET B 1 301 ? 4.18 10.352 -1.163 1 88.38 301 MET B N 1
ATOM 5275 C CA . MET B 1 301 ? 4.445 8.992 -0.685 1 88.38 301 MET B CA 1
ATOM 5276 C C . MET B 1 301 ? 3.338 8.039 -1.117 1 88.38 301 MET B C 1
ATOM 5278 O O . MET B 1 301 ? 3.615 6.938 -1.593 1 88.38 301 MET B O 1
ATOM 5282 N N . LEU B 1 302 ? 2.119 8.422 -1.015 1 82.94 302 LEU B N 1
ATOM 5283 C CA . LEU B 1 302 ? 0.988 7.574 -1.373 1 82.94 302 LEU B CA 1
ATOM 5284 C C . LEU B 1 302 ? 0.951 7.324 -2.877 1 82.94 302 LEU B C 1
ATOM 5286 O O . LEU B 1 302 ? 0.731 6.195 -3.318 1 82.94 302 LEU B O 1
ATOM 5290 N N . VAL B 1 303 ? 1.227 8.336 -3.6 1 79.44 303 VAL B N 1
ATOM 5291 C CA . VAL B 1 303 ? 1.243 8.188 -5.051 1 79.44 303 VAL B CA 1
ATOM 5292 C C . VAL B 1 303 ? 2.354 7.227 -5.461 1 79.44 303 VAL B C 1
ATOM 5294 O O . VAL B 1 303 ? 2.162 6.387 -6.344 1 79.44 303 VAL B O 1
ATOM 5297 N N . SER B 1 304 ? 3.441 7.328 -4.816 1 82.56 304 SER B N 1
ATOM 5298 C CA . SER B 1 304 ? 4.574 6.484 -5.172 1 82.56 304 SER B CA 1
ATOM 5299 C C . SER B 1 304 ? 4.305 5.023 -4.828 1 82.56 304 SER B C 1
ATOM 5301 O O . SER B 1 304 ? 4.855 4.117 -5.461 1 82.56 304 SER B O 1
ATOM 5303 N N . LEU B 1 305 ? 3.451 4.836 -3.863 1 79 305 LEU B N 1
ATOM 5304 C CA . LEU B 1 305 ? 3.125 3.473 -3.455 1 79 305 LEU B CA 1
ATOM 5305 C C . LEU B 1 305 ? 2.242 2.791 -4.492 1 79 305 LEU B C 1
ATOM 5307 O O . LEU B 1 305 ? 2.311 1.572 -4.668 1 79 305 LEU B O 1
ATOM 5311 N N . PHE B 1 306 ? 1.486 3.611 -5.219 1 75.69 306 PHE B N 1
ATOM 5312 C CA . PHE B 1 306 ? 0.468 2.988 -6.055 1 75.69 306 PHE B CA 1
ATOM 5313 C C . PHE B 1 306 ? 0.765 3.217 -7.535 1 75.69 306 PHE B C 1
ATOM 5315 O O . PHE B 1 306 ? 0.181 2.561 -8.398 1 75.69 306 PHE B O 1
ATOM 5322 N N . ALA B 1 307 ? 1.697 4.07 -7.809 1 75 307 ALA B N 1
ATOM 5323 C CA . ALA B 1 307 ? 1.951 4.41 -9.203 1 75 307 ALA B CA 1
ATOM 5324 C C . ALA B 1 307 ? 3.211 3.719 -9.719 1 75 307 ALA B C 1
ATOM 5326 O O . ALA B 1 307 ? 4.191 3.58 -8.984 1 75 307 ALA B O 1
ATOM 5327 N N . THR B 1 308 ? 3.094 3.152 -10.883 1 78.5 308 THR B N 1
ATOM 5328 C CA . THR B 1 308 ? 4.254 2.623 -11.586 1 78.5 308 THR B CA 1
ATOM 5329 C C . THR B 1 308 ? 4.371 3.24 -12.977 1 78.5 308 THR B C 1
ATOM 5331 O O . THR B 1 308 ? 3.365 3.627 -13.578 1 78.5 308 THR B O 1
ATOM 5334 N N . VAL B 1 309 ? 5.566 3.463 -13.344 1 79.06 309 VAL B N 1
ATOM 5335 C CA . VAL B 1 309 ? 5.812 3.984 -14.688 1 79.06 309 VAL B CA 1
ATOM 5336 C C . VAL B 1 309 ? 6.125 2.832 -15.641 1 79.06 309 VAL B C 1
ATOM 5338 O O . VAL B 1 309 ? 6.992 2 -15.352 1 79.06 309 VAL B O 1
ATOM 5341 N N . PRO B 1 310 ? 5.383 2.852 -16.656 1 76.19 310 PRO B N 1
ATOM 5342 C CA . PRO B 1 310 ? 5.629 1.787 -17.641 1 76.19 310 PRO B CA 1
ATOM 5343 C C . PRO B 1 310 ? 7.059 1.804 -18.172 1 76.19 310 PRO B C 1
ATOM 5345 O O . PRO B 1 310 ? 7.645 2.875 -18.344 1 76.19 310 PRO B O 1
ATOM 5348 N N . ASP B 1 311 ? 7.527 0.713 -18.531 1 76.94 311 ASP B N 1
ATOM 5349 C CA . ASP B 1 311 ? 8.914 0.534 -18.938 1 76.94 311 ASP B CA 1
ATOM 5350 C C . ASP B 1 311 ? 9.188 1.202 -20.297 1 76.94 311 ASP B C 1
ATOM 5352 O O . ASP B 1 311 ? 10.336 1.492 -20.625 1 76.94 311 ASP B O 1
ATOM 5356 N N . GLN B 1 312 ? 8.156 1.388 -21.047 1 76.44 312 GLN B N 1
ATOM 5357 C CA . GLN B 1 312 ? 8.32 2.008 -22.359 1 76.44 312 GLN B CA 1
ATOM 5358 C C . GLN B 1 312 ? 8.898 3.416 -22.234 1 76.44 312 GLN B C 1
ATOM 5360 O O . GLN B 1 312 ? 9.594 3.889 -23.125 1 76.44 312 GLN B O 1
ATOM 5365 N N . TYR B 1 313 ? 8.484 4.004 -21.219 1 81.38 313 TYR B N 1
ATOM 5366 C CA . TYR B 1 313 ? 9.055 5.316 -20.938 1 81.38 313 TYR B CA 1
ATOM 5367 C C . TYR B 1 313 ? 10.305 5.195 -20.078 1 81.38 313 TYR B C 1
ATOM 5369 O O . TYR B 1 313 ? 10.289 5.527 -18.891 1 81.38 313 TYR B O 1
ATOM 5377 N N . ARG B 1 314 ? 11.32 4.859 -20.703 1 83.88 314 ARG B N 1
ATOM 5378 C CA . ARG B 1 314 ? 12.539 4.426 -20.047 1 83.88 314 ARG B CA 1
ATOM 5379 C C . ARG B 1 314 ? 13.078 5.508 -19.109 1 83.88 314 ARG B C 1
ATOM 5381 O O . ARG B 1 314 ? 13.312 5.258 -17.922 1 83.88 314 ARG B O 1
ATOM 5388 N N . ALA B 1 315 ? 13.203 6.711 -19.672 1 86.31 315 ALA B N 1
ATOM 5389 C CA . ALA B 1 315 ? 13.781 7.797 -18.891 1 86.31 315 ALA B CA 1
ATOM 5390 C C . ALA B 1 315 ? 12.914 8.117 -17.672 1 86.31 315 ALA B C 1
ATOM 5392 O O . ALA B 1 315 ? 13.438 8.312 -16.578 1 86.31 315 ALA B O 1
ATOM 5393 N N . LEU B 1 316 ? 11.68 8.094 -17.906 1 86.44 316 LEU B N 1
ATOM 5394 C CA . LEU B 1 316 ? 10.75 8.391 -16.812 1 86.44 316 LEU B CA 1
ATOM 5395 C C . LEU B 1 316 ? 10.734 7.266 -15.789 1 86.44 316 LEU B C 1
ATOM 5397 O O . LEU B 1 316 ? 10.656 7.516 -14.586 1 86.44 316 LEU B O 1
ATOM 5401 N N . ALA B 1 317 ? 10.828 6.062 -16.328 1 87.31 317 ALA B N 1
ATOM 5402 C CA . ALA B 1 317 ? 10.852 4.914 -15.43 1 87.31 317 ALA B CA 1
ATOM 5403 C C . ALA B 1 317 ? 12.125 4.906 -14.578 1 87.31 317 ALA B C 1
ATOM 5405 O O . ALA B 1 317 ? 12.078 4.59 -13.391 1 87.31 317 ALA B O 1
ATOM 5406 N N . GLN B 1 318 ? 13.156 5.285 -15.164 1 89.69 318 GLN B N 1
ATOM 5407 C CA . GLN B 1 318 ? 14.422 5.375 -14.438 1 89.69 318 GLN B CA 1
ATOM 5408 C C . GLN B 1 318 ? 14.352 6.449 -13.352 1 89.69 318 GLN B C 1
ATOM 5410 O O . GLN B 1 318 ? 14.797 6.227 -12.227 1 89.69 318 GLN B O 1
ATOM 5415 N N . ALA B 1 319 ? 13.82 7.508 -13.727 1 90.5 319 ALA B N 1
ATOM 5416 C CA . ALA B 1 319 ? 13.672 8.586 -12.75 1 90.5 319 ALA B CA 1
ATOM 5417 C C . ALA B 1 319 ? 12.75 8.164 -11.609 1 90.5 319 ALA B C 1
ATOM 5419 O O . ALA B 1 319 ? 13.016 8.469 -10.445 1 90.5 319 ALA B O 1
ATOM 5420 N N . TRP B 1 320 ? 11.75 7.434 -11.984 1 89.69 320 TRP B N 1
ATOM 5421 C CA . TRP B 1 320 ? 10.766 6.984 -11.008 1 89.69 320 TRP B CA 1
ATOM 5422 C C . TRP B 1 320 ? 11.375 5.957 -10.055 1 89.69 320 TRP B C 1
ATOM 5424 O O . TRP B 1 320 ? 10.977 5.863 -8.891 1 89.69 320 TRP B O 1
ATOM 5434 N N . ASP B 1 321 ? 12.344 5.273 -10.562 1 90.06 321 ASP B N 1
ATOM 5435 C CA . ASP B 1 321 ? 13.016 4.273 -9.734 1 90.06 321 ASP B CA 1
ATOM 5436 C C . ASP B 1 321 ? 13.781 4.93 -8.594 1 90.06 321 ASP B C 1
ATOM 5438 O O . ASP B 1 321 ? 14.055 4.289 -7.574 1 90.06 321 ASP B O 1
ATOM 5442 N N . LEU B 1 322 ? 14.055 6.188 -8.773 1 93.38 322 LEU B N 1
ATOM 5443 C CA . LEU B 1 322 ? 14.875 6.867 -7.773 1 93.38 322 LEU B CA 1
ATOM 5444 C C . LEU B 1 322 ? 14.008 7.516 -6.703 1 93.38 322 LEU B C 1
ATOM 5446 O O . LEU B 1 322 ? 14.523 8.047 -5.715 1 93.38 322 LEU B O 1
ATOM 5450 N N . VAL B 1 323 ? 12.758 7.398 -6.855 1 92.19 323 VAL B N 1
ATOM 5451 C CA . VAL B 1 323 ? 11.867 7.965 -5.844 1 92.19 323 VAL B CA 1
ATOM 5452 C C . VAL B 1 323 ? 11.953 7.141 -4.562 1 92.19 323 VAL B C 1
ATOM 5454 O O . VAL B 1 323 ? 11.992 5.906 -4.613 1 92.19 323 VAL B O 1
ATOM 5457 N N . PRO B 1 324 ? 11.953 7.812 -3.393 1 90.19 324 PRO B N 1
ATOM 5458 C CA . PRO B 1 324 ? 12.18 7.113 -2.127 1 90.19 324 PRO B CA 1
ATOM 5459 C C . PRO B 1 324 ? 11.227 5.941 -1.918 1 90.19 324 PRO B C 1
ATOM 5461 O O . PRO B 1 324 ? 11.633 4.891 -1.418 1 90.19 324 PRO B O 1
ATOM 5464 N N . GLY B 1 325 ? 10.062 6.051 -2.328 1 87.25 325 GLY B N 1
ATOM 5465 C CA . GLY B 1 325 ? 9.125 4.945 -2.193 1 87.25 325 GLY B CA 1
ATOM 5466 C C . GLY B 1 325 ? 9.578 3.691 -2.914 1 87.25 325 GLY B C 1
ATOM 5467 O O . GLY B 1 325 ? 9.383 2.578 -2.42 1 87.25 325 GLY B O 1
ATOM 5468 N N . ASN B 1 326 ? 10.203 3.848 -4 1 89.25 326 ASN B N 1
ATOM 5469 C CA . ASN B 1 326 ? 10.688 2.719 -4.789 1 89.25 326 ASN B CA 1
ATOM 5470 C C . ASN B 1 326 ? 12.039 2.221 -4.289 1 89.25 326 ASN B C 1
ATOM 5472 O O . ASN B 1 326 ? 12.289 1.015 -4.254 1 89.25 326 ASN B O 1
ATOM 5476 N N . VAL B 1 327 ? 12.828 3.17 -3.922 1 91 327 VAL B N 1
ATOM 5477 C CA . VAL B 1 327 ? 14.18 2.836 -3.486 1 91 327 VAL B CA 1
ATOM 5478 C C . VAL B 1 327 ? 14.125 2.014 -2.201 1 91 327 VAL B C 1
ATOM 5480 O O . VAL B 1 327 ? 14.992 1.179 -1.95 1 91 327 VAL B O 1
ATOM 5483 N N . LEU B 1 328 ? 13.086 2.164 -1.469 1 89 328 LEU B N 1
ATOM 5484 C CA . LEU B 1 328 ? 13 1.479 -0.183 1 89 328 LEU B CA 1
ATOM 5485 C C . LEU B 1 328 ? 12.203 0.187 -0.305 1 89 328 LEU B C 1
ATOM 5487 O O . LEU B 1 328 ? 12.086 -0.567 0.664 1 89 328 LEU B O 1
ATOM 5491 N N . SER B 1 329 ? 11.711 0.02 -1.478 1 86.69 329 SER B N 1
ATOM 5492 C CA . SER B 1 329 ? 11.078 -1.272 -1.721 1 86.69 329 SER B CA 1
ATOM 5493 C C . SER B 1 329 ? 12.117 -2.385 -1.83 1 86.69 329 SER B C 1
ATOM 5495 O O . SER B 1 329 ? 13.297 -2.121 -2.096 1 86.69 329 SER B O 1
ATOM 5497 N N . ALA B 1 330 ? 11.703 -3.59 -1.628 1 75.69 330 ALA B N 1
ATOM 5498 C CA . ALA B 1 330 ? 12.625 -4.723 -1.548 1 75.69 330 ALA B CA 1
ATOM 5499 C C . ALA B 1 330 ? 13.375 -4.91 -2.861 1 75.69 330 ALA B C 1
ATOM 5501 O O . ALA B 1 330 ? 14.539 -5.32 -2.863 1 75.69 330 ALA B O 1
ATOM 5502 N N . THR B 1 331 ? 12.805 -4.645 -3.959 1 74.5 331 THR B N 1
ATOM 5503 C CA . THR B 1 331 ? 13.461 -4.918 -5.234 1 74.5 331 THR B CA 1
ATOM 5504 C C . THR B 1 331 ? 13.82 -3.615 -5.941 1 74.5 331 THR B C 1
ATOM 5506 O O . THR B 1 331 ? 14.484 -3.633 -6.98 1 74.5 331 THR B O 1
ATOM 5509 N N . GLY B 1 332 ? 13.555 -2.541 -5.324 1 80.5 332 GLY B N 1
ATOM 5510 C CA . GLY B 1 332 ? 13.656 -1.262 -6.008 1 80.5 332 GLY B CA 1
ATOM 5511 C C . GLY B 1 332 ? 15.086 -0.869 -6.324 1 80.5 332 GLY B C 1
ATOM 5512 O O . GLY B 1 332 ? 15.445 -0.666 -7.484 1 80.5 332 GLY B O 1
ATOM 5513 N N . PRO B 1 333 ? 15.938 -0.952 -5.395 1 86.44 333 PRO B N 1
ATOM 5514 C CA . PRO B 1 333 ? 17.297 -0.471 -5.629 1 86.44 333 PRO B CA 1
ATOM 5515 C C . PRO B 1 333 ? 18.125 -1.42 -6.5 1 86.44 333 PRO B C 1
ATOM 5517 O O . PRO B 1 333 ? 19.141 -1.021 -7.066 1 86.44 333 PRO B O 1
ATOM 5520 N N . PHE B 1 334 ? 17.625 -2.588 -6.66 1 91.25 334 PHE B N 1
ATOM 5521 C CA . PHE B 1 334 ? 18.438 -3.605 -7.316 1 91.25 334 PHE B CA 1
ATOM 5522 C C . PHE B 1 334 ? 17.828 -3.988 -8.664 1 91.25 334 PHE B C 1
ATOM 5524 O O . PHE B 1 334 ? 18.062 -5.09 -9.164 1 91.25 334 PHE B O 1
ATOM 5531 N N . GLY B 1 335 ? 17.125 -3.102 -9.133 1 87.94 335 GLY B N 1
ATOM 5532 C CA . GLY B 1 335 ? 16.547 -3.316 -10.453 1 87.94 335 GLY B CA 1
ATOM 5533 C C . GLY B 1 335 ? 17.594 -3.379 -11.547 1 87.94 335 GLY B C 1
ATOM 5534 O O . GLY B 1 335 ? 18.75 -3.01 -11.336 1 87.94 335 GLY B O 1
ATOM 5535 N N . VAL B 1 336 ? 17.219 -3.809 -12.672 1 89.81 336 VAL B N 1
ATOM 5536 C CA . VAL B 1 336 ? 18.156 -4.102 -13.75 1 89.81 336 VAL B CA 1
ATOM 5537 C C . VAL B 1 336 ? 18.328 -2.873 -14.641 1 89.81 336 VAL B C 1
ATOM 5539 O O . VAL B 1 336 ? 19.25 -2.811 -15.453 1 89.81 336 VAL B O 1
ATOM 5542 N N . ARG B 1 337 ? 17.438 -1.906 -14.469 1 89 337 ARG B N 1
ATOM 5543 C CA . ARG B 1 337 ? 17.578 -0.685 -15.258 1 89 337 ARG B CA 1
ATOM 5544 C C . ARG B 1 337 ? 18.703 0.19 -14.719 1 89 337 ARG B C 1
ATOM 5546 O O . ARG B 1 337 ? 18.531 0.873 -13.703 1 89 337 ARG B O 1
ATOM 5553 N N . LEU B 1 338 ? 19.734 0.236 -15.492 1 93.94 338 LEU B N 1
ATOM 5554 C CA . LEU B 1 338 ? 20.953 0.892 -15.023 1 93.94 338 LEU B CA 1
ATOM 5555 C C . LEU B 1 338 ? 21.016 2.332 -15.516 1 93.94 338 LEU B C 1
ATOM 5557 O O . LEU B 1 338 ? 20.234 2.734 -16.375 1 93.94 338 LEU B O 1
ATOM 5561 N N . PHE B 1 339 ? 21.844 3.074 -14.891 1 93.44 339 PHE B N 1
ATOM 5562 C CA . PHE B 1 339 ? 22.141 4.449 -15.273 1 93.44 339 PHE B CA 1
ATOM 5563 C C . PHE B 1 339 ? 23.562 4.551 -15.844 1 93.44 339 PHE B C 1
ATOM 5565 O O . PHE B 1 339 ? 24.5 4.027 -15.258 1 93.44 339 PHE B O 1
ATOM 5572 N N . GLN B 1 340 ? 23.578 5.082 -17 1 92.06 340 GLN B N 1
ATOM 5573 C CA . GLN B 1 340 ? 24.906 5.301 -17.578 1 92.06 340 GLN B CA 1
ATOM 5574 C C . GLN B 1 340 ? 25.453 6.68 -17.219 1 92.06 340 GLN B C 1
ATOM 5576 O O . GLN B 1 340 ? 24.906 7.699 -17.641 1 92.06 340 GLN B O 1
ATOM 5581 N N . ILE B 1 341 ? 26.391 6.645 -16.312 1 90.25 341 ILE B N 1
ATOM 5582 C CA . ILE B 1 341 ? 27.016 7.895 -15.883 1 90.25 341 ILE B CA 1
ATOM 5583 C C . ILE B 1 341 ? 28.516 7.855 -16.172 1 90.25 341 ILE B C 1
ATOM 5585 O O . ILE B 1 341 ? 29.234 6.996 -15.656 1 90.25 341 ILE B O 1
ATOM 5589 N N . PHE B 1 342 ? 29.031 8.734 -17 1 90.56 342 PHE B N 1
ATOM 5590 C CA . PHE B 1 342 ? 30.438 8.867 -17.375 1 90.56 342 PHE B CA 1
ATOM 5591 C C . PHE B 1 342 ? 30.984 7.547 -17.922 1 90.56 342 PHE B C 1
ATOM 5593 O O . PHE B 1 342 ? 32.062 7.098 -17.531 1 90.56 342 PHE B O 1
ATOM 5600 N N . GLY B 1 343 ? 30.172 6.758 -18.625 1 87.75 343 GLY B N 1
ATOM 5601 C CA . GLY B 1 343 ? 30.609 5.543 -19.297 1 87.75 343 GLY B CA 1
ATOM 5602 C C . GLY B 1 343 ? 30.484 4.309 -18.422 1 87.75 343 GLY B C 1
ATOM 5603 O O . GLY B 1 343 ? 30.828 3.201 -18.859 1 87.75 343 GLY B O 1
ATOM 5604 N N . ARG B 1 344 ? 30.062 4.504 -17.234 1 93.81 344 ARG B N 1
ATOM 5605 C CA . ARG B 1 344 ? 29.891 3.365 -16.344 1 93.81 344 ARG B CA 1
ATOM 5606 C C . ARG B 1 344 ? 28.422 3.102 -16.062 1 93.81 344 ARG B C 1
ATOM 5608 O O . ARG B 1 344 ? 27.609 4.035 -16 1 93.81 344 ARG B O 1
ATOM 5615 N N . TYR B 1 345 ? 28.094 1.793 -15.984 1 95.56 345 TYR B N 1
ATOM 5616 C CA . TYR B 1 345 ? 26.734 1.403 -15.648 1 95.56 345 TYR B CA 1
ATOM 5617 C C . TYR B 1 345 ? 26.562 1.279 -14.141 1 95.56 345 TYR B C 1
ATOM 5619 O O . TYR B 1 345 ? 27.328 0.572 -13.477 1 95.56 345 TYR B O 1
ATOM 5627 N N . LEU B 1 346 ? 25.656 2.072 -13.664 1 95 346 LEU B N 1
ATOM 5628 C CA . LEU B 1 346 ? 25.391 2.07 -12.227 1 95 346 LEU B CA 1
ATOM 5629 C C . LEU B 1 346 ? 23.953 1.651 -11.945 1 95 346 LEU B C 1
ATOM 5631 O O . LEU B 1 346 ? 23.031 2.031 -12.672 1 95 346 LEU B O 1
ATOM 5635 N N . ALA B 1 347 ? 23.844 0.833 -10.891 1 93.56 347 ALA B N 1
ATOM 5636 C CA . ALA B 1 347 ? 22.5 0.473 -10.43 1 93.56 347 ALA B CA 1
ATOM 5637 C C . ALA B 1 347 ? 21.875 1.607 -9.625 1 93.56 347 ALA B C 1
ATOM 5639 O O . ALA B 1 347 ? 22.562 2.568 -9.258 1 93.56 347 ALA B O 1
ATOM 5640 N N . ALA B 1 348 ? 20.609 1.501 -9.359 1 93.38 348 ALA B N 1
ATOM 5641 C CA . ALA B 1 348 ? 19.875 2.549 -8.648 1 93.38 348 ALA B CA 1
ATOM 5642 C C . ALA B 1 348 ? 20.484 2.805 -7.273 1 93.38 348 ALA B C 1
ATOM 5644 O O . ALA B 1 348 ? 20.625 3.957 -6.852 1 93.38 348 ALA B O 1
ATOM 5645 N N . TRP B 1 349 ? 20.922 1.755 -6.555 1 94.62 349 TRP B N 1
ATOM 5646 C CA . TRP B 1 349 ? 21.438 1.928 -5.203 1 94.62 349 TRP B CA 1
ATOM 5647 C C . TRP B 1 349 ? 22.781 2.654 -5.219 1 94.62 349 TRP B C 1
ATOM 5649 O O . TRP B 1 349 ? 23.203 3.217 -4.203 1 94.62 349 TRP B O 1
ATOM 5659 N N . GLN B 1 350 ? 23.453 2.662 -6.34 1 95.19 350 GLN B N 1
ATOM 5660 C CA . GLN B 1 350 ? 24.719 3.375 -6.465 1 95.19 350 GLN B CA 1
ATOM 5661 C C . GLN B 1 350 ? 24.5 4.832 -6.859 1 95.19 350 GLN B C 1
ATOM 5663 O O . GLN B 1 350 ? 25.312 5.695 -6.559 1 95.19 350 GLN B O 1
ATOM 5668 N N . VAL B 1 351 ? 23.391 5.113 -7.512 1 95.88 351 VAL B N 1
ATOM 5669 C CA . VAL B 1 351 ? 23.094 6.449 -8.008 1 95.88 351 VAL B CA 1
ATOM 5670 C C . VAL B 1 351 ? 22.375 7.254 -6.926 1 95.88 351 VAL B C 1
ATOM 5672 O O . VAL B 1 351 ? 22.531 8.477 -6.836 1 95.88 351 VAL B O 1
ATOM 5675 N N . VAL B 1 352 ? 21.625 6.621 -6.07 1 96.06 352 VAL B N 1
ATOM 5676 C CA . VAL B 1 352 ? 20.75 7.238 -5.082 1 96.06 352 VAL B CA 1
ATOM 5677 C C . VAL B 1 352 ? 21.578 8.125 -4.148 1 96.06 352 VAL B C 1
ATOM 5679 O O . VAL B 1 352 ? 21.203 9.266 -3.877 1 96.06 352 VAL B O 1
ATOM 5682 N N . PRO B 1 353 ? 22.75 7.66 -3.646 1 96.56 353 PRO B N 1
ATOM 5683 C CA . PRO B 1 353 ? 23.531 8.531 -2.766 1 96.56 353 PRO B CA 1
ATOM 5684 C C . PRO B 1 353 ? 23.922 9.852 -3.43 1 96.56 353 PRO B C 1
ATOM 5686 O O . PRO B 1 353 ? 23.844 10.914 -2.795 1 96.56 353 PRO B O 1
ATOM 5689 N N . ILE B 1 354 ? 24.188 9.836 -4.68 1 96 354 ILE B N 1
ATOM 5690 C CA . ILE B 1 354 ? 24.609 11.039 -5.402 1 96 354 ILE B CA 1
ATOM 5691 C C . ILE B 1 354 ? 23.406 11.953 -5.605 1 96 354 ILE B C 1
ATOM 5693 O O . ILE B 1 354 ? 23.453 13.141 -5.281 1 96 354 ILE B O 1
ATOM 5697 N N . VAL B 1 355 ? 22.359 11.391 -6.059 1 96.5 355 VAL B N 1
ATOM 5698 C CA . VAL B 1 355 ? 21.188 12.172 -6.406 1 96.5 355 VAL B CA 1
ATOM 5699 C C . VAL B 1 355 ? 20.531 12.727 -5.137 1 96.5 355 VAL B C 1
ATOM 5701 O O . VAL B 1 355 ? 20.188 13.906 -5.07 1 96.5 355 VAL B O 1
ATOM 5704 N N . TYR B 1 356 ? 20.359 11.906 -4.113 1 97.69 356 TYR B N 1
ATOM 5705 C CA . TYR B 1 356 ? 19.672 12.328 -2.891 1 97.69 356 TYR B CA 1
ATOM 5706 C C . TYR B 1 356 ? 20.469 13.414 -2.172 1 97.69 356 TYR B C 1
ATOM 5708 O O . TYR B 1 356 ? 19.906 14.406 -1.705 1 97.69 356 TYR B O 1
ATOM 5716 N N . LEU B 1 357 ? 21.797 13.258 -2.121 1 97.62 357 LEU B N 1
ATOM 5717 C CA . LEU B 1 357 ? 22.625 14.266 -1.457 1 97.62 357 LEU B CA 1
ATOM 5718 C C . LEU B 1 357 ? 22.656 15.555 -2.266 1 97.62 357 LEU B C 1
ATOM 5720 O O . LEU B 1 357 ? 22.656 16.656 -1.696 1 97.62 357 LEU B O 1
ATOM 5724 N N . ALA B 1 358 ? 22.672 15.43 -3.576 1 97.44 358 ALA B N 1
ATOM 5725 C CA . ALA B 1 358 ? 22.656 16.625 -4.422 1 97.44 358 ALA B CA 1
ATOM 5726 C C . ALA B 1 358 ? 21.344 17.391 -4.27 1 97.44 358 ALA B C 1
ATOM 5728 O O . ALA B 1 358 ? 21.344 18.609 -4.074 1 97.44 358 ALA B O 1
ATOM 5729 N N . VAL B 1 359 ? 20.266 16.672 -4.316 1 97.31 359 VAL B N 1
ATOM 5730 C CA . VAL B 1 359 ? 18.969 17.328 -4.195 1 97.31 359 VAL B CA 1
ATOM 5731 C C . VAL B 1 359 ? 18.812 17.922 -2.795 1 97.31 359 VAL B C 1
ATOM 5733 O O . VAL B 1 359 ? 18.297 19.016 -2.637 1 97.31 359 VAL B O 1
ATOM 5736 N N . ALA B 1 360 ? 19.25 17.172 -1.81 1 97.62 360 ALA B N 1
ATOM 5737 C CA . ALA B 1 360 ? 19.203 17.688 -0.443 1 97.62 360 ALA B CA 1
ATOM 5738 C C . ALA B 1 360 ? 20 18.984 -0.311 1 97.62 360 ALA B C 1
ATOM 5740 O O . ALA B 1 360 ? 19.562 19.938 0.323 1 97.62 360 ALA B O 1
ATOM 5741 N N . ALA B 1 361 ? 21.156 18.984 -0.958 1 97.19 361 ALA B N 1
ATOM 5742 C CA . ALA B 1 361 ? 22 20.172 -0.928 1 97.19 361 ALA B CA 1
ATOM 5743 C C . ALA B 1 361 ? 21.297 21.359 -1.597 1 97.19 361 ALA B C 1
ATOM 5745 O O . ALA B 1 361 ? 21.328 22.469 -1.079 1 97.19 361 ALA B O 1
ATOM 5746 N N . VAL B 1 362 ? 20.688 21.109 -2.641 1 97.31 362 VAL B N 1
ATOM 5747 C CA . VAL B 1 362 ? 19.953 22.156 -3.344 1 97.31 362 VAL B CA 1
ATOM 574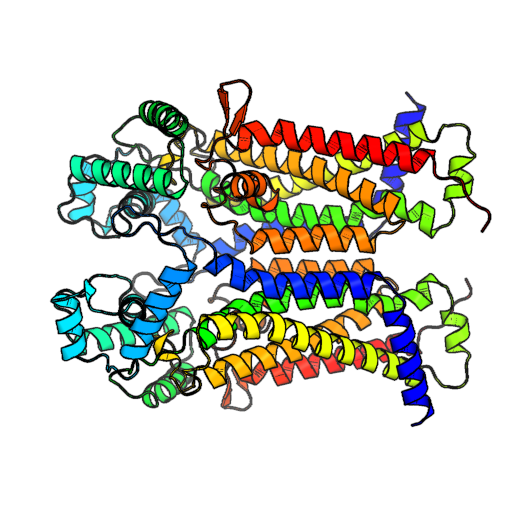8 C C . VAL B 1 362 ? 18.828 22.688 -2.461 1 97.31 362 VAL B C 1
ATOM 5750 O O . VAL B 1 362 ? 18.609 23.906 -2.367 1 97.31 362 VAL B O 1
ATOM 5753 N N . CYS B 1 363 ? 18.141 21.781 -1.803 1 96.06 363 CYS B N 1
ATOM 5754 C CA . CYS B 1 363 ? 17.062 22.188 -0.911 1 96.06 363 CYS B CA 1
ATOM 5755 C C . CYS B 1 363 ? 17.594 23.047 0.227 1 96.06 363 CYS B C 1
ATOM 5757 O O . CYS B 1 363 ? 16.969 24.062 0.577 1 96.06 363 CYS B O 1
ATOM 5759 N N . ILE B 1 364 ? 18.703 22.656 0.738 1 95.12 364 ILE B N 1
ATOM 5760 C CA . ILE B 1 364 ? 19.281 23.375 1.863 1 95.12 364 ILE B CA 1
ATOM 5761 C C . ILE B 1 364 ? 19.719 24.766 1.411 1 95.12 364 ILE B C 1
ATOM 5763 O O . ILE B 1 364 ? 19.453 25.766 2.092 1 95.12 364 ILE B O 1
ATOM 5767 N N . VAL B 1 365 ? 20.312 24.859 0.229 1 95.44 365 VAL B N 1
ATOM 5768 C CA . VAL B 1 365 ? 20.797 26.141 -0.284 1 95.44 365 VAL B CA 1
ATOM 5769 C C . VAL B 1 365 ? 19.625 27.047 -0.626 1 95.44 365 VAL B C 1
ATOM 5771 O O . VAL B 1 365 ? 19.609 28.219 -0.256 1 95.44 365 VAL B O 1
ATOM 5774 N N . LEU B 1 366 ? 18.656 26.484 -1.245 1 94.44 366 LEU B N 1
ATOM 5775 C CA . LEU B 1 366 ? 17.469 27.266 -1.587 1 94.44 366 LEU B CA 1
ATOM 5776 C C . LEU B 1 366 ? 16.734 27.719 -0.329 1 94.44 366 LEU B C 1
ATOM 5778 O O . LEU B 1 366 ? 16.25 28.859 -0.263 1 94.44 366 LEU B O 1
ATOM 5782 N N . GLY B 1 367 ? 16.656 26.828 0.562 1 90.81 367 GLY B N 1
ATOM 5783 C CA . GLY B 1 367 ? 16.047 27.203 1.83 1 90.81 367 GLY B CA 1
ATOM 5784 C C . GLY B 1 367 ? 16.781 28.328 2.537 1 90.81 367 GLY B C 1
ATOM 5785 O O . GLY B 1 367 ? 16.156 29.219 3.117 1 90.81 367 GLY B O 1
ATOM 5786 N N . GLY B 1 368 ? 18.109 28.266 2.486 1 89.25 368 GLY B N 1
ATOM 5787 C CA . GLY B 1 368 ? 18.906 29.328 3.064 1 89.25 368 GLY B CA 1
ATOM 5788 C C . GLY B 1 368 ? 18.688 30.672 2.398 1 89.25 368 GLY B C 1
ATOM 5789 O O . GLY B 1 368 ? 18.625 31.703 3.072 1 89.25 368 GLY B O 1
ATOM 5790 N N . ARG B 1 369 ? 18.531 30.656 1.137 1 90 369 ARG B N 1
ATOM 5791 C CA . ARG B 1 369 ? 18.266 31.891 0.401 1 90 369 ARG B CA 1
ATOM 5792 C C . ARG B 1 369 ? 16.906 32.469 0.757 1 90 369 ARG B C 1
ATOM 5794 O O . ARG B 1 369 ? 16.766 33.688 0.911 1 90 369 ARG B O 1
ATOM 5801 N N . LEU B 1 370 ? 16.016 31.578 0.88 1 86.12 370 LEU B N 1
ATOM 5802 C CA . LEU B 1 370 ? 14.672 32.031 1.244 1 86.12 370 LEU B CA 1
ATOM 5803 C C . LEU B 1 370 ? 14.641 32.562 2.674 1 86.12 370 LEU B C 1
ATOM 5805 O O . LEU B 1 370 ? 13.969 33.562 2.961 1 86.12 370 LEU B O 1
ATOM 5809 N N . TYR B 1 371 ? 15.344 31.906 3.477 1 82.31 371 TYR B N 1
ATOM 5810 C CA . TYR B 1 371 ? 15.398 32.281 4.887 1 82.31 371 TYR B CA 1
ATOM 5811 C C . TYR B 1 371 ? 16.094 33.625 5.078 1 82.31 371 TYR B C 1
ATOM 5813 O O . TYR B 1 371 ? 15.656 34.438 5.891 1 82.31 371 TYR B O 1
ATOM 5821 N N . LYS B 1 372 ? 17.078 33.906 4.34 1 79.12 372 LYS B N 1
ATOM 5822 C CA . LYS B 1 372 ? 17.859 35.125 4.465 1 79.12 372 LYS B CA 1
ATOM 5823 C C . LYS B 1 372 ? 17.109 36.312 3.863 1 79.12 372 LYS B C 1
ATOM 5825 O O . LYS B 1 372 ? 17.25 37.438 4.344 1 79.12 372 LYS B O 1
ATOM 5830 N N . ASN B 1 373 ? 16.391 36.062 2.812 1 74.44 373 ASN B N 1
ATOM 5831 C CA . ASN B 1 373 ? 15.711 37.156 2.121 1 74.44 373 ASN B CA 1
ATOM 5832 C C . ASN B 1 373 ? 14.359 37.469 2.758 1 74.44 373 ASN B C 1
ATOM 5834 O O . ASN B 1 373 ? 13.648 38.344 2.299 1 74.44 373 ASN B O 1
ATOM 5838 N N . TYR B 1 374 ? 14.078 36.688 3.676 1 64.25 374 TYR B N 1
ATOM 5839 C CA . TYR B 1 374 ? 12.812 37 4.324 1 64.25 374 TYR B CA 1
ATOM 5840 C C . TYR B 1 374 ? 12.859 38.375 5.008 1 64.25 374 TYR B C 1
ATOM 5842 O O . TYR B 1 374 ? 13.742 38.625 5.832 1 64.25 374 TYR B O 1
ATOM 5850 N N . GLN B 1 375 ? 12.398 39.5 4.262 1 54.53 375 GLN B N 1
ATOM 5851 C CA . GLN B 1 375 ? 12.234 40.812 4.844 1 54.53 375 GLN B CA 1
ATOM 5852 C C . GLN B 1 375 ? 10.875 40.969 5.527 1 54.53 375 GLN B C 1
ATOM 5854 O O . GLN B 1 375 ? 9.859 40.5 5.004 1 54.53 375 GLN B O 1
ATOM 5859 N N . VAL B 1 376 ? 10.797 41.031 6.883 1 51.78 376 VAL B N 1
ATOM 5860 C CA . VAL B 1 376 ? 9.555 41.281 7.609 1 51.78 376 VAL B CA 1
ATOM 5861 C C . VAL B 1 376 ? 8.773 42.406 6.914 1 51.78 376 VAL B C 1
ATOM 5863 O O . VAL B 1 376 ? 9.25 43.531 6.797 1 51.78 376 VAL B O 1
ATOM 5866 N N . SER B 1 377 ? 8.273 42.25 5.789 1 41.44 377 SER B N 1
ATOM 5867 C CA . SER B 1 377 ? 7.453 43.375 5.375 1 41.44 377 SER B CA 1
ATOM 5868 C C . SER B 1 377 ? 6.402 43.688 6.43 1 41.44 377 SER B C 1
ATOM 5870 O O . SER B 1 377 ? 5.984 42.844 7.195 1 41.44 377 SER B O 1
ATOM 5872 N N . GLY B 1 378 ? 6.254 44.906 6.824 1 40.59 378 GLY B N 1
ATOM 5873 C CA . GLY B 1 378 ? 5.289 45.562 7.699 1 40.59 378 GLY B CA 1
ATOM 5874 C C . GLY B 1 378 ? 3.918 44.906 7.656 1 40.59 378 GLY B C 1
ATOM 5875 O O . GLY B 1 378 ? 3.26 44.906 6.613 1 40.59 378 GLY B O 1
ATOM 5876 N N . ARG B 1 379 ? 3.768 43.781 8.156 1 39.09 379 ARG B N 1
ATOM 5877 C CA . ARG B 1 379 ? 2.342 43.688 8.445 1 39.09 379 ARG B CA 1
ATOM 5878 C C . ARG B 1 379 ? 1.998 44.344 9.773 1 39.09 379 ARG B C 1
ATOM 5880 O O . ARG B 1 379 ? 2.791 44.312 10.711 1 39.09 379 ARG B O 1
#

Foldseek 3Di:
DVVLVVLLVVLLVVLVPDPCLVVLLVVLLVCLQVVVVVQQQPQPDDDVNDRDGSLVVLVVLLVLLQVLAFPFPAQVVLVCCVVPVVSDRPLSQLLQCLQQVDNDSPPPHRVNSVVSLVVVLVVQCVQLPPDPVLVVVLVVLLVVADPPAGAHQDQLLLVLLQCLLVLLLSLLLSLLQRLLCSQLVCLVVVVLVVVCPDPVHLQSSLVSSLCNLLVVSLVSSVSSSCSNSVSSCVRNNPPFLQPAPCSNVVSFSHRDGSVVLSVLLSVLSSLSSLLSSLQSNLVSLVVSHSPVSSCVSNVVLVCLQPDADRSVVVVVNLVSLLPSSQSSHSCSQRRSNWDQDPNDTHTSSRCNNVVSVVNSVVSSVSSSVSSNPPDPPDD/DVVLVVLLVVLLVVLVPDPCLVVLLVVLLVVLQVVVVVVQQPQPDDDVNDRDGSLVVLVVLLVLLQVLAFPFPAQVVLVCCVVPVVSHRPLVQLLQCLQQVDSDSPPPHRVNSVVSLVVVLVVQCVQLPPDPVLVVVLVVLLVVADPPAGAHQDQLLLVLLQCLLVLLLSLLLSLLQRLLCSQLVCLVVVVLVVVCPDPVHLQSSLVSSLCNLLVVSLVSSVSSSCSNSVSSCVRNNPPFLQPAPCSNVVSASHRGGSVVLSVLLSVLSSLVSLLSSLQLNLVSLVVSHSPVSSCVSNVVLVCLQPDADRSVVVVVNLVSLLDSSQSSHSCSQRRSNWDQDPNDTHTSSRCNNVVSVVNSVVSSVSSSVSSNPPDPPDD

Radius of gyration: 28.31 Å; Cα contacts (8 Å, |Δi|>4): 1089; chains: 2; bounding box: 65×84×62 Å

Sequence (758 aa):
MRSFWLLTGFEYKKLFQRKIVWITLAVMIAACILLPCISYMATGYTIDGEPVNGYDLKKKHVAQDKEASGTRLDGKTLKNMEESPSDIPGGLFNMVYYITGGWEVDGLKEQELYQIRENNIEANWESARLSKGEKKYMAEQEEKIEKPLTYEYSDGYQEAGTQMVFVGLLQTLLIAICIPSVFAEEHIRKTDQLNLCTNMGKKTLYLAKIAVGISFSLAATVMMALAITIPTFLINGLEGFDAPIQSFAPLESWAMTAGERLLIMMAMGLLAAILHSAAGMLMSEKARGNVAPMAVMVGFMLVSLFATVPDQYRALAQAWDLVPGNVLSATGPFGVRLFQIFGRYLAAWQVVPIVYLAVAAVCIVLGGRLYKNYQVSGRMRSFWLLTGFEYKKLFQRKIVWITLAVMIAACILLPCISYMATGYTIDGEPVNGYDLKKKHVAQDKEASGTRLDGKTLKNMEESPSDIPGGLFNMVYYITGGWEVDGLKEQELYQIRENNIEANWESARLSKGEKKYMAEQEEKIEKPLTYEYSDGYQEAGTQMVFVGLLQTLLIAICIPSVFAEEHIRKTDQLNLCTNMGKKTLYLAKIAVGISFSLAATVMMALAITIPTFLINGLEGFDAPIQSFAPLESWAMTAGERLLIMMAMGLLAAILHSAAGMLMSEKARGNVAPMAVMVGFMLVSLFATVPDQYRALAQAWDLVPGNVLSATGPFGVRLFQIFGRYLAAWQVVPIVYLAVAAVCIVLGGRLYKNYQVSGR

pLDDT: mean 86.74, std 12.33, range [39.09, 98.0]

Nearest PDB structures (foldseek):
  7qba-assembly1_E  TM=6.451E-01  e=1.246E-02  Stutzerimonas stutzeri
  7o0y-assembly1_E  TM=5.540E-01  e=2.182E-02  Stutzerimonas stutzeri ATCC 14405 = CCUG 16156
  7o12-assembly1_E  TM=5.228E-01  e=4.742E-02  Stutzerimonas stutzeri ATCC 14405 = CCUG 16156
  7o0z-assembly1_E  TM=5.125E-01  e=4.166E-02  Stutzerimonas stutzeri ATCC 14405 = CCUG 16156
  7znq-assembly1_Y  TM=5.161E-01  e=4.742E-02  Stutzerimonas stutzeri ATCC 14405 = CCUG 16156

Organism: Clostridium scindens (strain ATCC 35704 / DSM 5676 / VPI 13733 / 19) (NCBI:txid411468)

Secondary structure (DSSP, 8-state):
-HHHHHHHHHHHHHHHT-HHHHHHHHHHHHHHHHHHHHHHH----EETTEE--HHHHHHHHHHHHHHTTTEE-SHHHHHHHHH-GGGS-HHHHHHHHHHHSSS--TT--HHHHHHHHHHHHHHHHHHTT--HHHHHHHHHHHHTS-SS-EE---HHHHHHHHTHHHHHHHHHHHHHHHSHHHHHHHHHTT-HHHHHHSSS-HHHHHHHHHHHHHHHHHHHHHHHHHHHHHHHHHHH-S--TTSBGGGT-TT-----BHHHHHHHHHHHHHHHHHHHHHHHHHHHHHHTSSHHHHHHHHHHHHHHHH----TTSHHHHHHHHTSHHHHTSSSSTT-S--EEETTEEE-HHHHHHHHHHHHHHHHHHHHHHHHHS------/-HHHHHHHHHHHHHHHT-HHHHHHHHHHHHHHHHHHHHHHH----EETTEE--HHHHHHHHHHHHHHTTTEE-SHHHHHHHHH-GGGS-HHHHHHHHHHHSSS--TT--HHHHHHHHHHHHHHHHHHTT--HHHHHHHHHHHHTS-SS-EE---HHHHHHHHTHHHHHHHHHHHHHHHSHHHHHHHHHTT-HHHHHHSSS-HHHHHHHHHHHHHHHHHHHHHHHHHHHHHHHHHHH-S--TTSBGGGT-TT-----BHHHHHHHHHHHHHHHHHHHHHHHHHHHHHHTSSHHHHHHHHHHHHHHHH----TTSHHHHHHHHTSHHHHTSSSSTT-S--EEETTEEE-HHHHHHHHHHHHHHHHHHHHHHHHHS------

Solvent-accessible surface area (backbone atoms only — not comparable to full-atom values): 38876 Å² total; per-residue (Å²): 109,69,64,46,54,49,47,29,50,50,52,46,49,58,53,68,66,37,63,65,48,55,52,50,50,51,51,50,35,49,48,31,43,42,54,62,48,40,70,36,59,26,27,68,47,58,59,96,80,39,75,37,53,24,51,61,51,45,50,50,49,48,54,45,27,52,70,47,38,70,40,52,60,36,51,68,48,38,49,43,42,57,76,38,51,88,76,46,38,66,56,61,51,47,36,50,21,71,52,69,73,42,87,78,50,79,87,55,45,45,69,54,52,54,48,45,38,50,50,52,43,51,50,50,41,57,51,54,61,56,50,73,66,52,48,53,52,49,51,55,36,40,67,66,48,72,76,64,47,51,36,34,42,30,61,19,39,53,52,38,35,54,47,38,31,57,45,48,51,49,44,50,51,50,42,32,66,50,40,11,45,72,54,12,49,34,54,73,65,61,44,47,67,59,57,64,66,39,81,80,40,68,58,55,55,49,50,24,51,49,49,44,40,35,50,50,37,38,52,52,43,50,50,30,49,47,32,34,37,51,59,33,28,71,72,58,35,80,60,26,46,80,17,50,38,43,30,82,37,61,74,56,49,67,80,45,27,26,39,55,52,35,50,50,49,53,51,49,49,44,45,43,29,42,26,51,34,28,46,31,42,28,38,2,60,73,66,56,27,42,61,64,34,25,49,51,53,52,50,51,48,54,47,44,71,73,55,70,63,33,44,78,45,47,69,58,26,54,56,53,43,64,35,62,58,33,40,32,30,69,59,36,30,72,41,85,69,59,43,77,56,96,89,39,82,34,40,45,64,68,45,41,63,56,51,38,51,50,50,23,49,49,28,48,53,52,33,49,53,53,62,61,62,61,65,84,66,88,119,108,69,64,46,54,50,49,28,50,50,52,46,48,59,53,67,67,37,64,66,49,55,52,49,50,51,52,49,35,48,49,31,41,44,53,59,48,40,70,37,59,27,26,66,49,59,59,97,80,40,76,38,55,24,54,61,51,45,49,50,51,48,52,45,28,51,69,47,38,69,40,51,60,36,52,68,48,38,50,43,42,57,76,39,52,88,74,47,39,66,56,61,52,46,36,50,22,69,51,69,75,42,88,78,50,78,89,54,44,44,69,55,51,54,49,43,37,50,50,50,43,50,49,49,41,56,52,53,61,56,50,75,67,53,48,52,53,49,50,54,36,40,67,66,48,72,76,62,46,50,36,34,42,28,61,20,39,51,53,38,34,53,47,38,33,57,45,46,51,49,44,51,51,51,40,33,65,50,41,12,47,72,54,13,50,32,53,73,66,61,43,46,67,60,58,66,67,42,81,81,41,70,60,57,55,48,52,24,50,48,49,45,41,34,50,49,38,38,52,51,42,53,50,30,48,48,33,34,36,51,60,32,28,71,71,59,34,79,57,27,47,81,19,49,38,42,29,83,37,60,75,57,49,66,79,44,27,27,40,55,52,34,51,50,49,53,50,49,49,44,45,41,28,42,28,50,34,28,46,30,42,28,39,2,60,72,66,57,26,43,60,64,35,26,49,52,52,51,48,50,48,54,47,45,71,73,55,71,62,34,43,76,45,48,71,59,26,55,56,51,43,66,34,61,58,32,38,31,29,68,60,36,28,71,42,85,69,58,42,78,56,98,89,36,81,34,40,45,61,68,46,42,63,56,52,37,52,50,52,23,48,50,29,47,52,52,33,49,53,54,61,61,63,60,66,85,65,89,120